Protein AF-0000000084639669 (afdb_homodimer)

Solvent-accessible surface area (backbone atoms only — not comparable to full-atom values): 26252 Å² total; per-residue (Å²): 84,80,32,80,81,40,73,44,70,41,57,64,49,77,46,75,19,49,81,63,12,26,34,38,35,46,46,36,33,43,73,24,36,80,85,51,31,48,58,66,76,69,36,64,53,69,67,75,39,58,81,51,17,39,17,41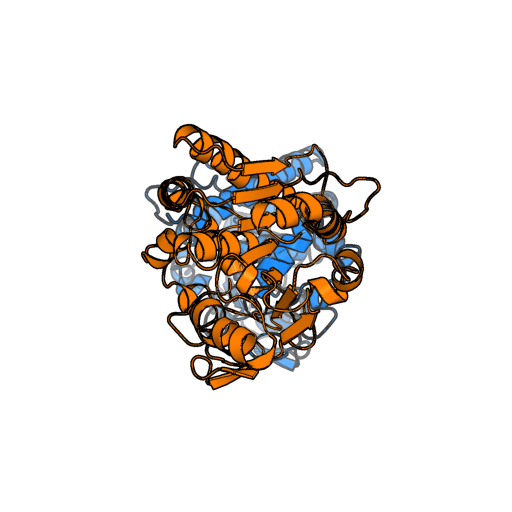,36,26,56,33,31,56,48,51,39,50,57,34,60,36,76,37,62,49,43,32,73,90,44,71,44,54,43,30,37,38,53,38,67,72,50,54,46,35,52,49,35,35,75,71,60,35,29,40,62,40,43,16,31,27,34,12,28,34,49,14,8,26,30,15,42,39,48,26,50,79,34,46,63,34,20,37,26,22,27,25,34,53,19,56,30,42,40,51,42,87,63,27,47,57,53,50,28,35,49,20,9,46,38,52,39,30,54,46,52,34,41,40,40,58,76,84,32,66,52,32,51,70,59,8,41,53,75,40,35,67,49,35,43,74,65,59,36,36,35,42,38,33,33,30,53,19,35,56,52,95,76,41,52,74,43,70,66,24,20,48,52,20,39,64,29,29,61,39,46,54,50,37,52,54,51,35,47,72,71,67,42,81,48,64,46,80,48,71,47,91,30,28,26,58,34,59,56,50,50,44,51,48,58,61,66,42,45,66,58,48,27,65,76,48,64,31,116,84,81,32,81,80,41,72,44,71,42,56,63,50,75,44,76,18,48,82,63,12,26,35,38,35,47,45,36,34,44,74,24,36,80,84,51,30,48,57,63,75,70,37,65,53,69,67,75,41,56,82,50,18,39,19,41,37,26,58,33,32,56,48,52,40,52,57,34,59,36,78,38,62,47,45,33,74,90,44,71,44,54,43,29,37,40,54,40,65,71,51,52,46,34,52,48,36,34,75,74,61,34,29,41,61,41,44,16,31,26,35,12,29,35,49,14,8,26,32,16,43,38,46,26,51,78,35,46,62,33,20,38,27,22,26,25,34,54,20,55,29,44,39,51,42,88,62,26,49,56,54,50,30,36,49,21,9,46,40,50,41,30,53,47,51,34,40,38,40,58,77,84,32,66,53,31,52,70,59,9,40,53,74,41,36,67,49,36,43,74,64,60,35,37,36,42,38,34,33,30,52,18,36,57,50,96,77,40,54,76,45,72,66,24,19,49,51,21,38,62,28,29,60,39,46,53,51,37,52,54,52,34,49,74,71,68,43,80,47,63,46,80,48,72,46,94,30,27,26,59,33,60,55,51,52,45,52,49,57,63,67,42,46,65,58,48,26,65,76,48,65,30,115

Secondary structure (DSSP, 8-state):
-EETTTTEE--EEEE--STTB-EEEEE--TT--SSS-HHHHHS-HHHHTTTSS-EEEEE---TT-TTSB-SS-EEETTEEE--BHHHIIIIIHHHHHHHHH-B-SSSEEEEEETHHHHHHHHHHHH-TTTEEEEEEES--S-TTSTTHHHHHHHHHHHTTS--HHHHH-STTSHHHHHT-TTTTHHHHHHTT-EEEEE---S--BTTB---HHHHHHHHHHHHHHHHHHHHHHHTT--SEEEE--S---SSHHHHHHHHHHTHHHHHHHHT--/-EETTTTEE--EEEE--STTB-EEEEE--TT--SSS-HHHHHS-HHHHTTTSS-EEEEE---TT-TTSB-SS-EEETTEEE--BHHHIIIIIHHHHHHHHH-B-SSSEEEEEETHHHHHHHHHHHH-TTTEEEEEEES--S-TTSTTHHHHHHHHHHHTTS--HHHHH-STTSHHHHHT-TTTTHHHHHHTT-EEEEE---S--BTTB---HHHHHHHHHHHHHHHHHHHHHHHTT--SEEEE--S---SSHHHHHHHHHHTHHHHHHHHT--

Structure (mmCIF, N/CA/C/O backbone):
data_AF-0000000084639669-model_v1
#
loop_
_entity.id
_entity.type
_entity.pdbx_description
1 polymer 'Antigen 85-B'
#
loop_
_atom_site.group_PDB
_atom_site.id
_atom_site.type_symbol
_atom_site.label_atom_id
_atom_site.label_alt_id
_atom_site.label_comp_id
_atom_site.label_asym_id
_atom_site.label_entity_id
_atom_site.label_seq_id
_atom_site.pdbx_PDB_ins_code
_atom_site.Cartn_x
_atom_site.Cartn_y
_atom_site.Cartn_z
_atom_site.occupancy
_atom_site.B_iso_or_equiv
_atom_site.auth_seq_id
_atom_site.auth_comp_id
_atom_site.auth_asym_id
_atom_site.auth_atom_id
_atom_site.pdbx_PDB_model_num
ATOM 1 N N . MET A 1 1 ? -0.309 15.141 28.781 1 93.44 1 MET A N 1
ATOM 2 C CA . MET A 1 1 ? -1.55 15.656 29.344 1 93.44 1 MET A CA 1
ATOM 3 C C . MET A 1 1 ? -2.693 14.672 29.141 1 93.44 1 MET A C 1
ATOM 5 O O . MET A 1 1 ? -2.711 13.922 28.172 1 93.44 1 MET A O 1
ATOM 9 N N . PRO A 1 2 ? -3.596 14.664 30.047 1 94.88 2 PRO A N 1
ATOM 10 C CA . PRO A 1 2 ? -4.738 13.766 29.875 1 94.88 2 PRO A CA 1
ATOM 11 C C . PRO A 1 2 ? -5.676 14.203 28.75 1 94.88 2 PRO A C 1
ATOM 13 O O . PRO A 1 2 ? -5.895 15.398 28.562 1 94.88 2 PRO A O 1
ATOM 16 N N . SER A 1 3 ? -6.105 13.227 28.016 1 98 3 SER A N 1
ATOM 17 C CA . SER A 1 3 ? -7.16 13.438 27.031 1 98 3 SER A CA 1
ATOM 18 C C . SER A 1 3 ? -8.422 12.664 27.406 1 98 3 SER A C 1
ATOM 20 O O . SER A 1 3 ? -8.445 11.438 27.312 1 98 3 SER A O 1
ATOM 22 N N . ALA A 1 4 ? -9.453 13.352 27.766 1 97.81 4 ALA A N 1
ATOM 23 C CA . ALA A 1 4 ? -10.734 12.711 28.062 1 97.81 4 ALA A CA 1
ATOM 24 C C . ALA A 1 4 ? -11.312 12.047 26.812 1 97.81 4 ALA A C 1
ATOM 26 O O . ALA A 1 4 ? -11.867 10.945 26.891 1 97.81 4 ALA A O 1
ATOM 27 N N . ALA A 1 5 ? -11.188 12.672 25.719 1 97.88 5 ALA A N 1
ATOM 28 C CA . ALA A 1 5 ? -11.773 12.188 24.484 1 97.88 5 ALA A CA 1
ATOM 29 C C . ALA A 1 5 ? -11.141 10.867 24.062 1 97.88 5 ALA A C 1
ATOM 31 O O . ALA A 1 5 ? -11.805 10.008 23.469 1 97.88 5 ALA A O 1
ATOM 32 N N . MET A 1 6 ? -9.844 10.734 24.359 1 98.12 6 MET A N 1
ATOM 33 C CA . MET A 1 6 ? -9.148 9.547 23.875 1 98.12 6 MET A CA 1
ATOM 34 C C . MET A 1 6 ? -8.914 8.555 25 1 98.12 6 MET A C 1
ATOM 36 O O . MET A 1 6 ? -8.445 7.438 24.766 1 98.12 6 MET A O 1
ATOM 40 N N . GLY A 1 7 ? -9.188 8.891 26.188 1 97.5 7 GLY A N 1
ATOM 41 C CA . GLY A 1 7 ? -9.164 7.992 27.328 1 97.5 7 GLY A CA 1
ATOM 42 C C . GLY A 1 7 ? -7.758 7.609 27.766 1 97.5 7 GLY A C 1
ATOM 43 O O . GLY A 1 7 ? -7.543 6.512 28.281 1 97.5 7 GLY A O 1
ATOM 44 N N . ARG A 1 8 ? -6.781 8.477 27.469 1 97 8 ARG A N 1
ATOM 45 C CA . ARG A 1 8 ? -5.391 8.242 27.828 1 97 8 ARG A CA 1
ATOM 46 C C . ARG A 1 8 ? -4.605 9.547 27.875 1 97 8 ARG A C 1
ATOM 48 O O . ARG A 1 8 ? -5.117 10.594 27.484 1 97 8 A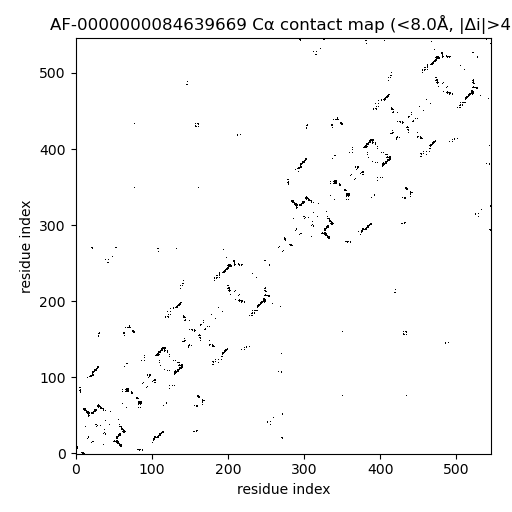RG A O 1
ATOM 55 N N . SER A 1 9 ? -3.426 9.469 28.375 1 97.44 9 SER A N 1
ATOM 56 C CA . SER A 1 9 ? -2.537 10.625 28.359 1 97.44 9 SER A CA 1
ATOM 57 C C . SER A 1 9 ? -1.793 10.719 27.031 1 97.44 9 SER A C 1
ATOM 59 O O . SER A 1 9 ? -1.375 9.703 26.469 1 97.44 9 SER A O 1
ATOM 61 N N . ILE A 1 10 ? -1.68 11.93 26.547 1 98.25 10 ILE A N 1
ATOM 62 C CA . ILE A 1 10 ? -0.942 12.195 25.312 1 98.25 10 ILE A CA 1
ATOM 63 C C . ILE A 1 10 ? 0.32 13 25.625 1 98.25 10 ILE A C 1
ATOM 65 O O . ILE A 1 10 ? 0.252 14.047 26.266 1 98.25 10 ILE A O 1
ATOM 69 N N . LYS A 1 11 ? 1.462 12.469 25.234 1 98.19 11 LYS A N 1
ATOM 70 C CA . LYS A 1 11 ? 2.713 13.211 25.344 1 98.19 11 LYS A CA 1
ATOM 71 C C . LYS A 1 11 ? 2.754 14.359 24.344 1 98.19 11 LYS A C 1
ATOM 73 O O . LYS A 1 11 ? 2.428 14.18 23.156 1 98.19 11 LYS A O 1
ATOM 78 N N . VAL A 1 12 ? 3.08 15.516 24.781 1 98.69 12 VAL A N 1
ATOM 79 C CA . VAL A 1 12 ? 3.248 16.703 23.938 1 98.69 12 VAL A CA 1
ATOM 80 C C . VAL A 1 12 ? 4.629 17.312 24.172 1 98.69 12 VAL A C 1
ATOM 82 O O . VAL A 1 12 ? 4.957 17.703 25.297 1 98.69 12 VAL A O 1
ATOM 85 N N . GLN A 1 13 ? 5.406 17.328 23.141 1 98.88 13 GLN A N 1
ATOM 86 C CA . GLN A 1 13 ? 6.672 18.062 23.203 1 98.88 13 GLN A CA 1
ATOM 87 C C . GLN A 1 13 ? 6.469 19.547 22.906 1 98.88 13 GLN A C 1
ATOM 89 O O . GLN A 1 13 ? 5.66 19.906 22.062 1 98.88 13 GLN A O 1
ATOM 94 N N . PHE A 1 14 ? 7.164 20.391 23.734 1 98.69 14 PHE A N 1
ATOM 95 C CA . PHE A 1 14 ? 6.777 21.797 23.766 1 98.69 14 PHE A CA 1
ATOM 96 C C . PHE A 1 14 ? 8 22.688 23.922 1 98.69 14 PHE A C 1
ATOM 98 O O . PHE A 1 14 ? 8.93 22.344 24.656 1 98.69 14 PHE A O 1
ATOM 105 N N . GLN A 1 15 ? 8.031 23.75 23.125 1 98.75 15 GLN A N 1
ATOM 106 C CA . GLN A 1 15 ? 8.953 24.875 23.312 1 98.75 15 GLN A CA 1
ATOM 107 C C . GLN A 1 15 ? 8.211 26.203 23.312 1 98.75 15 GLN A C 1
ATOM 109 O O . GLN A 1 15 ? 7.535 26.547 22.328 1 98.75 15 GLN A O 1
ATOM 114 N N . SER A 1 16 ? 8.414 26.969 24.359 1 98.44 16 SER A N 1
ATOM 115 C CA . SER A 1 16 ? 7.672 28.219 24.531 1 98.44 16 SER A CA 1
ATOM 116 C C . SER A 1 16 ? 8.219 29.312 23.609 1 98.44 16 SER A C 1
ATOM 118 O O . SER A 1 16 ? 9.43 29.438 23.438 1 98.44 16 SER A O 1
ATOM 120 N N . GLY A 1 17 ? 7.262 30.094 23.094 1 98.06 17 GLY A N 1
ATOM 121 C CA . GLY A 1 17 ? 7.613 31.297 22.375 1 98.06 17 GLY A CA 1
ATOM 122 C C . GLY A 1 17 ? 7.453 32.562 23.203 1 98.06 17 GLY A C 1
ATOM 123 O O . GLY A 1 17 ? 7.52 33.688 22.656 1 98.06 17 GLY A O 1
ATOM 124 N N . GLY A 1 18 ? 7.223 32.375 24.5 1 97.06 18 GLY A N 1
ATOM 125 C CA . GLY A 1 18 ? 6.953 33.5 25.375 1 97.06 18 GLY A CA 1
ATOM 126 C C . GLY A 1 18 ? 5.5 33.594 25.781 1 97.06 18 GLY A C 1
ATOM 127 O O . GLY A 1 18 ? 4.664 32.812 25.344 1 97.06 18 GLY A O 1
ATOM 128 N N . ASP A 1 19 ? 5.219 34.531 26.625 1 96.12 19 ASP A N 1
ATOM 129 C CA . ASP A 1 19 ? 3.871 34.719 27.156 1 96.12 19 ASP A CA 1
ATOM 130 C C . ASP A 1 19 ? 2.898 35.125 26.062 1 96.12 19 ASP A C 1
ATOM 132 O O . ASP A 1 19 ? 3.176 36.062 25.297 1 96.12 19 ASP A O 1
ATOM 136 N N . ASN A 1 20 ? 1.812 34.469 25.984 1 96 20 ASN A N 1
ATOM 137 C CA . ASN A 1 20 ? 0.736 34.75 25.047 1 96 20 ASN A CA 1
ATOM 138 C C . ASN A 1 20 ? 1.205 34.594 23.594 1 96 20 ASN A C 1
ATOM 140 O O . ASN A 1 20 ? 0.798 35.344 22.719 1 96 20 ASN A O 1
ATOM 144 N N . SER A 1 21 ? 2.111 33.75 23.438 1 98 21 SER A N 1
ATOM 145 C CA . SER A 1 21 ? 2.637 33.5 22.109 1 98 21 SER A CA 1
ATOM 146 C C . SER A 1 21 ? 1.664 32.656 21.281 1 98 21 SER A C 1
ATOM 148 O O . SER A 1 21 ? 0.923 31.828 21.828 1 98 21 SER A O 1
ATOM 150 N N . PRO A 1 22 ? 1.584 32.906 19.969 1 98.31 22 PRO A N 1
ATOM 151 C CA . PRO A 1 22 ? 0.879 31.969 19.094 1 98.31 22 PRO A CA 1
ATOM 152 C C . PRO A 1 22 ? 1.571 30.609 19.016 1 98.31 22 PRO A C 1
ATOM 154 O O . PRO A 1 22 ? 2.752 30.5 19.359 1 98.31 22 PRO A O 1
ATOM 157 N N . ALA A 1 23 ? 0.812 29.641 18.562 1 98.56 23 ALA A N 1
ATOM 158 C CA . ALA A 1 23 ? 1.32 28.266 18.531 1 98.56 23 ALA A CA 1
ATOM 159 C C . ALA A 1 23 ? 1.546 27.797 17.109 1 98.56 23 ALA A C 1
ATOM 161 O O . ALA A 1 23 ? 0.794 28.156 16.203 1 98.56 23 ALA A O 1
ATOM 162 N N . VAL A 1 24 ? 2.588 27.062 16.906 1 98.94 24 VAL A N 1
ATOM 163 C CA . VAL A 1 24 ? 2.826 26.266 15.703 1 98.94 24 VAL A CA 1
ATOM 164 C C . VAL A 1 24 ? 2.76 24.781 16.047 1 98.94 24 VAL A C 1
ATOM 166 O O . VAL A 1 24 ? 3.686 24.234 16.641 1 98.94 24 VAL A O 1
ATOM 169 N N . TYR A 1 25 ? 1.653 24.156 15.625 1 98.94 25 TYR A N 1
ATOM 170 C CA . TYR A 1 25 ? 1.503 22.719 15.797 1 98.94 25 TYR A CA 1
ATOM 171 C C . TYR A 1 25 ? 2.207 21.969 14.68 1 98.94 25 TYR A C 1
ATOM 173 O O . TYR A 1 25 ? 1.896 22.156 13.5 1 98.94 25 TYR A O 1
ATOM 181 N N . LEU A 1 26 ? 3.174 21.141 15.039 1 98.94 26 LEU A N 1
ATOM 182 C CA . LEU A 1 26 ? 3.871 20.297 14.078 1 98.94 26 LEU A CA 1
ATOM 183 C C . LEU A 1 26 ? 3.361 18.859 14.148 1 98.94 26 LEU A C 1
ATOM 185 O O . LEU A 1 26 ? 3.662 18.141 15.094 1 98.94 26 LEU A O 1
ATOM 189 N N . LEU A 1 27 ? 2.6 18.516 13.102 1 98.88 27 LEU A N 1
ATOM 190 C CA . LEU A 1 27 ? 1.952 17.203 13.062 1 98.88 27 LEU A CA 1
ATOM 191 C C . LEU A 1 27 ? 2.803 16.203 12.297 1 98.88 27 LEU A C 1
ATOM 193 O O . LEU A 1 27 ? 3.408 16.547 11.273 1 98.88 27 LEU A O 1
ATOM 197 N N . ASP A 1 28 ? 2.834 14.977 12.805 1 98.56 28 ASP A N 1
ATOM 198 C CA . ASP A 1 28 ? 3.672 13.898 12.289 1 98.56 28 ASP A CA 1
ATOM 199 C C . ASP A 1 28 ? 2.998 13.195 11.109 1 98.56 28 ASP A C 1
ATOM 201 O O . ASP A 1 28 ? 1.858 13.516 10.766 1 98.56 28 ASP A O 1
ATOM 205 N N . GLY A 1 29 ? 3.768 12.406 10.406 1 97.81 29 GLY A N 1
ATOM 206 C CA . GLY A 1 29 ? 3.271 11.68 9.242 1 97.81 29 GLY A CA 1
ATOM 207 C C . GLY A 1 29 ? 2.637 10.344 9.602 1 97.81 29 GLY A C 1
ATOM 208 O O . GLY A 1 29 ? 2.326 10.094 10.766 1 97.81 29 GLY A O 1
ATOM 209 N N . LEU A 1 30 ? 2.441 9.531 8.586 1 96.44 30 LEU A N 1
ATOM 210 C CA . LEU A 1 30 ? 1.721 8.266 8.68 1 96.44 30 LEU A CA 1
ATOM 211 C C . LEU A 1 30 ? 2.389 7.336 9.688 1 96.44 30 LEU A C 1
ATOM 213 O O . LEU A 1 30 ? 1.716 6.539 10.344 1 96.44 30 LEU A O 1
ATOM 217 N N . ARG A 1 31 ? 3.705 7.441 9.852 1 93.25 31 ARG A N 1
ATOM 218 C CA . ARG A 1 31 ? 4.441 6.512 10.703 1 93.25 31 ARG A CA 1
ATOM 219 C C . ARG A 1 31 ? 4.836 7.168 12.023 1 93.25 31 ARG A C 1
ATOM 221 O O . ARG A 1 31 ? 5.895 6.875 12.578 1 93.25 31 ARG A O 1
ATOM 228 N N . ALA A 1 32 ? 4.008 8.086 12.445 1 97.56 32 ALA A N 1
ATOM 229 C CA . ALA A 1 32 ? 4.211 8.703 13.758 1 97.56 32 ALA A CA 1
ATOM 230 C C . ALA A 1 32 ? 4.492 7.645 14.82 1 97.56 32 ALA A C 1
ATOM 232 O O . ALA A 1 32 ? 3.857 6.586 14.836 1 97.56 32 ALA A O 1
ATOM 233 N N . GLN A 1 33 ? 5.469 7.957 15.672 1 96.06 33 GLN A N 1
ATOM 234 C CA . GLN A 1 33 ? 5.863 7.059 16.75 1 96.06 33 GLN A CA 1
ATOM 235 C C . GLN A 1 33 ? 5.23 7.477 18.078 1 96.06 33 GLN A C 1
ATOM 237 O O . GLN A 1 33 ? 4.652 8.562 18.172 1 96.06 33 GLN A O 1
ATOM 242 N N . ASP A 1 34 ? 5.367 6.582 19.047 1 95.12 34 ASP A N 1
ATOM 243 C CA . ASP A 1 34 ? 4.688 6.832 20.312 1 95.12 34 ASP A CA 1
ATOM 244 C C . ASP A 1 34 ? 5.645 7.434 21.344 1 95.12 34 ASP A C 1
ATOM 246 O O . ASP A 1 34 ? 5.211 7.914 22.391 1 95.12 34 ASP A O 1
ATOM 250 N N . ASP A 1 35 ? 6.91 7.457 21.016 1 96.75 35 ASP A N 1
ATOM 251 C CA . ASP A 1 35 ? 7.879 7.938 22 1 96.75 35 ASP A CA 1
ATOM 252 C C . ASP A 1 35 ? 8.258 9.391 21.734 1 96.75 35 ASP A C 1
ATOM 254 O O . ASP A 1 35 ? 8.367 10.188 22.672 1 96.75 35 ASP A O 1
ATOM 258 N N . TYR A 1 36 ? 8.508 9.797 20.453 1 98.25 36 TYR A N 1
ATOM 259 C CA . TYR A 1 36 ? 8.828 11.164 20.094 1 98.25 36 TYR A CA 1
ATOM 260 C C . TYR A 1 36 ? 8.148 11.555 18.781 1 98.25 36 TYR A C 1
ATOM 262 O O . TYR A 1 36 ? 7.832 10.688 17.953 1 98.25 36 TYR A O 1
ATOM 270 N N . ASN A 1 37 ? 7.914 12.852 18.656 1 98.62 37 ASN A N 1
ATOM 271 C CA . ASN A 1 37 ? 7.398 13.391 17.406 1 98.62 37 ASN A CA 1
ATOM 272 C C . ASN A 1 37 ? 8.453 13.375 16.312 1 98.62 37 ASN A C 1
ATOM 274 O O . ASN A 1 37 ? 9.625 13.672 16.562 1 98.62 37 ASN A O 1
ATOM 278 N N . GLY A 1 38 ? 8.055 13.031 15.133 1 98.69 38 GLY A N 1
ATOM 279 C CA . GLY A 1 38 ? 8.977 12.914 14.016 1 98.69 38 GLY A CA 1
ATOM 280 C C . GLY A 1 38 ? 9.734 14.195 13.727 1 98.69 38 GLY A C 1
ATOM 281 O O . GLY A 1 38 ? 10.891 14.156 13.297 1 98.69 38 GLY A O 1
ATOM 282 N N . TRP A 1 39 ? 9.141 15.344 13.953 1 98.81 39 TRP A N 1
ATOM 283 C CA . TRP A 1 39 ? 9.812 16.625 13.742 1 98.81 39 TRP A CA 1
ATOM 284 C C . TRP A 1 39 ? 11 16.766 14.688 1 98.81 39 TRP A C 1
ATOM 286 O O . TRP A 1 39 ? 12.031 17.344 14.328 1 98.81 39 TRP A O 1
ATOM 296 N N . ASP A 1 40 ? 10.805 16.281 15.867 1 98.69 40 ASP A N 1
ATOM 297 C CA . ASP A 1 40 ? 11.883 16.344 16.844 1 98.69 40 ASP A CA 1
ATOM 298 C C . ASP A 1 40 ? 12.984 15.344 16.516 1 98.69 40 ASP A C 1
ATOM 300 O O . ASP A 1 40 ? 14.172 15.625 16.688 1 98.69 40 ASP A O 1
ATOM 304 N N . ILE A 1 41 ? 12.641 14.18 16.062 1 98.31 41 ILE A N 1
ATOM 305 C CA . ILE A 1 41 ? 13.586 13.109 15.75 1 98.31 41 ILE A CA 1
ATOM 306 C C . ILE A 1 41 ? 14.43 13.516 14.539 1 98.31 41 ILE A C 1
ATOM 308 O O . ILE A 1 41 ? 15.641 13.312 14.523 1 98.31 41 ILE A O 1
ATOM 312 N N . ASN A 1 42 ? 13.789 14.133 13.531 1 98.19 42 ASN A N 1
ATOM 313 C CA . ASN A 1 42 ? 14.406 14.18 12.211 1 98.19 42 ASN A CA 1
ATOM 314 C C . ASN A 1 42 ? 14.867 15.586 11.859 1 98.19 42 ASN A C 1
ATOM 316 O O . ASN A 1 42 ? 15.469 15.805 10.805 1 98.19 42 ASN A O 1
ATOM 320 N N . THR A 1 43 ? 14.594 16.609 12.75 1 98.44 43 THR A N 1
ATOM 321 C CA . THR A 1 43 ? 14.984 17.984 12.477 1 98.44 43 THR A CA 1
ATOM 322 C C . THR A 1 43 ? 15.406 18.688 13.758 1 98.44 43 THR A C 1
ATOM 324 O O . THR A 1 43 ? 15.086 18.234 14.859 1 98.44 43 THR A O 1
ATOM 327 N N . PRO A 1 44 ? 16.172 19.781 13.617 1 98.5 44 PRO A N 1
ATOM 328 C CA . PRO A 1 44 ? 16.375 20.656 14.773 1 98.5 44 PRO A CA 1
ATOM 329 C C . PRO A 1 44 ? 15.305 21.734 14.891 1 98.5 44 PRO A C 1
ATOM 331 O O . PRO A 1 44 ? 15.625 22.906 15.117 1 98.5 44 PRO A O 1
ATOM 334 N N . ALA A 1 45 ? 14.078 21.359 14.773 1 98.75 45 ALA A N 1
ATOM 335 C CA . ALA A 1 45 ? 12.961 22.297 14.734 1 98.75 45 ALA A CA 1
ATOM 336 C C . ALA A 1 45 ? 12.953 23.188 15.977 1 98.75 45 ALA A C 1
ATOM 338 O O . ALA A 1 45 ? 12.766 24.406 15.875 1 98.75 45 ALA A O 1
ATOM 339 N N . PHE A 1 46 ? 13.156 22.594 17.156 1 98.5 46 PHE A N 1
ATOM 340 C CA . PHE A 1 46 ? 13.164 23.391 18.375 1 98.5 46 PHE A CA 1
ATOM 341 C C . PHE A 1 46 ? 14.281 24.422 18.344 1 98.5 46 PHE A C 1
ATOM 343 O O . PHE A 1 46 ? 14.094 25.562 18.797 1 98.5 46 PHE A O 1
ATOM 350 N N . GLU A 1 47 ? 15.391 24.031 17.781 1 98.56 47 GLU A N 1
ATOM 351 C CA . GLU A 1 47 ? 16.484 24.984 17.672 1 98.56 47 GLU A CA 1
ATOM 352 C C . GLU A 1 47 ? 16.156 26.094 16.672 1 98.56 47 GLU A C 1
ATOM 354 O O . GLU A 1 47 ? 16.406 27.266 16.938 1 98.56 47 GLU A O 1
ATOM 359 N N . TRP A 1 48 ? 15.594 25.766 15.547 1 98.5 48 TRP A N 1
ATOM 360 C CA . TRP A 1 48 ? 15.25 26.734 14.516 1 98.5 48 TRP A CA 1
ATOM 361 C C . TRP A 1 48 ? 14.266 27.766 15.055 1 98.5 48 TRP A C 1
ATOM 363 O O . TRP A 1 48 ? 14.312 28.938 14.68 1 98.5 48 TRP A O 1
ATOM 373 N N . TYR A 1 49 ? 13.414 27.391 15.961 1 98.56 49 TYR A N 1
ATOM 374 C CA . TYR A 1 49 ? 12.312 28.266 16.375 1 98.56 49 TYR A CA 1
ATOM 375 C C . TYR A 1 49 ? 12.555 28.828 17.766 1 98.56 49 TYR A C 1
ATOM 377 O O . TYR A 1 49 ? 11.688 29.5 18.328 1 98.56 49 TYR A O 1
ATOM 385 N N . TYR A 1 50 ? 13.734 28.5 18.312 1 97.75 50 TYR A N 1
ATOM 386 C CA . TYR A 1 50 ? 14.102 29.016 19.625 1 97.75 50 TYR A CA 1
ATOM 387 C C . TYR A 1 50 ? 14.102 30.531 19.641 1 97.75 50 TYR A C 1
ATOM 389 O O . TYR A 1 50 ? 14.68 31.172 18.75 1 97.75 50 TYR A O 1
ATOM 397 N N . GLN A 1 51 ? 13.312 31.156 20.516 1 97 51 GLN A N 1
ATOM 398 C CA . GLN A 1 51 ? 13.203 32.594 20.719 1 97 51 GLN A CA 1
ATOM 399 C C . GLN A 1 51 ? 12.594 33.281 19.5 1 97 51 GLN A C 1
ATOM 401 O O . GLN A 1 51 ? 12.914 34.438 19.203 1 97 51 GLN A O 1
ATOM 406 N N . SER A 1 52 ? 11.781 32.594 18.797 1 98 52 SER A N 1
ATOM 407 C CA . SER A 1 52 ? 11.164 33.125 17.594 1 98 52 SER A CA 1
ATOM 408 C C . SER A 1 52 ? 9.875 33.875 17.922 1 98 52 SER A C 1
ATOM 410 O O . SER A 1 52 ? 9.289 34.531 17.062 1 98 52 SER A O 1
ATOM 412 N N . GLY A 1 53 ? 9.398 33.75 19.141 1 98.25 53 GLY A N 1
ATOM 413 C CA . GLY A 1 53 ? 8.102 34.281 19.5 1 98.25 53 GLY A CA 1
ATOM 414 C C . GLY A 1 53 ? 6.953 33.344 19.203 1 98.25 53 GLY A C 1
ATOM 415 O O . GLY A 1 53 ? 5.793 33.656 19.484 1 98.25 53 GLY A O 1
ATOM 416 N N . LEU A 1 54 ? 7.293 32.219 18.688 1 98.69 54 LEU A N 1
ATOM 417 C CA . LEU A 1 54 ? 6.324 31.172 18.359 1 98.69 54 LEU A CA 1
ATOM 418 C C . LEU A 1 54 ? 6.473 29.984 19.297 1 98.69 54 LEU A C 1
ATOM 420 O O . LEU A 1 54 ? 7.574 29.453 19.469 1 98.69 54 LEU A O 1
ATOM 424 N N . SER A 1 55 ? 5.402 29.594 20 1 98.81 55 SER A N 1
ATOM 425 C CA . SER A 1 55 ? 5.441 28.328 20.734 1 98.81 55 SER A CA 1
ATOM 426 C C . SER A 1 55 ? 5.332 27.141 19.781 1 98.81 55 SER A C 1
ATOM 428 O O . SER A 1 55 ? 4.457 27.109 18.906 1 98.81 55 SER A O 1
ATOM 430 N N . VAL A 1 56 ? 6.238 26.203 19.906 1 98.88 56 VAL A N 1
ATOM 431 C CA . VAL A 1 56 ? 6.23 25 19.062 1 98.88 56 VAL A CA 1
ATOM 432 C C . VAL A 1 56 ? 5.602 23.844 19.844 1 98.88 56 VAL A C 1
ATOM 434 O O . VAL A 1 56 ? 6.031 23.516 20.953 1 98.88 56 VAL A O 1
ATOM 437 N N . ILE A 1 57 ? 4.562 23.281 19.281 1 98.88 57 ILE A N 1
ATOM 438 C CA . ILE A 1 57 ? 3.807 22.188 19.875 1 98.88 57 ILE A CA 1
ATOM 439 C C . ILE A 1 57 ? 3.932 20.938 19.016 1 98.88 57 ILE A C 1
ATOM 441 O O . ILE A 1 57 ? 3.592 20.953 17.828 1 98.88 57 ILE A O 1
ATOM 445 N N . MET A 1 58 ? 4.402 19.812 19.625 1 98.88 58 MET A N 1
ATOM 446 C CA . MET A 1 58 ? 4.543 18.531 18.922 1 98.88 58 MET A CA 1
ATOM 447 C C . MET A 1 58 ? 3.768 17.438 19.641 1 98.88 58 MET A C 1
ATOM 449 O O . MET A 1 58 ? 4.305 16.766 20.516 1 98.88 58 MET A O 1
ATOM 453 N N . PRO A 1 59 ? 2.508 17.281 19.234 1 98.69 59 PRO A N 1
ATOM 454 C CA . PRO A 1 59 ? 1.829 16.109 19.781 1 98.69 59 PRO A CA 1
ATOM 455 C C . PRO A 1 59 ? 2.494 14.797 19.359 1 98.69 59 PRO A C 1
ATOM 457 O O . PRO A 1 59 ? 2.869 14.641 18.188 1 98.69 59 PRO A O 1
ATOM 460 N N . VAL A 1 60 ? 2.65 13.914 20.344 1 98.62 60 VAL A N 1
ATOM 461 C CA . VAL A 1 60 ? 3.322 12.648 20.078 1 98.62 60 VAL A CA 1
ATOM 462 C C . VAL A 1 60 ? 2.283 11.555 19.844 1 98.62 60 VAL A C 1
ATOM 464 O O . VAL A 1 60 ? 1.259 11.508 20.531 1 98.62 60 VAL A O 1
ATOM 467 N N . GLY A 1 61 ? 2.557 10.68 18.859 1 96.81 61 GLY A N 1
ATOM 468 C CA . GLY A 1 61 ? 1.631 9.625 18.484 1 96.81 61 GLY A CA 1
ATOM 469 C C . GLY A 1 61 ? 0.822 9.953 17.25 1 96.81 61 GLY A C 1
ATOM 470 O O . GLY A 1 61 ? 1.244 10.766 16.422 1 96.81 61 GLY A O 1
ATOM 471 N N . GLY A 1 62 ? -0.269 9.188 17.031 1 96.81 62 GLY A N 1
ATOM 472 C CA . GLY A 1 62 ? -1.184 9.43 15.922 1 96.81 62 GLY A CA 1
ATOM 473 C C . GLY A 1 62 ? -0.82 8.672 14.664 1 96.81 62 GLY A C 1
ATOM 474 O O . GLY A 1 62 ? -1.037 9.156 13.555 1 96.81 62 GLY A O 1
ATOM 475 N N . GLN A 1 63 ? -0.199 7.531 14.852 1 97.25 63 GLN A N 1
ATOM 476 C CA . GLN A 1 63 ? 0.102 6.691 13.695 1 97.25 63 GLN A CA 1
ATOM 477 C C . GLN A 1 63 ? -1.15 6.438 12.859 1 97.25 63 GLN A C 1
ATOM 479 O O . GLN A 1 63 ? -2.182 6.016 13.391 1 97.25 63 GLN A O 1
ATOM 484 N N . SER A 1 64 ? -1.091 6.727 11.586 1 97.31 64 SER A N 1
ATOM 485 C CA . SER A 1 64 ? -2.141 6.449 10.609 1 97.31 64 SER A CA 1
ATOM 486 C C . SER A 1 64 ? -3.439 7.156 10.984 1 97.31 64 SER A C 1
ATOM 488 O O . SER A 1 64 ? -4.52 6.762 10.531 1 97.31 64 SER A O 1
ATOM 490 N N . SER A 1 65 ? -3.367 8.234 11.711 1 98.12 65 SER A N 1
ATOM 491 C CA . SER A 1 65 ? -4.57 8.75 12.359 1 98.12 65 SER A CA 1
ATOM 492 C C . SER A 1 65 ? -5.238 9.828 11.516 1 98.12 65 SER A C 1
ATOM 494 O O . SER A 1 65 ? -6.402 10.172 11.734 1 98.12 65 SER A O 1
ATOM 496 N N . PHE A 1 66 ? -4.445 10.438 10.594 1 98.5 66 PHE A N 1
ATOM 497 C CA . PHE A 1 66 ? -4.859 11.633 9.875 1 98.5 66 PHE A CA 1
ATOM 498 C C . PHE A 1 66 ? -5.309 12.719 10.844 1 98.5 66 PHE A C 1
ATOM 500 O O . PHE A 1 66 ? -6.008 13.656 10.461 1 98.5 66 PHE A O 1
ATOM 507 N N . TYR A 1 67 ? -4.941 12.508 12.141 1 98.69 67 TYR A N 1
ATOM 508 C CA . TYR A 1 67 ? -5.281 13.445 13.203 1 98.69 67 TYR A CA 1
ATOM 509 C C . TYR A 1 67 ? -6.758 13.828 13.141 1 98.69 67 TYR A C 1
ATOM 511 O O . TYR A 1 67 ? -7.102 15.008 13.258 1 98.69 67 TYR A O 1
ATOM 519 N N . ALA A 1 68 ? -7.613 12.812 12.93 1 98.75 68 ALA A N 1
ATOM 520 C CA . ALA A 1 68 ? -9.062 12.969 12.812 1 98.75 68 ALA A CA 1
ATOM 521 C C . ALA A 1 68 ? -9.781 12.234 13.945 1 98.75 68 ALA A C 1
ATOM 523 O O . ALA A 1 68 ? -9.164 11.5 14.711 1 98.75 68 ALA A O 1
ATOM 524 N N . ASN A 1 69 ? -11.039 12.562 14.133 1 98.81 69 ASN A N 1
ATOM 525 C CA . ASN A 1 69 ? -11.914 11.75 14.969 1 98.81 69 ASN A CA 1
ATOM 526 C C . ASN A 1 69 ? -12.445 10.539 14.211 1 98.81 69 ASN A C 1
ATOM 528 O O . ASN A 1 69 ? -13.281 10.68 13.312 1 98.81 69 ASN A O 1
ATOM 532 N N . TRP A 1 70 ? -11.969 9.367 14.625 1 98.75 70 TRP A N 1
ATOM 533 C CA . TRP A 1 70 ? -12.344 8.133 13.938 1 98.75 70 TRP A CA 1
ATOM 534 C C . TRP A 1 70 ? -13.75 7.695 14.344 1 98.75 70 TRP A C 1
ATOM 536 O O . TRP A 1 70 ? -14.203 7.992 15.453 1 98.75 70 TRP A O 1
ATOM 546 N N . TYR A 1 71 ? -14.469 6.953 13.391 1 98.44 71 TYR A N 1
ATOM 547 C CA . TYR A 1 71 ? -15.797 6.414 13.656 1 98.44 71 TYR A CA 1
ATOM 548 C C . TYR A 1 71 ? -15.727 5.25 14.633 1 98.44 71 TYR A C 1
ATOM 550 O O . TYR A 1 71 ? -16.609 5.086 15.477 1 98.44 71 TYR A O 1
ATOM 558 N N . GLN A 1 72 ? -14.695 4.453 14.508 1 98.38 72 GLN A N 1
ATOM 559 C CA . GLN A 1 72 ? -14.484 3.254 15.32 1 98.38 72 GLN A CA 1
ATOM 560 C C . GLN A 1 72 ? -13.117 3.279 15.984 1 98.38 72 GLN A C 1
ATOM 562 O O . GLN A 1 72 ? -12.25 4.082 15.617 1 98.38 72 GLN A O 1
ATOM 567 N N . PRO A 1 73 ? -12.953 2.477 17.016 1 98.12 73 PRO A N 1
ATOM 568 C CA . PRO A 1 73 ? -11.602 2.387 17.578 1 98.12 73 PRO A CA 1
ATOM 569 C C . PRO A 1 73 ? -10.547 2.084 16.516 1 98.12 73 PRO A C 1
ATOM 571 O O . PRO A 1 73 ? -10.797 1.305 15.594 1 98.12 73 PRO A O 1
ATOM 574 N N . ALA A 1 74 ? -9.414 2.721 16.625 1 97.75 74 ALA A N 1
ATOM 575 C CA . ALA A 1 74 ? -8.273 2.418 15.766 1 97.75 74 ALA A CA 1
ATOM 576 C C . ALA A 1 74 ? -7.582 1.13 16.203 1 97.75 74 ALA A C 1
ATOM 578 O O . ALA A 1 74 ? -6.922 1.095 17.234 1 97.75 74 ALA A O 1
ATOM 579 N N . CYS A 1 75 ? -7.754 0.096 15.438 1 94.94 75 CYS A N 1
ATOM 580 C CA . CYS A 1 75 ? -7.156 -1.19 15.773 1 94.94 75 CYS A CA 1
ATOM 581 C C . CYS A 1 75 ? -6.059 -1.56 14.781 1 94.94 75 CYS A C 1
ATOM 583 O O . CYS A 1 75 ? -6.285 -1.573 13.57 1 94.94 75 CYS A O 1
ATOM 585 N N . GLY A 1 76 ? -4.855 -1.763 15.266 1 90.19 76 GLY A N 1
ATOM 586 C CA . GLY A 1 76 ? -3.721 -2.184 14.461 1 90.19 76 GLY A CA 1
ATOM 587 C C . GLY A 1 76 ? -2.93 -3.314 15.094 1 90.19 76 GLY A C 1
ATOM 588 O O . GLY A 1 76 ? -3.465 -4.082 15.898 1 90.19 76 GLY A O 1
ATOM 589 N N . LYS A 1 77 ? -1.72 -3.457 14.75 1 83.94 77 LYS A N 1
ATOM 590 C CA . LYS A 1 77 ? -0.84 -4.531 15.203 1 83.94 77 LYS A CA 1
ATOM 591 C C . LYS A 1 77 ? -0.583 -4.438 16.703 1 83.94 77 LYS A C 1
ATOM 593 O O . LYS A 1 77 ? -0.346 -5.449 17.359 1 83.94 77 LYS A O 1
ATOM 598 N N . SER A 1 78 ? -0.686 -3.217 17.188 1 86.44 78 SER A N 1
ATOM 599 C CA . SER A 1 78 ? -0.34 -2.986 18.578 1 86.44 78 SER A CA 1
ATOM 600 C C . SER A 1 78 ? -1.589 -2.916 19.453 1 86.44 78 SER A C 1
ATOM 602 O O . SER A 1 78 ? -1.521 -2.49 20.609 1 86.44 78 SER A O 1
ATOM 604 N N . GLY A 1 79 ? -2.719 -3.309 18.922 1 91.81 79 GLY A N 1
ATOM 605 C CA . GLY A 1 79 ? -3.967 -3.252 19.672 1 91.81 79 GLY A CA 1
ATOM 606 C C . GLY A 1 79 ? -4.898 -2.154 19.188 1 91.81 79 GLY A C 1
ATOM 607 O O . GLY A 1 79 ? -4.766 -1.668 18.062 1 91.81 79 GLY A O 1
ATOM 608 N N . CYS A 1 80 ? -5.941 -1.95 20.062 1 96.06 80 CYS A N 1
ATOM 609 C CA . CYS A 1 80 ? -6.934 -0.954 19.672 1 96.06 80 CYS A CA 1
ATOM 610 C C . CYS A 1 80 ? -6.879 0.254 20.609 1 96.06 80 CYS A C 1
ATOM 612 O O . CYS A 1 80 ? -6.582 0.117 21.797 1 96.06 80 CYS A O 1
ATOM 614 N N . SER A 1 81 ? -7.094 1.46 20.062 1 96.88 81 SER A N 1
ATOM 615 C CA . SER A 1 81 ? -7.191 2.699 20.828 1 96.88 81 SER A CA 1
ATOM 616 C C . SER A 1 81 ? -8.234 3.637 20.234 1 96.88 81 SER A C 1
ATOM 618 O O . SER A 1 81 ? -8.617 3.488 19.062 1 96.88 81 SER A O 1
ATOM 620 N N . THR A 1 82 ? -8.695 4.547 21.047 1 98.12 82 THR A N 1
ATOM 621 C CA . THR A 1 82 ? -9.633 5.559 20.562 1 98.12 82 THR A CA 1
ATOM 622 C C . THR A 1 82 ? -8.883 6.746 19.969 1 98.12 82 THR A C 1
ATOM 624 O O . THR A 1 82 ? -8.039 7.355 20.625 1 98.12 82 THR A O 1
ATOM 627 N N . TYR A 1 83 ? -9.172 6.996 18.75 1 98.56 83 TYR A N 1
ATOM 628 C CA . TYR A 1 83 ? -8.602 8.164 18.078 1 98.56 83 TYR A CA 1
ATOM 629 C C . TYR A 1 83 ? -9.633 9.289 17.984 1 98.56 83 TYR A C 1
ATOM 631 O O . TYR A 1 83 ? -10.617 9.172 17.25 1 98.56 83 TYR A O 1
ATOM 639 N N . LYS A 1 84 ? -9.438 10.32 18.75 1 98.75 84 LYS A N 1
ATOM 640 C CA . LYS A 1 84 ? -10.156 11.586 18.703 1 98.75 84 LYS A CA 1
ATOM 641 C C . LYS A 1 84 ? -9.195 12.766 18.641 1 98.75 84 LYS A C 1
ATOM 643 O O . LYS A 1 84 ? -9.289 13.688 19.453 1 98.75 84 LYS A O 1
ATOM 648 N N . TRP A 1 85 ? -8.414 12.695 17.594 1 98.88 85 TRP A N 1
ATOM 649 C CA . TRP A 1 85 ? -7.281 13.609 17.516 1 98.88 85 TRP A CA 1
ATOM 650 C C . TRP A 1 85 ? -7.75 15.031 17.203 1 98.88 85 TRP A C 1
ATOM 652 O O . TRP A 1 85 ? -7.168 16 17.688 1 98.88 85 TRP A O 1
ATOM 662 N N . GLU A 1 86 ? -8.758 15.164 16.312 1 98.88 86 GLU A N 1
ATOM 663 C CA . GLU A 1 86 ? -9.258 16.516 16.062 1 98.88 86 GLU A CA 1
ATOM 664 C C . GLU A 1 86 ? -9.758 17.156 17.344 1 98.88 86 GLU A C 1
ATOM 666 O O . GLU A 1 86 ? -9.477 18.328 17.609 1 98.88 86 GLU A O 1
ATOM 671 N N . THR A 1 87 ? -10.5 16.391 18.109 1 98.88 87 THR A N 1
ATOM 672 C CA . THR A 1 87 ? -10.984 16.906 19.391 1 98.88 87 THR A CA 1
ATOM 673 C C . THR A 1 87 ? -9.82 17.281 20.297 1 98.88 87 THR A C 1
ATOM 675 O O . THR A 1 87 ? -9.82 18.344 20.906 1 98.88 87 THR A O 1
ATOM 678 N N . PHE A 1 88 ? -8.844 16.469 20.375 1 98.81 88 PHE A N 1
ATOM 679 C CA . PHE A 1 88 ? -7.676 16.719 21.203 1 98.81 88 PHE A CA 1
ATOM 680 C C . PHE A 1 88 ? -6.965 18 20.766 1 98.81 88 PHE A C 1
ATOM 682 O O . PHE A 1 88 ? -6.664 18.859 21.594 1 98.81 88 PHE A O 1
ATOM 689 N N . LEU A 1 89 ? -6.801 18.125 19.484 1 98.81 89 LEU A N 1
ATOM 690 C CA . LEU A 1 89 ? -5.98 19.203 18.938 1 98.81 89 LEU A CA 1
ATOM 691 C C . LEU A 1 89 ? -6.738 20.531 18.969 1 98.81 89 LEU A C 1
ATOM 693 O O . LEU A 1 89 ? -6.125 21.609 18.922 1 98.81 89 LEU A O 1
ATOM 697 N N . THR A 1 90 ? -8.094 20.484 19.047 1 98.75 90 THR A N 1
ATOM 698 C CA . THR A 1 90 ? -8.828 21.719 18.812 1 98.75 90 THR A CA 1
ATOM 699 C C . THR A 1 90 ? -9.594 22.141 20.078 1 98.75 90 THR A C 1
ATOM 701 O O . THR A 1 90 ? -10.055 23.266 20.172 1 98.75 90 THR A O 1
ATOM 704 N N . SER A 1 91 ? -9.672 21.234 21.016 1 98.38 91 SER A N 1
ATOM 705 C CA . SER A 1 91 ? -10.414 21.562 22.234 1 98.38 91 SER A CA 1
ATOM 706 C C . SER A 1 91 ? -9.578 21.312 23.469 1 98.38 91 SER A C 1
ATOM 708 O O . SER A 1 91 ? -9.289 22.25 24.234 1 98.38 91 SER A O 1
ATOM 710 N N . GLU A 1 92 ? -8.977 20.188 23.609 1 98.62 92 GLU A N 1
ATOM 711 C CA . GLU A 1 92 ? -8.32 19.812 24.859 1 98.62 92 GLU A CA 1
ATOM 712 C C . GLU A 1 92 ? -6.938 20.453 24.969 1 98.62 92 GLU A C 1
ATOM 714 O O . GLU A 1 92 ? -6.625 21.109 25.969 1 98.62 92 GLU A O 1
ATOM 719 N N . LEU A 1 93 ? -6.188 20.328 23.969 1 98.56 93 LEU A N 1
ATOM 720 C CA . LEU A 1 93 ? -4.797 20.766 24.016 1 98.56 93 LEU A CA 1
ATOM 721 C C . LEU A 1 93 ? -4.707 22.281 24.078 1 98.56 93 LEU A C 1
ATOM 723 O O . LEU A 1 93 ? -3.979 22.828 24.906 1 98.56 93 LEU A O 1
ATOM 727 N N . PRO A 1 94 ? -5.438 23.031 23.234 1 98.25 94 PRO A N 1
ATOM 728 C CA . PRO A 1 94 ? -5.312 24.484 23.328 1 98.25 94 PRO A CA 1
ATOM 729 C C . PRO A 1 94 ? -5.75 25.031 24.672 1 98.25 94 PRO A C 1
ATOM 731 O O . PRO A 1 94 ? -5.156 26 25.172 1 98.25 94 PRO A O 1
ATOM 734 N N . GLU A 1 95 ? -6.762 24.422 25.25 1 97.5 95 GLU A N 1
ATOM 735 C CA . GLU A 1 95 ? -7.191 24.859 26.578 1 97.5 95 GLU A CA 1
ATOM 736 C C . GLU A 1 95 ? -6.102 24.609 27.625 1 97.5 95 GLU A C 1
ATOM 738 O O . GLU A 1 95 ? -5.828 25.484 28.453 1 97.5 95 GLU A O 1
ATOM 743 N N . TRP A 1 96 ? -5.543 23.469 27.547 1 97.75 96 TRP A N 1
ATOM 744 C CA . TRP A 1 96 ? -4.484 23.125 28.484 1 97.75 96 TRP A CA 1
ATOM 745 C C . TRP A 1 96 ? -3.277 24.047 28.312 1 97.75 96 TRP A C 1
ATOM 747 O O . TRP A 1 96 ? -2.693 24.5 29.281 1 97.75 96 TRP A O 1
ATOM 757 N N . LEU A 1 97 ? -2.861 24.281 27.078 1 98.25 97 LEU A N 1
ATOM 758 C CA . LEU A 1 97 ? -1.709 25.125 26.781 1 98.25 97 LEU A CA 1
ATOM 759 C C . LEU A 1 97 ? -1.939 26.547 27.266 1 98.25 97 LEU A C 1
ATOM 761 O O . LEU A 1 97 ? -1.023 27.188 27.797 1 98.25 97 LEU A O 1
ATOM 765 N N . SER A 1 98 ? -3.131 27.031 27 1 97.69 98 SER A N 1
ATOM 766 C CA . SER A 1 98 ? -3.465 28.375 27.453 1 97.69 98 SER A CA 1
ATOM 767 C C . SER A 1 98 ? -3.393 28.469 28.969 1 97.69 98 SER A C 1
ATOM 769 O O . SER A 1 98 ? -2.836 29.438 29.516 1 97.69 98 SER A O 1
ATOM 771 N N . ALA A 1 99 ? -3.832 27.5 29.656 1 97.12 99 ALA A N 1
ATOM 772 C CA . ALA A 1 99 ? -3.936 27.516 31.125 1 97.12 99 ALA A CA 1
ATOM 773 C C . ALA A 1 99 ? -2.574 27.281 31.766 1 97.12 99 ALA A C 1
ATOM 775 O O . ALA A 1 99 ? -2.289 27.812 32.844 1 97.12 99 ALA A O 1
ATOM 776 N N . ASN A 1 100 ? -1.76 26.547 31.047 1 97.5 100 ASN A N 1
ATOM 777 C CA . ASN A 1 100 ? -0.592 26.047 31.766 1 97.5 100 ASN A CA 1
ATOM 778 C C . ASN A 1 100 ? 0.707 26.547 31.141 1 97.5 100 ASN A C 1
ATOM 780 O O . ASN A 1 100 ? 1.766 26.484 31.766 1 97.5 100 ASN A O 1
ATOM 784 N N . ARG A 1 101 ? 0.604 27.078 29.922 1 97.81 101 ARG A N 1
ATOM 785 C CA . ARG A 1 101 ? 1.854 27.406 29.234 1 97.81 101 ARG A CA 1
ATOM 786 C C . ARG A 1 101 ? 1.79 28.781 28.594 1 97.81 101 ARG A C 1
ATOM 788 O O . ARG A 1 101 ? 2.688 29.156 27.828 1 97.81 101 ARG A O 1
ATOM 795 N N . SER A 1 102 ? 0.726 29.5 28.797 1 97.19 102 SER A N 1
ATOM 796 C CA . SER A 1 102 ? 0.547 30.875 28.328 1 97.19 102 SER A CA 1
ATOM 797 C C . SER A 1 102 ? 0.599 30.938 26.797 1 97.19 102 SER A C 1
ATOM 799 O O . SER A 1 102 ? 1.245 31.812 26.234 1 97.19 102 SER A O 1
ATOM 801 N N . VAL A 1 103 ? 0.028 29.984 26.156 1 98.12 103 VAL A N 1
ATOM 802 C CA . VAL A 1 103 ? -0.091 29.953 24.703 1 98.12 103 VAL A CA 1
ATOM 803 C C . VAL A 1 103 ? -1.486 30.406 24.281 1 98.12 103 VAL A C 1
ATOM 805 O O . VAL A 1 103 ? -2.486 29.984 24.859 1 98.12 103 VAL A O 1
ATOM 808 N N . LYS A 1 104 ? -1.541 31.328 23.328 1 96.06 104 LYS A N 1
ATOM 809 C CA . LYS A 1 104 ? -2.836 31.75 22.797 1 96.06 104 LYS A CA 1
ATOM 810 C C . LYS A 1 104 ? -3.621 30.562 22.25 1 96.06 104 LYS A C 1
ATOM 812 O O . LYS A 1 104 ? -3.07 29.734 21.531 1 96.06 104 LYS A O 1
ATOM 817 N N . PRO A 1 105 ? -4.852 30.547 22.594 1 96.62 105 PRO A N 1
ATOM 818 C CA . PRO A 1 105 ? -5.641 29.438 22.078 1 96.62 105 PRO A CA 1
ATOM 819 C C . PRO A 1 105 ? -6.082 29.641 20.625 1 96.62 105 PRO A C 1
ATOM 821 O O . PRO A 1 105 ? -6.574 28.719 19.984 1 96.62 105 PRO A O 1
ATOM 824 N N . THR A 1 106 ? -5.941 30.875 20.062 1 97.69 106 THR A N 1
ATOM 825 C CA . THR A 1 106 ? -6.312 31.203 18.703 1 97.69 106 THR A CA 1
ATOM 826 C C . THR A 1 106 ? -5.125 31.797 17.938 1 97.69 106 THR A C 1
ATOM 828 O O . THR A 1 106 ? -4.07 32.031 18.531 1 97.69 106 THR A O 1
ATOM 831 N N . GLY A 1 107 ? -5.344 31.875 16.641 1 98.06 107 GLY A N 1
ATOM 832 C CA . GLY A 1 107 ? -4.297 32.5 15.859 1 98.06 107 GLY A CA 1
ATOM 833 C C . GLY A 1 107 ? -3.053 31.656 15.719 1 98.06 107 GLY A C 1
ATOM 834 O O . GLY A 1 107 ? -1.936 32.156 15.703 1 98.06 107 GLY A O 1
ATOM 835 N N . SER A 1 108 ? -3.246 30.312 15.664 1 98.25 108 SER A N 1
ATOM 836 C CA . SER A 1 108 ? -2.152 29.344 15.594 1 98.25 108 SER A CA 1
ATOM 837 C C . SER A 1 108 ? -1.985 28.812 14.172 1 98.25 108 SER A C 1
ATOM 839 O O . SER A 1 108 ? -2.797 29.094 13.297 1 98.25 108 SER A O 1
ATOM 841 N N . ALA A 1 109 ? -0.918 28.078 13.977 1 98.94 109 ALA A N 1
ATOM 842 C CA . ALA A 1 109 ? -0.641 27.391 12.719 1 98.94 109 ALA A CA 1
ATOM 843 C C . ALA A 1 109 ? -0.625 25.875 12.93 1 98.94 109 ALA A C 1
ATOM 845 O O . ALA A 1 109 ? -0.189 25.391 13.984 1 98.94 109 ALA A O 1
ATOM 846 N N . ALA A 1 110 ? -1.1 25.172 11.945 1 98.94 110 ALA A N 1
ATOM 847 C CA . ALA A 1 110 ? -0.892 23.719 11.852 1 98.94 110 ALA A CA 1
ATOM 848 C C . ALA A 1 110 ? -0.027 23.375 10.648 1 98.94 110 ALA A C 1
ATOM 850 O O . ALA A 1 110 ? -0.346 23.75 9.516 1 98.94 110 ALA A O 1
ATOM 851 N N . ILE A 1 111 ? 1.093 22.75 10.883 1 98.94 111 ILE A N 1
ATOM 852 C CA . ILE A 1 111 ? 1.988 22.281 9.828 1 98.94 111 ILE A CA 1
ATOM 853 C C . ILE A 1 111 ? 2.039 20.766 9.812 1 98.94 111 ILE A C 1
ATOM 855 O O . ILE A 1 111 ? 2.277 20.141 10.852 1 98.94 111 ILE A O 1
ATOM 859 N N . GLY A 1 112 ? 1.75 20.172 8.688 1 98.88 112 GLY A N 1
ATOM 860 C CA . GLY A 1 112 ? 1.76 18.719 8.57 1 98.88 112 GLY A CA 1
ATOM 861 C C . GLY A 1 112 ? 2.529 18.219 7.363 1 98.88 112 GLY A C 1
ATOM 862 O O . GLY A 1 112 ? 2.727 18.969 6.398 1 98.88 112 GLY A O 1
ATOM 863 N N . ILE A 1 113 ? 2.967 16.953 7.445 1 98.88 113 ILE A N 1
ATOM 864 C CA . ILE A 1 113 ? 3.684 16.297 6.352 1 98.88 113 ILE A CA 1
ATOM 865 C C . ILE A 1 113 ? 2.904 15.078 5.879 1 98.88 113 ILE A C 1
ATOM 867 O O . ILE A 1 113 ? 2.254 14.406 6.676 1 98.88 113 ILE A O 1
ATOM 871 N N . SER A 1 114 ? 3.02 14.836 4.555 1 98.12 114 SER A N 1
ATOM 872 C CA . SER A 1 114 ? 2.441 13.609 4.016 1 98.12 114 SER A CA 1
ATOM 873 C C . SER A 1 114 ? 0.993 13.438 4.465 1 98.12 114 SER A C 1
ATOM 875 O O . SER A 1 114 ? 0.138 14.266 4.152 1 98.12 114 SER A O 1
ATOM 877 N N . MET A 1 115 ? 0.707 12.594 5.324 1 96.81 115 MET A N 1
ATOM 878 C CA . MET A 1 115 ? -0.613 12.344 5.895 1 96.81 115 MET A CA 1
ATOM 879 C C . MET A 1 115 ? -1.168 13.609 6.551 1 96.81 115 MET A C 1
ATOM 881 O O . MET A 1 115 ? -2.314 13.984 6.309 1 96.81 115 MET A O 1
ATOM 885 N N . SER A 1 116 ? -0.383 14.25 7.312 1 98.62 116 SER A N 1
ATOM 886 C CA . SER A 1 116 ? -0.877 15.328 8.164 1 98.62 116 SER A CA 1
ATOM 887 C C . SER A 1 116 ? -0.899 16.656 7.414 1 98.62 116 SER A C 1
ATOM 889 O O . SER A 1 116 ? -1.463 17.641 7.898 1 98.62 116 SER A O 1
ATOM 891 N N . GLY A 1 117 ? -0.316 16.672 6.184 1 98.81 117 GLY A N 1
ATOM 892 C CA . GLY A 1 117 ? -0.523 17.844 5.359 1 98.81 117 GLY A CA 1
ATOM 893 C C . GLY A 1 117 ? -1.984 18.109 5.051 1 98.81 117 GLY A C 1
ATOM 894 O O . GLY A 1 117 ? -2.434 19.266 5.074 1 98.81 117 GLY A O 1
ATOM 895 N N . SER A 1 118 ? -2.68 17.047 4.75 1 98.5 118 SER A N 1
ATOM 896 C CA . SER A 1 118 ? -4.121 17.172 4.551 1 98.5 118 SER A CA 1
ATOM 897 C C . SER A 1 118 ? -4.828 17.531 5.848 1 98.5 118 SER A C 1
ATOM 899 O O . SER A 1 118 ? -5.766 18.344 5.844 1 98.5 118 SER A O 1
ATOM 901 N N . SER A 1 119 ? -4.367 17 6.941 1 98.69 119 SER A N 1
ATOM 902 C CA . SER A 1 119 ? -4.961 17.266 8.25 1 98.69 119 SER A CA 1
ATOM 903 C C . SER A 1 119 ? -4.824 18.734 8.633 1 98.69 119 SER A C 1
ATOM 905 O O . SER A 1 119 ? -5.746 19.328 9.203 1 98.69 119 SER A O 1
ATOM 907 N N . ALA A 1 120 ? -3.688 19.297 8.352 1 98.94 120 ALA A N 1
ATOM 908 C CA . ALA A 1 120 ? -3.451 20.703 8.664 1 98.94 120 ALA A CA 1
ATOM 909 C C . ALA A 1 120 ? -4.461 21.594 7.953 1 98.94 120 ALA A C 1
ATOM 911 O O . ALA A 1 120 ? -5.012 22.516 8.555 1 98.94 120 ALA A O 1
ATOM 912 N N . MET A 1 121 ? -4.73 21.25 6.727 1 98.88 121 MET A N 1
ATOM 913 C CA . MET A 1 121 ? -5.715 22 5.953 1 98.88 121 MET A CA 1
ATOM 914 C C . MET A 1 121 ? -7.113 21.844 6.547 1 98.88 121 MET A C 1
ATOM 916 O O . MET A 1 121 ? -7.852 22.812 6.676 1 98.88 121 MET A O 1
ATOM 920 N N . ILE A 1 122 ? -7.43 20.688 6.934 1 98.94 122 ILE A N 1
ATOM 921 C CA . ILE A 1 122 ? -8.766 20.391 7.434 1 98.94 122 ILE A CA 1
ATOM 922 C C . ILE A 1 122 ? -8.977 21.062 8.789 1 98.94 122 ILE A C 1
ATOM 924 O O . ILE A 1 122 ? -10.055 21.594 9.078 1 98.94 122 ILE A O 1
ATOM 928 N N . LEU A 1 123 ? -7.953 21.031 9.609 1 98.94 123 LEU A N 1
ATOM 929 C CA . LEU A 1 123 ? -8.031 21.75 10.875 1 98.94 123 LEU A CA 1
ATOM 930 C C . LEU A 1 123 ? -8.297 23.234 10.641 1 98.94 123 LEU A C 1
ATOM 932 O O . LEU A 1 123 ? -9.125 23.844 11.328 1 98.94 123 LEU A O 1
ATOM 936 N N . ALA A 1 124 ? -7.664 23.844 9.672 1 98.94 124 ALA A N 1
ATOM 937 C CA . ALA A 1 124 ? -7.859 25.25 9.367 1 98.94 124 ALA A CA 1
ATOM 938 C C . ALA A 1 124 ? -9.266 25.516 8.828 1 98.94 124 ALA A C 1
ATOM 940 O O . ALA A 1 124 ? -9.836 26.578 9.062 1 98.94 124 ALA A O 1
ATOM 941 N N . VAL A 1 125 ? -9.828 24.516 8.125 1 98.94 125 VAL A N 1
ATOM 942 C CA . VAL A 1 125 ? -11.164 24.641 7.543 1 98.94 125 VAL A CA 1
ATOM 943 C C . VAL A 1 125 ? -12.203 24.719 8.656 1 98.94 125 VAL A C 1
ATOM 945 O O . VAL A 1 125 ? -13.031 25.625 8.68 1 98.94 125 VAL A O 1
ATOM 948 N N . TYR A 1 126 ? -12.109 23.906 9.602 1 98.88 126 TYR A N 1
ATOM 949 C CA . TYR A 1 126 ? -13.219 23.734 10.531 1 98.88 126 TYR A CA 1
ATOM 950 C C . TYR A 1 126 ? -12.945 24.438 11.852 1 98.88 126 TYR A C 1
ATOM 952 O O . TYR A 1 126 ? -13.844 24.594 12.68 1 98.88 126 TYR A O 1
ATOM 960 N N . HIS A 1 127 ? -11.742 24.875 12.039 1 98.81 127 HIS A N 1
ATOM 961 C CA . HIS A 1 127 ? -11.352 25.672 13.211 1 98.81 127 HIS A CA 1
ATOM 962 C C . HIS A 1 127 ? -10.555 26.906 12.805 1 98.81 127 HIS A C 1
ATOM 964 O O . HIS A 1 127 ? -9.43 27.094 13.266 1 98.81 127 HIS A O 1
ATOM 970 N N . PRO A 1 128 ? -11.211 27.797 12.062 1 98.75 128 PRO A N 1
ATOM 971 C CA . PRO A 1 128 ? -10.492 28.875 11.391 1 98.75 128 PRO A CA 1
ATOM 972 C C . PRO A 1 128 ? -9.992 29.938 12.359 1 98.75 128 PRO A C 1
ATOM 974 O O . PRO A 1 128 ? -9.062 30.688 12.039 1 98.75 128 PRO A O 1
ATOM 977 N N . GLN A 1 129 ? -10.578 30.031 13.562 1 98.31 129 GLN A N 1
ATOM 978 C CA . GLN A 1 129 ? -10.078 30.984 14.539 1 98.31 129 GLN A CA 1
ATOM 979 C C . GLN A 1 129 ? -8.828 30.453 15.242 1 98.31 129 GLN A C 1
ATOM 981 O O . GLN A 1 129 ? -7.938 31.219 15.609 1 98.31 129 GLN A O 1
ATOM 986 N N . GLN A 1 130 ? -8.789 29.188 15.367 1 98.62 130 GLN A N 1
ATOM 987 C CA . GLN A 1 130 ? -7.621 28.578 16 1 98.62 130 GLN A CA 1
ATOM 988 C C . GLN A 1 130 ? -6.453 28.484 15.023 1 98.62 130 GLN A C 1
ATOM 990 O O . GLN A 1 130 ? -5.324 28.844 15.359 1 98.62 130 GLN A O 1
ATOM 995 N N . PHE A 1 131 ? -6.773 27.984 13.875 1 98.94 131 PHE A N 1
ATOM 996 C CA . PHE A 1 131 ? -5.73 27.797 12.875 1 98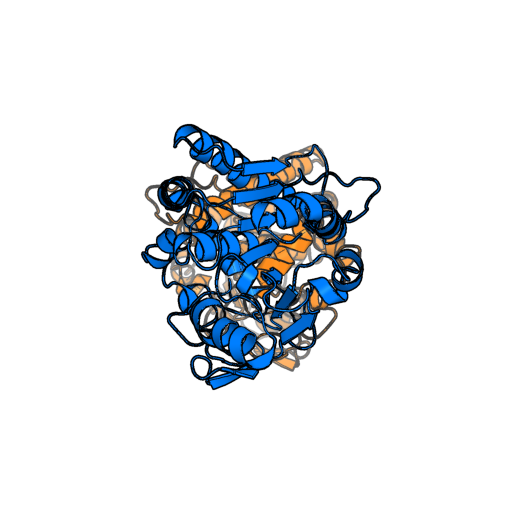.94 131 PHE A CA 1
ATOM 997 C C . PHE A 1 131 ? -5.918 28.766 11.711 1 98.94 131 PHE A C 1
ATOM 999 O O . PHE A 1 131 ? -6.613 28.453 10.742 1 98.94 131 PHE A O 1
ATOM 1006 N N . VAL A 1 132 ? -5.227 29.875 11.75 1 98.88 132 VAL A N 1
ATOM 1007 C CA . VAL A 1 132 ? -5.309 30.891 10.711 1 98.88 132 VAL A CA 1
ATOM 1008 C C . VAL A 1 132 ? -4.238 30.641 9.648 1 98.88 132 VAL A C 1
ATOM 1010 O O . VAL A 1 132 ? -4.219 31.297 8.609 1 98.88 132 VAL A O 1
ATOM 1013 N N . TYR A 1 133 ? -3.377 29.641 9.883 1 98.94 133 TYR A N 1
ATOM 1014 C CA . TYR A 1 133 ? -2.256 29.234 9.039 1 98.94 133 TYR A CA 1
ATOM 1015 C C . TYR A 1 133 ? -2.189 27.719 8.906 1 98.94 133 TYR A C 1
ATOM 1017 O O . TYR A 1 133 ? -2.271 27 9.906 1 98.94 133 TYR A O 1
ATOM 1025 N N . ALA A 1 134 ? -2.098 27.219 7.645 1 98.94 134 ALA A N 1
ATOM 1026 C CA . ALA A 1 134 ? -1.939 25.781 7.406 1 98.94 134 ALA A CA 1
ATOM 1027 C C . ALA A 1 134 ? -0.767 25.516 6.469 1 98.94 134 ALA A C 1
ATOM 1029 O O . ALA A 1 134 ? -0.678 26.094 5.387 1 98.94 134 ALA A O 1
ATOM 1030 N N . GLY A 1 135 ? 0.185 24.734 6.902 1 98.94 135 GLY A N 1
ATOM 1031 C CA . GLY A 1 135 ? 1.271 24.219 6.078 1 98.94 135 GLY A CA 1
ATOM 1032 C C . GLY A 1 135 ? 1.082 22.781 5.676 1 98.94 135 GLY A C 1
ATOM 1033 O O . GLY A 1 135 ? 0.901 21.906 6.527 1 98.94 135 GLY A O 1
ATOM 1034 N N . SER A 1 136 ? 1.06 22.516 4.41 1 98.94 136 SER A N 1
ATOM 1035 C CA . SER A 1 136 ? 0.913 21.172 3.854 1 98.94 136 SER A CA 1
ATOM 1036 C C . SER A 1 136 ? 2.135 20.781 3.027 1 98.94 136 SER A C 1
ATOM 1038 O O . SER A 1 136 ? 2.375 21.344 1.959 1 98.94 136 SER A O 1
ATOM 1040 N N . LEU A 1 137 ? 2.881 19.797 3.553 1 98.88 137 LEU A N 1
ATOM 1041 C CA . LEU A 1 137 ? 4.121 19.406 2.9 1 98.88 137 LEU A CA 1
ATOM 1042 C C . LEU A 1 137 ? 4.012 17.969 2.365 1 98.88 137 LEU A C 1
ATOM 1044 O O . LEU A 1 137 ? 3.967 17.016 3.141 1 98.88 137 LEU A O 1
ATOM 1048 N N . SER A 1 138 ? 3.947 17.844 1.042 1 98.75 138 SER A N 1
ATOM 1049 C CA . SER A 1 138 ? 3.98 16.562 0.324 1 98.75 138 SER A CA 1
ATOM 1050 C C . SER A 1 138 ? 2.75 15.727 0.635 1 98.75 138 SER A C 1
ATOM 1052 O O . SER A 1 138 ? 2.855 14.516 0.834 1 98.75 138 SER A O 1
ATOM 1054 N N . ALA A 1 139 ? 1.532 16.344 0.738 1 98.69 139 ALA A N 1
ATOM 1055 C CA . ALA A 1 139 ? 0.305 15.633 1.08 1 98.69 139 ALA A CA 1
ATOM 1056 C C . ALA A 1 139 ? -0.454 15.219 -0.176 1 98.69 139 ALA A C 1
ATOM 1058 O O . ALA A 1 139 ? -0.278 15.812 -1.242 1 98.69 139 ALA A O 1
ATOM 1059 N N . LEU A 1 140 ? -1.193 14.133 -0.099 1 98.19 140 LEU A N 1
ATOM 1060 C CA . LEU A 1 140 ? -2.303 13.93 -1.022 1 98.19 140 LEU A CA 1
ATOM 1061 C C . LEU A 1 140 ? -3.453 14.875 -0.713 1 98.19 140 LEU A C 1
ATOM 1063 O O . LEU A 1 140 ? -4.148 14.711 0.293 1 98.19 140 LEU A O 1
ATOM 1067 N N . LEU A 1 141 ? -3.699 15.82 -1.604 1 98.81 141 LEU A N 1
ATOM 1068 C CA . LEU A 1 141 ? -4.613 16.906 -1.266 1 98.81 141 LEU A CA 1
ATOM 1069 C C . LEU A 1 141 ? -6.016 16.625 -1.785 1 98.81 141 LEU A C 1
ATOM 1071 O O . LEU A 1 141 ? -6.93 17.422 -1.597 1 98.81 141 LEU A O 1
ATOM 1075 N N . ASP A 1 142 ? -6.23 15.469 -2.443 1 98.5 142 ASP A N 1
ATOM 1076 C CA . ASP A 1 142 ? -7.551 15.016 -2.863 1 98.5 142 ASP A CA 1
ATOM 1077 C C . ASP A 1 142 ? -7.805 13.578 -2.414 1 98.5 142 ASP A C 1
ATOM 1079 O O . ASP A 1 142 ? -8.18 12.727 -3.221 1 98.5 142 ASP A O 1
ATOM 1083 N N . PRO A 1 143 ? -7.77 13.375 -1.082 1 98.06 143 PRO A N 1
ATOM 1084 C CA . PRO A 1 143 ? -7.805 12.008 -0.543 1 98.06 143 PRO A CA 1
ATOM 1085 C C . PRO A 1 143 ? -9.133 11.305 -0.807 1 98.06 143 PRO A C 1
ATOM 1087 O O . PRO A 1 143 ? -9.219 10.078 -0.682 1 98.06 143 PRO A O 1
ATOM 1090 N N . SER A 1 144 ? -10.25 12.008 -1.098 1 97.94 144 SER A N 1
ATOM 1091 C CA . SER A 1 144 ? -11.555 11.383 -1.287 1 97.94 144 SER A CA 1
ATOM 1092 C C . SER A 1 144 ? -11.789 11.016 -2.75 1 97.94 144 SER A C 1
ATOM 1094 O O . SER A 1 144 ? -12.789 10.383 -3.086 1 97.94 144 SER A O 1
ATOM 1096 N N . GLN A 1 145 ? -10.836 11.406 -3.59 1 94.75 145 GLN A N 1
ATOM 1097 C CA . GLN A 1 145 ? -11.055 11.289 -5.027 1 94.75 145 GLN A CA 1
ATOM 1098 C C . GLN A 1 145 ? -10.242 10.133 -5.617 1 94.75 145 GLN A C 1
ATOM 1100 O O . GLN A 1 145 ? -9.18 9.789 -5.098 1 94.75 145 GLN A O 1
ATOM 1105 N N . GLY A 1 146 ? -10.828 9.578 -6.652 1 91.88 146 GLY A N 1
ATOM 1106 C CA . GLY A 1 146 ? -10.094 8.555 -7.383 1 91.88 146 GLY A CA 1
ATOM 1107 C C . GLY A 1 146 ? -9.609 7.426 -6.496 1 91.88 146 GLY A C 1
ATOM 1108 O O . GLY A 1 146 ? -10.383 6.848 -5.73 1 91.88 146 GLY A O 1
ATOM 1109 N N . MET A 1 147 ? -8.25 7.148 -6.582 1 90.94 147 MET A N 1
ATOM 1110 C CA . MET A 1 147 ? -7.648 6.031 -5.859 1 90.94 147 MET A CA 1
ATOM 1111 C C . MET A 1 147 ? -7.262 6.445 -4.445 1 90.94 147 MET A C 1
ATOM 1113 O O . MET A 1 147 ? -6.691 5.652 -3.695 1 90.94 147 MET A O 1
ATOM 1117 N N . GLY A 1 148 ? -7.625 7.582 -4.102 1 94.38 148 GLY A N 1
ATOM 1118 C CA . GLY A 1 148 ? -7.23 8.109 -2.807 1 94.38 148 GLY A CA 1
ATOM 1119 C C . GLY A 1 148 ? -7.59 7.195 -1.652 1 94.38 148 GLY A C 1
ATOM 1120 O O . GLY A 1 148 ? -6.715 6.75 -0.909 1 94.38 148 GLY A O 1
ATOM 1121 N N . PRO A 1 149 ? -8.891 6.902 -1.56 1 95.38 149 PRO A N 1
ATOM 1122 C CA . PRO A 1 149 ? -9.312 6.051 -0.443 1 95.38 149 PRO A CA 1
ATOM 1123 C C . PRO A 1 149 ? -8.602 4.703 -0.428 1 95.38 149 PRO A C 1
ATOM 1125 O O . PRO A 1 149 ? -8.203 4.219 0.637 1 95.38 149 PRO A O 1
ATOM 1128 N N . PHE A 1 150 ? -8.344 4.141 -1.596 1 92.06 150 PHE A N 1
ATOM 1129 C CA . PHE A 1 150 ? -7.688 2.844 -1.684 1 92.06 150 PHE A CA 1
ATOM 1130 C C . PHE A 1 150 ? -6.227 2.949 -1.261 1 92.06 150 PHE A C 1
ATOM 1132 O O . PHE A 1 150 ? -5.754 2.156 -0.445 1 92.06 150 PHE A O 1
ATOM 1139 N N . LEU A 1 151 ? -5.543 3.9 -1.784 1 91.56 151 LEU A N 1
ATOM 1140 C CA . LEU A 1 151 ? -4.117 4.059 -1.504 1 91.56 151 LEU A CA 1
ATOM 1141 C C . LEU A 1 151 ? -3.891 4.426 -0.041 1 91.56 151 LEU A C 1
ATOM 1143 O O . LEU A 1 151 ? -2.916 3.979 0.57 1 91.56 151 LEU A O 1
ATOM 1147 N N . ILE A 1 152 ? -4.777 5.203 0.511 1 95.5 152 ILE A N 1
ATOM 1148 C CA . ILE A 1 152 ? -4.711 5.535 1.931 1 95.5 152 ILE A CA 1
ATOM 1149 C C . ILE A 1 152 ? -4.918 4.273 2.764 1 95.5 152 ILE A C 1
ATOM 1151 O O . ILE A 1 152 ? -4.18 4.023 3.721 1 95.5 152 ILE A O 1
ATOM 1155 N N . GLY A 1 153 ? -5.898 3.514 2.396 1 94 153 GLY A N 1
ATOM 1156 C CA . GLY A 1 153 ? -6.109 2.254 3.092 1 94 153 GLY A CA 1
ATOM 1157 C C . GLY A 1 153 ? -4.895 1.348 3.064 1 94 153 GLY A C 1
ATOM 1158 O O . GLY A 1 153 ? -4.523 0.769 4.086 1 94 153 GLY A O 1
ATOM 1159 N N . LEU A 1 154 ? -4.266 1.266 1.861 1 90.12 154 LEU A N 1
ATOM 1160 C CA . LEU A 1 154 ? -3.066 0.449 1.716 1 90.12 154 LEU A CA 1
ATOM 1161 C C . LEU A 1 154 ? -1.947 0.962 2.615 1 90.12 154 LEU A C 1
ATOM 1163 O O . LEU A 1 154 ? -1.278 0.177 3.291 1 90.12 154 LEU A O 1
ATOM 1167 N N . ALA A 1 155 ? -1.757 2.217 2.629 1 92.88 155 ALA A N 1
ATOM 1168 C CA . ALA A 1 155 ? -0.695 2.838 3.416 1 92.88 155 ALA A CA 1
ATOM 1169 C C . ALA A 1 155 ? -0.934 2.643 4.91 1 92.88 155 ALA A C 1
ATOM 1171 O O . ALA A 1 155 ? 0.003 2.371 5.664 1 92.88 155 ALA A O 1
ATOM 1172 N N . MET A 1 156 ? -2.172 2.76 5.348 1 95.31 156 MET A N 1
ATOM 1173 C CA . MET A 1 156 ? -2.527 2.57 6.75 1 95.31 156 MET A CA 1
ATOM 1174 C C . MET A 1 156 ? -2.293 1.128 7.184 1 95.31 156 MET A C 1
ATOM 1176 O O . MET A 1 156 ? -1.815 0.877 8.289 1 95.31 156 MET A O 1
ATOM 1180 N N . GLY A 1 157 ? -2.676 0.276 6.344 1 92.38 157 GLY A N 1
ATOM 1181 C CA . GLY A 1 157 ? -2.406 -1.126 6.621 1 92.38 157 GLY A CA 1
ATOM 1182 C C . GLY A 1 157 ? -0.931 -1.42 6.824 1 92.38 157 GLY A C 1
ATOM 1183 O O . GLY A 1 157 ? -0.562 -2.158 7.738 1 92.38 157 GLY A O 1
ATOM 1184 N N . ASP A 1 158 ? -0.126 -0.82 5.934 1 89.5 158 ASP A N 1
ATOM 1185 C CA . ASP A 1 158 ? 1.318 -1.003 6.039 1 89.5 158 ASP A CA 1
ATOM 1186 C C . ASP A 1 158 ? 1.866 -0.329 7.293 1 89.5 158 ASP A C 1
ATOM 1188 O O . ASP A 1 158 ? 2.791 -0.843 7.93 1 89.5 158 ASP A O 1
ATOM 1192 N N . ALA A 1 159 ? 1.257 0.838 7.523 1 91.69 159 ALA A N 1
ATOM 1193 C CA . ALA A 1 159 ? 1.71 1.626 8.672 1 91.69 159 ALA A CA 1
ATOM 1194 C C . ALA A 1 159 ? 0.934 1.258 9.93 1 91.69 159 ALA A C 1
ATOM 1196 O O . ALA A 1 159 ? 0.146 2.059 10.438 1 91.69 159 ALA A O 1
ATOM 1197 N N . GLY A 1 160 ? 1.086 0.099 10.461 1 91.62 160 GLY A N 1
ATOM 1198 C CA . GLY A 1 160 ? 0.566 -0.27 11.766 1 91.62 160 GLY A CA 1
ATOM 1199 C C . GLY A 1 160 ? -0.634 -1.195 11.695 1 91.62 160 GLY A C 1
ATOM 1200 O O . GLY A 1 160 ? -1.151 -1.633 12.727 1 91.62 160 GLY A O 1
ATOM 1201 N N . GLY A 1 161 ? -1.155 -1.523 10.5 1 91.94 161 GLY A N 1
ATOM 1202 C CA . GLY A 1 161 ? -2.244 -2.479 10.367 1 91.94 161 GLY A CA 1
ATOM 1203 C C . GLY A 1 161 ? -3.615 -1.846 10.523 1 91.94 161 GLY A C 1
ATOM 1204 O O . GLY A 1 161 ? -4.602 -2.543 10.773 1 91.94 161 GLY A O 1
ATOM 1205 N N . TYR A 1 162 ? -3.729 -0.583 10.281 1 95.25 162 TYR A N 1
ATOM 1206 C CA . TYR A 1 162 ? -4.977 0.146 10.484 1 95.25 162 TYR A CA 1
ATOM 1207 C C . TYR A 1 162 ? -5.875 0.041 9.258 1 95.25 162 TYR A C 1
ATOM 1209 O O . TYR A 1 162 ? -5.414 -0.307 8.172 1 95.25 162 TYR A O 1
ATOM 1217 N N . LYS A 1 163 ? -7.207 0.331 9.516 1 94.25 163 LYS A N 1
ATOM 1218 C CA . LYS A 1 163 ? -8.203 0.267 8.445 1 94.25 163 LYS A CA 1
ATOM 1219 C C . LYS A 1 163 ? -8.867 1.621 8.234 1 94.25 163 LYS A C 1
ATOM 1221 O O . LYS A 1 163 ? -9.43 2.193 9.172 1 94.25 163 LYS A O 1
ATOM 1226 N N . ALA A 1 164 ? -8.867 2.057 6.996 1 97.19 164 ALA A N 1
ATOM 1227 C CA . ALA A 1 164 ? -9.484 3.346 6.676 1 97.19 164 ALA A CA 1
ATOM 1228 C C . ALA A 1 164 ? -10.977 3.334 6.977 1 97.19 164 ALA A C 1
ATOM 1230 O O . ALA A 1 164 ? -11.555 4.363 7.336 1 97.19 164 ALA A O 1
ATOM 1231 N N . GLY A 1 165 ? -11.586 2.156 6.867 1 97.31 165 GLY A N 1
ATOM 1232 C CA . GLY A 1 165 ? -13 2.027 7.172 1 97.31 165 GLY A CA 1
ATOM 1233 C C . GLY A 1 165 ? -13.336 2.369 8.609 1 97.31 165 GLY A C 1
ATOM 1234 O O . GLY A 1 165 ? -14.422 2.871 8.898 1 97.31 165 GLY A O 1
ATOM 1235 N N . ASP A 1 166 ? -12.438 2.072 9.531 1 98.25 166 ASP A N 1
ATOM 1236 C CA . ASP A 1 166 ? -12.633 2.428 10.93 1 98.25 166 ASP A CA 1
ATOM 1237 C C . ASP A 1 166 ? -12.539 3.939 11.133 1 98.25 166 ASP A C 1
ATOM 1239 O O . ASP A 1 166 ? -13.172 4.492 12.039 1 98.25 166 ASP A O 1
ATOM 1243 N N . MET A 1 167 ? -11.797 4.633 10.266 1 98.62 167 MET A N 1
ATOM 1244 C CA . MET A 1 167 ? -11.57 6.074 10.367 1 98.62 167 MET A CA 1
ATOM 1245 C C . MET A 1 167 ? -12.75 6.848 9.781 1 98.62 167 MET A C 1
ATOM 1247 O O . MET A 1 167 ? -13.469 7.535 10.508 1 98.62 167 MET A O 1
ATOM 1251 N N . TRP A 1 168 ? -13.023 6.582 8.539 1 98.56 168 TRP A N 1
ATOM 1252 C CA . TRP A 1 168 ? -13.969 7.426 7.812 1 98.56 168 TRP A CA 1
ATOM 1253 C C . TRP A 1 168 ? -15.023 6.578 7.113 1 98.56 168 TRP A C 1
ATOM 1255 O O . TRP A 1 168 ? -15.75 7.074 6.246 1 98.56 168 TRP A O 1
ATOM 1265 N N . GLY A 1 169 ? -15.156 5.297 7.383 1 97.88 169 GLY A N 1
ATOM 1266 C CA . GLY A 1 169 ? -16.141 4.453 6.719 1 97.88 169 GLY A CA 1
ATOM 1267 C C . GLY A 1 169 ? -15.758 4.105 5.293 1 97.88 169 GLY A C 1
ATOM 1268 O O . GLY A 1 169 ? -14.594 4.23 4.906 1 97.88 169 GLY A O 1
ATOM 1269 N N . PRO A 1 170 ? -16.781 3.584 4.527 1 95.25 170 PRO A N 1
ATOM 1270 C CA . PRO A 1 170 ? -16.5 3.293 3.117 1 95.25 170 PRO A CA 1
ATOM 1271 C C . PRO A 1 170 ? -16.188 4.547 2.309 1 95.25 170 PRO A C 1
ATOM 1273 O O . PRO A 1 170 ? -16.438 5.664 2.768 1 95.25 170 PRO A O 1
ATOM 1276 N N . SER A 1 171 ? -15.617 4.336 1.149 1 94.06 171 SER A N 1
ATOM 1277 C CA . SER A 1 171 ? -15.125 5.449 0.341 1 94.06 171 SER A CA 1
ATOM 1278 C C . SER A 1 171 ? -16.266 6.406 -0.019 1 94.06 171 SER A C 1
ATOM 1280 O O . SER A 1 171 ? -16.016 7.566 -0.355 1 94.06 171 SER A O 1
ATOM 1282 N N . SER A 1 172 ? -17.469 5.898 0.05 1 94.75 172 SER A N 1
ATOM 1283 C CA . SER A 1 172 ? -18.625 6.723 -0.302 1 94.75 172 SER A CA 1
ATOM 1284 C C . SER A 1 172 ? -19.078 7.562 0.884 1 94.75 172 SER A C 1
ATOM 1286 O O . SER A 1 172 ? -19.953 8.43 0.739 1 94.75 172 SER A O 1
ATOM 1288 N N . ASP A 1 173 ? -18.531 7.254 2.102 1 97.81 173 ASP A N 1
ATOM 1289 C CA . ASP A 1 173 ? -18.938 7.988 3.293 1 97.81 173 ASP A CA 1
ATOM 1290 C C . ASP A 1 173 ? -18.594 9.469 3.174 1 97.81 173 ASP A C 1
ATOM 1292 O O . ASP A 1 173 ? -17.516 9.828 2.691 1 97.81 173 ASP A O 1
ATOM 1296 N N . PRO A 1 174 ? -19.438 10.383 3.68 1 98.06 174 PRO A N 1
ATOM 1297 C CA . PRO A 1 174 ? -19.203 11.828 3.586 1 98.06 174 PRO A CA 1
ATOM 1298 C C . PRO A 1 174 ? -17.953 12.273 4.359 1 98.06 174 PRO A C 1
ATOM 1300 O O . PRO A 1 174 ? -17.438 13.359 4.113 1 98.06 174 PRO A O 1
ATOM 1303 N N . ALA A 1 175 ? -17.5 11.477 5.27 1 98.62 175 ALA A N 1
ATOM 1304 C CA . ALA A 1 175 ? -16.312 11.836 6.039 1 98.62 175 ALA A CA 1
ATOM 1305 C C . ALA A 1 175 ? -15.109 12.016 5.125 1 98.62 175 ALA A C 1
ATOM 1307 O O . ALA A 1 175 ? -14.234 12.844 5.395 1 98.62 175 ALA A O 1
ATOM 1308 N N . TRP A 1 176 ? -15.07 11.242 4.043 1 98.62 176 TRP A N 1
ATOM 1309 C CA . TRP A 1 176 ? -13.969 11.375 3.105 1 98.62 176 TRP A CA 1
ATOM 1310 C C . TRP A 1 176 ? -13.969 12.758 2.459 1 98.62 176 TRP A C 1
ATOM 1312 O O . TRP A 1 176 ? -12.922 13.414 2.375 1 98.62 176 TRP A O 1
ATOM 1322 N N . GLN A 1 177 ? -15.125 13.234 2.064 1 98.44 177 GLN A N 1
ATOM 1323 C CA . GLN A 1 177 ? -15.227 14.555 1.446 1 98.44 177 GLN A CA 1
ATOM 1324 C C . GLN A 1 177 ? -14.992 15.656 2.471 1 98.44 177 GLN A C 1
ATOM 1326 O O . GLN A 1 177 ? -14.367 16.672 2.162 1 98.44 177 GLN A O 1
ATOM 1331 N N . ARG A 1 178 ? -15.469 15.422 3.66 1 98.75 178 ARG A N 1
ATOM 1332 C CA . ARG A 1 178 ? -15.25 16.406 4.723 1 98.75 178 ARG A CA 1
ATOM 1333 C C . ARG A 1 178 ? -13.766 16.641 4.957 1 98.75 178 ARG A C 1
ATOM 1335 O O . ARG A 1 178 ? -13.344 17.75 5.262 1 98.75 178 ARG A O 1
ATOM 1342 N N . ASN A 1 179 ? -13.023 15.57 4.77 1 98.81 179 ASN A N 1
ATOM 1343 C CA . ASN A 1 179 ? -11.602 15.633 5.102 1 98.81 179 ASN A CA 1
ATOM 1344 C C . ASN A 1 179 ? -10.742 15.742 3.852 1 98.81 179 ASN A C 1
ATOM 1346 O O . ASN A 1 179 ? -9.562 15.375 3.869 1 98.81 179 ASN A O 1
ATOM 1350 N N . ASP A 1 180 ? -11.273 16.266 2.75 1 98.88 180 ASP A N 1
ATOM 1351 C CA . ASP A 1 180 ? -10.586 16.484 1.479 1 98.88 180 ASP A CA 1
ATOM 1352 C C . ASP A 1 180 ? -10.297 17.969 1.247 1 98.88 180 ASP A C 1
ATOM 1354 O O . ASP A 1 180 ? -11.203 18.734 0.933 1 98.88 180 ASP A O 1
ATOM 1358 N N . PRO A 1 181 ? -9.008 18.312 1.329 1 98.94 181 PRO A N 1
ATOM 1359 C CA . PRO A 1 181 ? -8.68 19.734 1.182 1 98.94 181 PRO A CA 1
ATOM 1360 C C . PRO A 1 181 ? -9.164 20.312 -0.143 1 98.94 181 PRO A C 1
ATOM 1362 O O . PRO A 1 181 ? -9.586 21.469 -0.192 1 98.94 181 PRO A O 1
ATOM 1365 N N . THR A 1 182 ? -9.117 19.562 -1.188 1 98.88 182 THR A N 1
ATOM 1366 C CA . THR A 1 182 ? -9.523 20.078 -2.488 1 98.88 182 THR A CA 1
ATOM 1367 C C . THR A 1 182 ? -11.016 20.406 -2.492 1 98.88 182 THR A C 1
ATOM 1369 O O . THR A 1 182 ? -11.438 21.422 -3.049 1 98.88 182 THR A O 1
ATOM 1372 N N . ILE A 1 183 ? -11.75 19.547 -1.864 1 98.81 183 ILE A N 1
ATOM 1373 C CA . ILE A 1 183 ? -13.188 19.797 -1.753 1 98.81 183 ILE A CA 1
ATOM 1374 C C . ILE A 1 183 ? -13.43 21.016 -0.87 1 98.81 183 ILE A C 1
ATOM 1376 O O . ILE A 1 183 ? -14.383 21.781 -1.092 1 98.81 183 ILE A O 1
ATOM 1380 N N . GLN A 1 184 ? -12.586 21.312 0.081 1 98.88 184 GLN A N 1
ATOM 1381 C CA . GLN A 1 184 ? -12.797 22.359 1.078 1 98.88 184 GLN A CA 1
ATOM 1382 C C . GLN A 1 184 ? -12.141 23.672 0.648 1 98.88 184 GLN A C 1
ATOM 1384 O O . GLN A 1 184 ? -12.031 24.609 1.442 1 98.88 184 GLN A O 1
ATOM 1389 N N . ILE A 1 185 ? -11.75 23.797 -0.556 1 98.94 185 ILE A N 1
ATOM 1390 C CA . ILE A 1 185 ? -11.078 25 -1.051 1 98.94 185 ILE A CA 1
ATOM 1391 C C . ILE A 1 185 ? -11.969 26.219 -0.822 1 98.94 185 ILE A C 1
ATOM 1393 O O . ILE A 1 185 ? -11.5 27.25 -0.346 1 98.94 185 ILE A O 1
ATOM 1397 N N . PRO A 1 186 ? -13.312 26.141 -1.052 1 98.88 186 PRO A N 1
ATOM 1398 C CA . PRO A 1 186 ? -14.141 27.312 -0.799 1 98.88 186 PRO A CA 1
ATOM 1399 C C . PRO A 1 186 ? -14.047 27.797 0.647 1 98.88 186 PRO A C 1
ATOM 1401 O O . PRO A 1 186 ? -13.992 29 0.896 1 98.88 186 PRO A O 1
ATOM 1404 N N . ALA A 1 187 ? -13.961 26.906 1.568 1 98.88 187 ALA A N 1
ATOM 1405 C CA . ALA A 1 187 ? -13.859 27.266 2.979 1 98.88 187 ALA A CA 1
ATOM 1406 C C . ALA A 1 187 ? -12.492 27.875 3.289 1 98.88 187 ALA A C 1
ATOM 1408 O O . ALA A 1 187 ? -12.398 28.844 4.055 1 98.88 187 ALA A O 1
ATOM 1409 N N . LEU A 1 188 ? -11.438 27.281 2.734 1 98.94 188 LEU A N 1
ATOM 1410 C CA . LEU A 1 188 ? -10.102 27.828 2.932 1 98.94 188 LEU A CA 1
ATOM 1411 C C . LEU A 1 188 ? -10.023 29.266 2.424 1 98.94 188 LEU A C 1
ATOM 1413 O O . LEU A 1 188 ? -9.422 30.125 3.072 1 98.94 188 LEU A O 1
ATOM 1417 N N . VAL A 1 189 ? -10.656 29.5 1.28 1 98.88 189 VAL A N 1
ATOM 1418 C CA . VAL A 1 189 ? -10.648 30.828 0.666 1 98.88 189 VAL A CA 1
ATOM 1419 C C . VAL A 1 189 ? -11.5 31.781 1.493 1 98.88 189 VAL A C 1
ATOM 1421 O O . VAL A 1 189 ? -11.062 32.906 1.799 1 98.88 189 VAL A O 1
ATOM 1424 N N . SER A 1 190 ? -12.672 31.328 1.9 1 98.75 190 SER A N 1
ATOM 1425 C CA . SER A 1 190 ? -13.578 32.156 2.676 1 98.75 190 SER A CA 1
ATOM 1426 C C . SER A 1 190 ? -12.977 32.531 4.027 1 98.75 190 SER A C 1
ATOM 1428 O O . SER A 1 190 ? -13.133 33.656 4.496 1 98.75 190 SER A O 1
ATOM 1430 N N . ASN A 1 191 ? -12.273 31.609 4.594 1 98.69 191 ASN A N 1
ATOM 1431 C CA . ASN A 1 191 ? -11.625 31.828 5.883 1 98.69 191 ASN A CA 1
ATOM 1432 C C . ASN A 1 191 ? -10.375 32.688 5.742 1 98.69 191 ASN A C 1
ATOM 1434 O O . ASN A 1 191 ? -9.836 33.188 6.738 1 98.69 191 ASN A O 1
ATOM 1438 N N . ASN A 1 192 ? -9.945 32.875 4.555 1 98.56 192 ASN A N 1
ATOM 1439 C CA . ASN A 1 192 ? -8.703 33.562 4.242 1 98.56 192 ASN A CA 1
ATOM 1440 C C . ASN A 1 192 ? -7.52 32.969 4.992 1 98.56 192 ASN A C 1
ATOM 1442 O O . ASN A 1 192 ? -6.664 33.688 5.5 1 98.56 192 ASN A O 1
ATOM 1446 N N . THR A 1 193 ? -7.559 31.641 5.113 1 98.88 193 THR A N 1
ATOM 1447 C CA . THR A 1 193 ? -6.449 30.922 5.738 1 98.88 193 THR A CA 1
ATOM 1448 C C . THR A 1 193 ? -5.148 31.188 4.988 1 98.88 193 THR A C 1
ATOM 1450 O O . THR A 1 193 ? -5.117 31.156 3.754 1 98.88 193 THR A O 1
ATOM 1453 N N . ARG A 1 194 ? -4.062 31.547 5.719 1 98.94 194 ARG A N 1
ATOM 1454 C CA . ARG A 1 194 ? -2.738 31.578 5.109 1 98.94 194 ARG A CA 1
ATOM 1455 C C . ARG A 1 194 ? -2.209 30.172 4.855 1 98.94 194 ARG A C 1
ATOM 1457 O O . ARG A 1 194 ? -2.15 29.359 5.773 1 98.94 194 ARG A O 1
ATOM 1464 N N . LEU A 1 195 ? -1.847 29.906 3.564 1 98.94 195 LEU A N 1
ATOM 1465 C CA . LEU A 1 195 ? -1.412 28.562 3.211 1 98.94 195 LEU A CA 1
ATOM 1466 C C . LEU A 1 195 ? 0.057 28.547 2.799 1 98.94 195 LEU A C 1
ATOM 1468 O O . LEU A 1 195 ? 0.52 29.469 2.123 1 98.94 195 LEU A O 1
ATOM 1472 N N . TRP A 1 196 ? 0.825 27.594 3.248 1 98.94 196 TRP A N 1
ATOM 1473 C CA . TRP A 1 196 ? 2.137 27.188 2.75 1 98.94 196 TRP A CA 1
ATOM 1474 C C . TRP A 1 196 ? 2.105 25.766 2.223 1 98.94 196 TRP A C 1
ATOM 1476 O O . TRP A 1 196 ? 2.031 24.797 3 1 98.94 196 TRP A O 1
ATOM 1486 N N . VAL A 1 197 ? 2.139 25.609 0.881 1 98.94 197 VAL A N 1
ATOM 1487 C CA . VAL A 1 197 ? 1.988 24.297 0.266 1 98.94 197 VAL A CA 1
ATOM 1488 C C . VAL A 1 197 ? 3.271 23.922 -0.471 1 98.94 197 VAL A C 1
ATOM 1490 O O . VAL A 1 197 ? 3.762 24.672 -1.306 1 98.94 197 VAL A O 1
ATOM 1493 N N . TYR A 1 198 ? 3.773 22.734 -0.103 1 98.88 198 TYR A N 1
ATOM 1494 C CA . TYR A 1 198 ? 5 22.266 -0.736 1 98.88 198 TYR A CA 1
ATOM 1495 C C . TYR A 1 198 ? 4.816 20.859 -1.305 1 98.88 198 TYR A C 1
ATOM 1497 O O . TYR A 1 198 ? 4.191 20 -0.675 1 98.88 198 TYR A O 1
ATOM 1505 N N . CYS A 1 199 ? 5.352 20.641 -2.496 1 98.75 199 CYS A N 1
ATOM 1506 C CA . CYS A 1 199 ? 5.543 19.312 -3.072 1 98.75 199 CYS A CA 1
ATOM 1507 C C . CYS A 1 199 ? 6.68 19.328 -4.09 1 98.75 199 CYS A C 1
ATOM 1509 O O . CYS A 1 199 ? 6.699 20.156 -5 1 98.75 199 CYS A O 1
ATOM 1511 N N . GLY A 1 200 ? 7.66 18.453 -3.865 1 98.12 200 GLY A N 1
ATOM 1512 C CA . GLY A 1 200 ? 8.688 18.266 -4.879 1 98.12 200 GLY A CA 1
ATOM 1513 C C . GLY A 1 200 ? 8.219 17.453 -6.066 1 98.12 200 GLY A C 1
ATOM 1514 O O . GLY A 1 200 ? 7.016 17.281 -6.277 1 98.12 200 GLY A O 1
ATOM 1515 N N . ASN A 1 201 ? 9.211 17.047 -6.922 1 97.25 201 ASN A N 1
ATOM 1516 C CA . ASN A 1 201 ? 8.844 16.266 -8.102 1 97.25 201 ASN A CA 1
ATOM 1517 C C . ASN A 1 201 ? 9.461 14.867 -8.062 1 97.25 201 ASN A C 1
ATOM 1519 O O . ASN A 1 201 ? 9.492 14.172 -9.086 1 97.25 201 ASN A O 1
ATOM 1523 N N . GLY A 1 202 ? 10.031 14.57 -6.973 1 97.25 202 GLY A N 1
ATOM 1524 C CA . GLY A 1 202 ? 10.586 13.234 -6.812 1 97.25 202 GLY A CA 1
ATOM 1525 C C . GLY A 1 202 ? 12.062 13.156 -7.168 1 97.25 202 GLY A C 1
ATOM 1526 O O . GLY A 1 202 ? 12.711 12.141 -6.93 1 97.25 202 GLY A O 1
ATOM 1527 N N . THR A 1 203 ? 12.664 14.219 -7.715 1 97.38 203 THR A N 1
ATOM 1528 C CA . THR A 1 203 ? 14.086 14.242 -8.047 1 97.38 203 THR A CA 1
ATOM 1529 C C . THR A 1 203 ? 14.914 14.68 -6.848 1 97.38 203 THR A C 1
ATOM 1531 O O . THR A 1 203 ? 14.719 15.773 -6.316 1 97.38 203 THR A O 1
ATOM 1534 N N . PRO A 1 204 ? 15.836 13.828 -6.492 1 96.88 204 PRO A N 1
ATOM 1535 C CA . PRO A 1 204 ? 16.672 14.219 -5.352 1 96.88 204 PRO A CA 1
ATOM 1536 C C . PRO A 1 204 ? 17.562 15.414 -5.66 1 96.88 204 PRO A C 1
ATOM 1538 O O . PRO A 1 204 ? 17.906 15.656 -6.824 1 96.88 204 PRO A O 1
ATOM 1541 N N . SER A 1 205 ? 17.922 16.156 -4.668 1 96.75 205 SER A N 1
ATOM 1542 C CA . SER A 1 205 ? 18.875 17.25 -4.746 1 96.75 205 SER A CA 1
ATOM 1543 C C . SER A 1 205 ? 20.031 17.047 -3.779 1 96.75 205 SER A C 1
ATOM 1545 O O . SER A 1 205 ? 20.203 15.953 -3.23 1 96.75 205 SER A O 1
ATOM 1547 N N . GLU A 1 206 ? 20.828 18.141 -3.584 1 95.94 206 GLU A N 1
ATOM 1548 C CA . GLU A 1 206 ? 21.984 18.062 -2.693 1 95.94 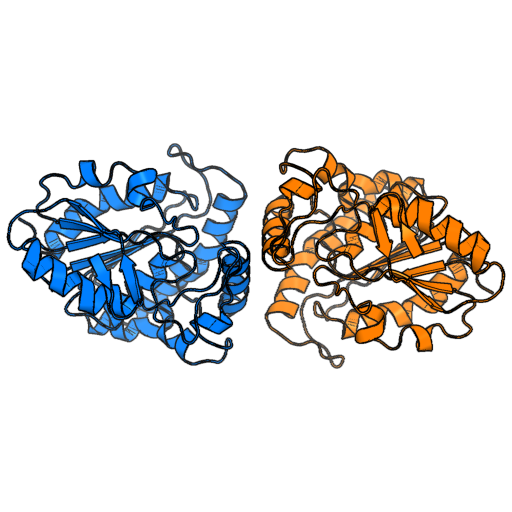206 GLU A CA 1
ATOM 1549 C C . GLU A 1 206 ? 21.547 17.891 -1.241 1 95.94 206 GLU A C 1
ATOM 1551 O O . GLU A 1 206 ? 22.359 17.516 -0.387 1 95.94 206 GLU A O 1
ATOM 1556 N N . LEU A 1 207 ? 20.25 18.047 -0.98 1 95.06 207 LEU A N 1
ATOM 1557 C CA . LEU A 1 207 ? 19.734 17.906 0.38 1 95.06 207 LEU A CA 1
ATOM 1558 C C . LEU A 1 207 ? 19.656 16.422 0.771 1 95.06 207 LEU A C 1
ATOM 1560 O O . LEU A 1 207 ? 19.562 16.109 1.956 1 95.06 207 LEU A O 1
ATOM 1564 N N . GLY A 1 208 ? 19.656 15.539 -0.259 1 95.75 208 GLY A N 1
ATOM 1565 C CA . GLY A 1 208 ? 19.578 14.109 0.009 1 95.75 208 GLY A CA 1
ATOM 1566 C C . GLY A 1 208 ? 18.188 13.547 -0.135 1 95.75 208 GLY A C 1
ATOM 1567 O O . GLY A 1 208 ? 17.438 13.914 -1.052 1 95.75 208 GLY A O 1
ATOM 1568 N N . GLY A 1 209 ? 17.891 12.508 0.629 1 93.25 209 GLY A N 1
ATOM 1569 C CA . GLY A 1 209 ? 16.562 11.914 0.64 1 93.25 209 GLY A CA 1
ATOM 1570 C C . GLY A 1 209 ? 16.297 11.039 -0.569 1 93.25 209 GLY A C 1
ATOM 1571 O O . GLY A 1 209 ? 15.141 10.781 -0.91 1 93.25 209 GLY A O 1
ATOM 1572 N N . ALA A 1 210 ? 17.391 10.609 -1.26 1 91.88 210 ALA A N 1
ATOM 1573 C CA . ALA A 1 210 ? 17.234 9.766 -2.443 1 91.88 210 ALA A CA 1
ATOM 1574 C C . ALA A 1 210 ? 16.875 8.336 -2.055 1 91.88 210 ALA A C 1
ATOM 1576 O O . ALA A 1 210 ? 17.562 7.707 -1.249 1 91.88 210 ALA A O 1
ATOM 1577 N N . SER A 1 211 ? 15.844 7.855 -2.443 1 92 211 SER A N 1
ATOM 1578 C CA . SER A 1 211 ? 15.375 6.477 -2.42 1 92 211 SER A CA 1
ATOM 1579 C C . SER A 1 211 ? 14.203 6.273 -3.381 1 92 211 SER A C 1
ATOM 1581 O O . SER A 1 211 ? 13.383 7.168 -3.562 1 92 211 SER A O 1
ATOM 1583 N N . LEU A 1 212 ? 14.102 5.145 -3.953 1 87.69 212 LEU A N 1
ATOM 1584 C CA . LEU A 1 212 ? 13.078 4.887 -4.965 1 87.69 212 LEU A CA 1
ATOM 1585 C C . LEU A 1 212 ? 11.68 5.117 -4.398 1 87.69 212 LEU A C 1
ATOM 1587 O O . LEU A 1 212 ? 10.875 5.82 -5 1 87.69 212 LEU A O 1
ATOM 1591 N N . PRO A 1 213 ? 11.414 4.613 -3.162 1 89.94 213 PRO A N 1
ATOM 1592 C CA . PRO A 1 213 ? 10.078 4.867 -2.617 1 89.94 213 PRO A CA 1
ATOM 1593 C C . PRO A 1 213 ? 9.789 6.352 -2.408 1 89.94 213 PRO A C 1
ATOM 1595 O O . PRO A 1 213 ? 8.703 6.828 -2.732 1 89.94 213 PRO A O 1
ATOM 1598 N N . ALA A 1 214 ? 10.75 7.098 -1.889 1 95.31 214 ALA A N 1
ATOM 1599 C CA . ALA A 1 214 ? 10.57 8.523 -1.627 1 95.31 214 ALA A CA 1
ATOM 1600 C C . ALA A 1 214 ? 10.375 9.297 -2.928 1 95.31 214 ALA A C 1
ATOM 1602 O O . ALA A 1 214 ? 9.562 10.227 -2.99 1 95.31 214 ALA A O 1
ATOM 1603 N N . GLU A 1 215 ? 11.156 8.914 -3.908 1 95.25 215 GLU A N 1
ATOM 1604 C CA . GLU A 1 215 ? 11.047 9.547 -5.219 1 95.25 215 GLU A CA 1
ATOM 1605 C C . GLU A 1 215 ? 9.68 9.273 -5.852 1 95.25 215 GLU A C 1
ATOM 1607 O O . GLU A 1 215 ? 9.031 10.195 -6.355 1 95.25 215 GLU A O 1
ATOM 1612 N N . PHE A 1 216 ? 9.25 8.133 -5.785 1 90.12 216 PHE A N 1
ATOM 1613 C CA . PHE A 1 216 ? 7.988 7.719 -6.383 1 90.12 216 PHE A CA 1
ATOM 1614 C C . PHE A 1 216 ? 6.812 8.383 -5.672 1 90.12 216 PHE A C 1
ATOM 1616 O O . PHE A 1 216 ? 5.926 8.938 -6.32 1 90.12 216 PHE A O 1
ATOM 1623 N N . LEU A 1 217 ? 6.809 8.266 -4.367 1 93.75 217 LEU A N 1
ATOM 1624 C CA . LEU A 1 217 ? 5.688 8.781 -3.59 1 93.75 217 LEU A CA 1
ATOM 1625 C C . LEU A 1 217 ? 5.531 10.289 -3.797 1 93.75 217 LEU A C 1
ATOM 1627 O O . LEU A 1 217 ? 4.41 10.789 -3.891 1 93.75 217 LEU A O 1
ATOM 1631 N N . GLU A 1 218 ? 6.66 11.008 -3.809 1 97.31 218 GLU A N 1
ATOM 1632 C CA . GLU A 1 218 ? 6.602 12.453 -4.027 1 97.31 218 GLU A CA 1
ATOM 1633 C C . GLU A 1 218 ? 5.992 12.781 -5.391 1 97.31 218 GLU A C 1
ATOM 1635 O O . GLU A 1 218 ? 5.145 13.664 -5.5 1 97.31 218 GLU A O 1
ATOM 1640 N N . ASN A 1 219 ? 6.465 12.062 -6.375 1 93.44 219 ASN A N 1
ATOM 1641 C CA . ASN A 1 219 ? 5.91 12.25 -7.711 1 93.44 219 ASN A CA 1
ATOM 1642 C C . ASN A 1 219 ? 4.426 11.898 -7.758 1 93.44 219 ASN A C 1
ATOM 1644 O O . ASN A 1 219 ? 3.646 12.562 -8.445 1 93.44 219 ASN A O 1
ATOM 1648 N N . PHE A 1 220 ? 4.121 10.953 -7.051 1 89.44 220 PHE A N 1
ATOM 1649 C CA . PHE A 1 220 ? 2.76 10.438 -7.035 1 89.44 220 PHE A CA 1
ATOM 1650 C C . PHE A 1 220 ? 1.792 11.469 -6.469 1 89.44 220 PHE A C 1
ATOM 1652 O O . PHE A 1 220 ? 0.684 11.633 -6.984 1 89.44 220 PHE A O 1
ATOM 1659 N N . VAL A 1 221 ? 2.17 12.148 -5.449 1 96.5 221 VAL A N 1
ATOM 1660 C CA . VAL A 1 221 ? 1.229 13.062 -4.816 1 96.5 221 VAL A CA 1
ATOM 1661 C C . VAL A 1 221 ? 1.266 14.414 -5.527 1 96.5 221 VAL A C 1
ATOM 1663 O O . VAL A 1 221 ? 0.417 15.273 -5.281 1 96.5 221 VAL A O 1
ATOM 1666 N N . ARG A 1 222 ? 2.17 14.625 -6.434 1 97.38 222 ARG A N 1
ATOM 1667 C CA . ARG A 1 222 ? 2.418 15.938 -7.004 1 97.38 222 ARG A CA 1
ATOM 1668 C C . ARG A 1 222 ? 1.209 16.438 -7.797 1 97.38 222 ARG A C 1
ATOM 1670 O O . ARG A 1 222 ? 0.843 17.609 -7.715 1 97.38 222 ARG A O 1
ATOM 1677 N N . SER A 1 223 ? 0.57 15.531 -8.539 1 96.75 223 SER A N 1
ATOM 1678 C CA . SER A 1 223 ? -0.551 15.945 -9.375 1 96.75 223 SER A CA 1
ATOM 1679 C C . SER A 1 223 ? -1.676 16.547 -8.539 1 96.75 223 SER A C 1
ATOM 1681 O O . SER A 1 223 ? -2.303 17.531 -8.945 1 96.75 223 SER A O 1
ATOM 1683 N N . SER A 1 224 ? -1.94 15.961 -7.406 1 98.06 224 SER A N 1
ATOM 1684 C CA . SER A 1 224 ? -3.006 16.484 -6.559 1 98.06 224 SER A CA 1
ATOM 1685 C C . SER A 1 224 ? -2.662 17.875 -6.031 1 98.06 224 SER A C 1
ATOM 1687 O O . SER A 1 224 ? -3.553 18.703 -5.809 1 98.06 224 SER A O 1
ATOM 1689 N N . ASN A 1 225 ? -1.383 18.172 -5.801 1 98.75 225 ASN A N 1
ATOM 1690 C CA . ASN A 1 225 ? -0.947 19.484 -5.332 1 98.75 225 ASN A CA 1
ATOM 1691 C C . ASN A 1 225 ? -1.084 20.531 -6.422 1 98.75 225 ASN A C 1
ATOM 1693 O O . ASN A 1 225 ? -1.551 21.641 -6.16 1 98.75 225 ASN A O 1
ATOM 1697 N N . LEU A 1 226 ? -0.718 20.156 -7.621 1 98.56 226 LEU A N 1
ATOM 1698 C CA . LEU A 1 226 ? -0.876 21.078 -8.75 1 98.56 226 LEU A CA 1
ATOM 1699 C C . LEU A 1 226 ? -2.35 21.375 -9 1 98.56 226 LEU A C 1
ATOM 1701 O O . LEU A 1 226 ? -2.725 22.531 -9.219 1 98.56 226 LEU A O 1
ATOM 1705 N N . LYS A 1 227 ? -3.139 20.359 -8.953 1 98.5 227 LYS A N 1
ATOM 1706 C CA . LYS A 1 227 ? -4.574 20.531 -9.141 1 98.5 227 LYS A CA 1
ATOM 1707 C C . LYS A 1 227 ? -5.164 21.406 -8.031 1 98.5 227 LYS A C 1
ATOM 1709 O O . LYS A 1 227 ? -6.07 22.203 -8.281 1 98.5 227 LYS A O 1
ATOM 1714 N N . PHE A 1 228 ? -4.672 21.203 -6.859 1 98.88 228 PHE A N 1
ATOM 1715 C CA . PHE A 1 228 ? -5.113 22.031 -5.738 1 98.88 228 PHE A CA 1
ATOM 1716 C C . PHE A 1 228 ? -4.812 23.5 -5.992 1 98.88 228 PHE A C 1
ATOM 1718 O O . PHE A 1 228 ? -5.672 24.359 -5.797 1 98.88 228 PHE A O 1
ATOM 1725 N N . GLN A 1 229 ? -3.588 23.766 -6.383 1 98.88 229 GLN A N 1
ATOM 1726 C CA . GLN A 1 229 ? -3.211 25.141 -6.676 1 98.88 229 GLN A CA 1
ATOM 1727 C C . GLN A 1 229 ? -4.145 25.766 -7.711 1 98.88 229 GLN A C 1
ATOM 1729 O O . GLN A 1 229 ? -4.629 26.891 -7.531 1 98.88 229 GLN A O 1
ATOM 1734 N N . ASP A 1 230 ? -4.375 25.031 -8.781 1 98.81 230 ASP A N 1
ATOM 1735 C CA . ASP A 1 230 ? -5.23 25.516 -9.859 1 98.81 230 ASP A CA 1
ATOM 1736 C C . ASP A 1 230 ? -6.641 25.812 -9.352 1 98.81 230 ASP A C 1
ATOM 1738 O O . ASP A 1 230 ? -7.203 26.875 -9.633 1 98.81 230 ASP A O 1
ATOM 1742 N N . ALA A 1 231 ? -7.168 24.906 -8.594 1 98.81 231 ALA A N 1
ATOM 1743 C CA . ALA A 1 231 ? -8.531 25.047 -8.078 1 98.81 231 ALA A CA 1
ATOM 1744 C C . ALA A 1 231 ? -8.609 26.172 -7.055 1 98.81 231 ALA A C 1
ATOM 1746 O O . ALA A 1 231 ? -9.602 26.906 -7.016 1 98.81 231 ALA A O 1
ATOM 1747 N N . TYR A 1 232 ? -7.598 26.25 -6.211 1 98.88 232 TYR A N 1
ATOM 1748 C CA . TYR A 1 232 ? -7.539 27.312 -5.211 1 98.88 232 TYR A CA 1
ATOM 1749 C C . TYR A 1 232 ? -7.551 28.688 -5.875 1 98.88 232 TYR A C 1
ATOM 1751 O O . TYR A 1 232 ? -8.312 29.578 -5.473 1 98.88 232 TYR A O 1
ATOM 1759 N N . ASN A 1 233 ? -6.719 28.859 -6.875 1 98.69 233 ASN A N 1
ATOM 1760 C CA . ASN A 1 233 ? -6.66 30.109 -7.617 1 98.69 233 ASN A CA 1
ATOM 1761 C C . ASN A 1 233 ? -7.98 30.406 -8.32 1 98.69 233 ASN A C 1
ATOM 1763 O O . ASN A 1 233 ? -8.453 31.547 -8.305 1 98.69 233 ASN A O 1
ATOM 1767 N N . ALA A 1 234 ? -8.531 29.422 -8.867 1 98.75 234 ALA A N 1
ATOM 1768 C CA . ALA A 1 234 ? -9.789 29.578 -9.586 1 98.75 234 ALA A CA 1
ATOM 1769 C C . ALA A 1 234 ? -10.914 30 -8.641 1 98.75 234 ALA A C 1
ATOM 1771 O O . ALA A 1 234 ? -11.836 30.719 -9.047 1 98.75 234 ALA A O 1
ATOM 1772 N N . ALA A 1 235 ? -10.797 29.641 -7.418 1 98.69 235 ALA A N 1
ATOM 1773 C CA . ALA A 1 235 ? -11.82 29.953 -6.422 1 98.69 235 ALA A CA 1
ATOM 1774 C C . ALA A 1 235 ? -11.594 31.344 -5.816 1 98.69 235 ALA A C 1
ATOM 1776 O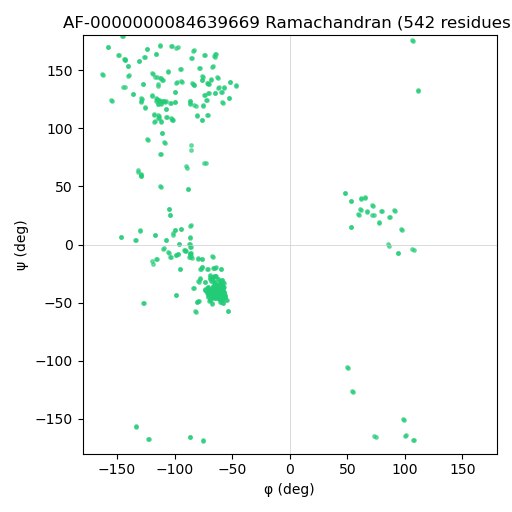 O . ALA A 1 235 ? -12.344 31.766 -4.938 1 98.69 235 ALA A O 1
ATOM 1777 N N . GLY A 1 236 ? -10.547 32.031 -6.203 1 98.5 236 GLY A N 1
ATOM 1778 C CA . GLY A 1 236 ? -10.273 33.375 -5.746 1 98.5 236 GLY A CA 1
ATOM 1779 C C . GLY A 1 236 ? -9.297 33.438 -4.594 1 98.5 236 GLY A C 1
ATOM 1780 O O . GLY A 1 236 ? -9.117 34.5 -3.969 1 98.5 236 GLY A O 1
ATOM 1781 N N . GLY A 1 237 ? -8.633 32.312 -4.363 1 98.44 237 GLY A N 1
ATOM 1782 C CA . GLY A 1 237 ? -7.625 32.312 -3.316 1 98.44 237 GLY A CA 1
ATOM 1783 C C . GLY A 1 237 ? -6.41 33.156 -3.65 1 98.44 237 GLY A C 1
ATOM 1784 O O . GLY A 1 237 ? -5.969 33.188 -4.801 1 98.44 237 GLY A O 1
ATOM 1785 N N . HIS A 1 238 ? -5.855 33.875 -2.547 1 98.06 238 HIS A N 1
ATOM 1786 C CA . HIS A 1 238 ? -4.707 34.75 -2.785 1 98.06 238 HIS A CA 1
ATOM 1787 C C . HIS A 1 238 ? -3.779 34.781 -1.575 1 98.06 238 HIS A C 1
ATOM 1789 O O . HIS A 1 238 ? -2.854 35.594 -1.519 1 98.06 238 HIS A O 1
ATOM 1795 N N . ASN A 1 239 ? -4.07 33.969 -0.632 1 98.69 239 ASN A N 1
ATOM 1796 C CA . ASN A 1 239 ? -3.297 33.969 0.605 1 98.69 239 ASN A CA 1
ATOM 1797 C C . ASN A 1 239 ? -2.5 32.688 0.765 1 98.69 239 ASN A C 1
ATOM 1799 O O . ASN A 1 239 ? -2.578 32.031 1.804 1 98.69 239 ASN A O 1
ATOM 1803 N N . ALA A 1 240 ? -1.74 32.312 -0.311 1 98.81 240 ALA A N 1
ATOM 1804 C CA . ALA A 1 240 ? -1.003 31.062 -0.295 1 98.81 240 ALA A CA 1
ATOM 1805 C C . ALA A 1 240 ? 0.371 31.219 -0.94 1 98.81 240 ALA A C 1
ATOM 1807 O O . ALA A 1 240 ? 0.547 32.031 -1.846 1 98.81 240 ALA A O 1
ATOM 1808 N N . VAL A 1 241 ? 1.28 30.516 -0.387 1 98.25 241 VAL A N 1
ATOM 1809 C CA . VAL A 1 241 ? 2.559 30.281 -1.046 1 98.25 241 VAL A CA 1
ATOM 1810 C C . VAL A 1 241 ? 2.625 28.828 -1.526 1 98.25 241 VAL A C 1
ATOM 1812 O O . VAL A 1 241 ? 2.381 27.891 -0.753 1 98.25 241 VAL A O 1
ATOM 1815 N N . PHE A 1 242 ? 2.855 28.688 -2.844 1 98.62 242 PHE A N 1
ATOM 1816 C CA . PHE A 1 242 ? 3.029 27.359 -3.43 1 98.62 242 PHE A CA 1
ATOM 1817 C C . PHE A 1 242 ? 4.488 27.125 -3.812 1 98.62 242 PHE A C 1
ATOM 1819 O O . PHE A 1 242 ? 5.043 27.859 -4.633 1 98.62 242 PHE A O 1
ATOM 1826 N N . ASN A 1 243 ? 5.066 26.156 -3.162 1 98.06 243 ASN A N 1
ATOM 1827 C CA . ASN A 1 243 ? 6.457 25.781 -3.41 1 98.06 243 ASN A CA 1
ATOM 1828 C C . ASN A 1 243 ? 6.562 24.438 -4.125 1 98.06 243 ASN A C 1
ATOM 1830 O O . ASN A 1 243 ? 6.789 23.422 -3.49 1 98.06 243 ASN A O 1
ATOM 1834 N N . PHE A 1 244 ? 6.531 24.484 -5.504 1 97.12 244 PHE A N 1
ATOM 1835 C CA . PHE A 1 244 ? 6.613 23.266 -6.312 1 97.12 244 PHE A CA 1
ATOM 1836 C C . PHE A 1 244 ? 7.918 23.234 -7.098 1 97.12 244 PHE A C 1
ATOM 1838 O O . PHE A 1 244 ? 7.922 23.391 -8.32 1 97.12 244 PHE A O 1
ATOM 1845 N N . ASN A 1 245 ? 8.961 22.891 -6.414 1 89.19 245 ASN A N 1
ATOM 1846 C CA . ASN A 1 245 ? 10.305 22.891 -6.977 1 89.19 245 ASN A CA 1
ATOM 1847 C C . ASN A 1 245 ? 10.516 21.703 -7.93 1 89.19 245 ASN A C 1
ATOM 1849 O O . ASN A 1 245 ? 9.773 20.719 -7.867 1 89.19 245 ASN A O 1
ATOM 1853 N N . ASP A 1 246 ? 11.586 21.844 -8.742 1 93.62 246 ASP A N 1
ATOM 1854 C CA . ASP A 1 246 ? 11.914 20.781 -9.688 1 93.62 246 ASP A CA 1
ATOM 1855 C C . ASP A 1 246 ? 12.789 19.703 -9.039 1 93.62 246 ASP A C 1
ATOM 1857 O O . ASP A 1 246 ? 13.562 19.031 -9.719 1 93.62 246 ASP A O 1
ATOM 1861 N N . ASN A 1 247 ? 12.797 19.719 -7.812 1 96.94 247 ASN A N 1
ATOM 1862 C CA . ASN A 1 247 ? 13.414 18.656 -7.027 1 96.94 247 ASN A CA 1
ATOM 1863 C C . ASN A 1 247 ? 12.664 18.406 -5.719 1 96.94 247 ASN A C 1
ATOM 1865 O O . ASN A 1 247 ? 11.656 19.062 -5.449 1 96.94 247 ASN A O 1
ATOM 1869 N N . GLY A 1 248 ? 13.203 17.438 -4.984 1 97.75 248 GLY A N 1
ATOM 1870 C CA . GLY A 1 248 ? 12.625 17.094 -3.695 1 97.75 248 GLY A CA 1
ATOM 1871 C C . GLY A 1 248 ? 11.961 15.727 -3.684 1 97.75 248 GLY A C 1
ATOM 1872 O O . GLY A 1 248 ? 11.258 15.359 -4.629 1 97.75 248 GLY A O 1
ATOM 1873 N N . THR A 1 249 ? 12.266 14.977 -2.695 1 97.94 249 THR A N 1
ATOM 1874 C CA . THR A 1 249 ? 11.664 13.664 -2.486 1 97.94 249 THR A CA 1
ATOM 1875 C C . THR A 1 249 ? 10.781 13.664 -1.241 1 97.94 249 THR A C 1
ATOM 1877 O O . THR A 1 249 ? 10.68 14.68 -0.544 1 97.94 249 THR A O 1
ATOM 1880 N N . HIS A 1 250 ? 10.055 12.617 -1.062 1 97.81 250 HIS A N 1
ATOM 1881 C CA . HIS A 1 250 ? 9.164 12.461 0.081 1 97.81 250 HIS A CA 1
ATOM 1882 C C . HIS A 1 250 ? 9.953 12.195 1.36 1 97.81 250 HIS A C 1
ATOM 1884 O O . HIS A 1 250 ? 9.898 11.094 1.909 1 97.81 250 HIS A O 1
ATOM 1890 N N . SER A 1 251 ? 10.695 13.266 1.849 1 97.88 251 SER A N 1
ATOM 1891 C CA . SER A 1 251 ? 11.648 12.984 2.914 1 97.88 251 SER A CA 1
ATOM 1892 C C . SER A 1 251 ? 11.812 14.188 3.842 1 97.88 251 SER A C 1
ATOM 1894 O O . SER A 1 251 ? 11.453 15.305 3.48 1 97.88 251 SER A O 1
ATOM 1896 N N . TRP A 1 252 ? 12.375 13.859 4.996 1 98.31 252 TRP A N 1
ATOM 1897 C CA . TRP A 1 252 ? 12.469 14.82 6.09 1 98.31 252 TRP A CA 1
ATOM 1898 C C . TRP A 1 252 ? 13.414 15.961 5.727 1 98.31 252 TRP A C 1
ATOM 1900 O O . TRP A 1 252 ? 13.25 17.094 6.207 1 98.31 252 TRP A O 1
ATOM 1910 N N . GLU A 1 253 ? 14.398 15.695 4.852 1 98 253 GLU A N 1
ATOM 1911 C CA . GLU A 1 253 ? 15.328 16.734 4.438 1 98 253 GLU A CA 1
ATOM 1912 C C . GLU A 1 253 ? 14.594 17.922 3.805 1 98 253 GLU A C 1
ATOM 1914 O O . GLU A 1 253 ? 14.875 19.078 4.121 1 98 253 GLU A O 1
ATOM 1919 N N . TYR A 1 254 ? 13.656 17.625 3.066 1 98.5 254 TYR A N 1
ATOM 1920 C CA . TYR A 1 254 ? 12.93 18.656 2.352 1 98.5 254 TYR A CA 1
ATOM 1921 C C . TYR A 1 254 ? 11.859 19.281 3.238 1 98.5 254 TYR A C 1
ATOM 1923 O O . TYR A 1 254 ? 11.609 20.484 3.172 1 98.5 254 TYR A O 1
ATOM 1931 N N . TRP A 1 255 ? 11.219 18.469 4.051 1 98.69 255 TRP A N 1
ATOM 1932 C CA . TRP A 1 255 ? 10.227 19 4.984 1 98.69 255 TRP A CA 1
ATOM 1933 C C . TRP A 1 255 ? 10.875 19.938 5.996 1 98.69 255 TRP A C 1
ATOM 1935 O O . TRP A 1 255 ? 10.312 20.984 6.328 1 98.69 255 TRP A O 1
ATOM 1945 N N . GLY A 1 256 ? 12.016 19.5 6.488 1 98.56 256 GLY A N 1
ATOM 1946 C CA . GLY A 1 256 ? 12.758 20.391 7.379 1 98.56 256 GLY A CA 1
ATOM 1947 C C . GLY A 1 256 ? 13.133 21.703 6.73 1 98.56 256 GLY A C 1
ATOM 1948 O O . GLY A 1 256 ? 13 22.766 7.348 1 98.56 256 GLY A O 1
ATOM 1949 N N . ALA A 1 257 ? 13.625 21.641 5.508 1 98.31 257 ALA A N 1
ATOM 1950 C CA . ALA A 1 257 ? 13.977 22.859 4.781 1 98.31 257 ALA A CA 1
ATOM 1951 C C . ALA A 1 257 ? 12.781 23.797 4.652 1 98.31 257 ALA A C 1
ATOM 1953 O O . ALA A 1 257 ? 12.914 25.016 4.773 1 98.31 257 ALA A O 1
ATOM 1954 N N . GLN A 1 258 ? 11.656 23.234 4.387 1 98.69 258 GLN A N 1
ATOM 1955 C CA . GLN A 1 258 ? 10.438 24.031 4.273 1 98.69 258 GLN A CA 1
ATOM 1956 C C . GLN A 1 258 ? 10.062 24.656 5.613 1 98.69 258 GLN A C 1
ATOM 1958 O O . GLN A 1 258 ? 9.664 25.812 5.68 1 98.69 258 GLN A O 1
ATOM 1963 N N . LEU A 1 259 ? 10.141 23.828 6.691 1 98.88 259 LEU A N 1
ATOM 1964 C CA . LEU A 1 259 ? 9.82 24.359 8.016 1 98.88 259 LEU A CA 1
ATOM 1965 C C . LEU A 1 259 ? 10.727 25.531 8.367 1 98.88 259 LEU A C 1
ATOM 1967 O O . LEU A 1 259 ? 10.273 26.516 8.953 1 98.88 259 LEU A O 1
ATOM 1971 N N . ASN A 1 260 ? 11.977 25.406 8.078 1 98.5 260 ASN A N 1
ATOM 1972 C CA . ASN A 1 260 ? 12.906 26.5 8.328 1 98.5 260 ASN A CA 1
ATOM 1973 C C . ASN A 1 260 ? 12.578 27.719 7.473 1 98.5 260 ASN A C 1
ATOM 1975 O O . ASN A 1 260 ? 12.609 28.844 7.965 1 98.5 260 ASN A O 1
ATOM 1979 N N . ALA A 1 261 ? 12.25 27.547 6.25 1 98.25 261 ALA A N 1
ATOM 1980 C CA . ALA A 1 261 ? 12 28.625 5.297 1 98.25 261 ALA A CA 1
ATOM 1981 C C . ALA A 1 261 ? 10.719 29.375 5.656 1 98.25 261 ALA A C 1
ATOM 1983 O O . ALA A 1 261 ? 10.609 30.578 5.391 1 98.25 261 ALA A O 1
ATOM 1984 N N . MET A 1 262 ? 9.773 28.719 6.262 1 98.38 262 MET A N 1
ATOM 1985 C CA . MET A 1 262 ? 8.477 29.359 6.465 1 98.38 262 MET A CA 1
ATOM 1986 C C . MET A 1 262 ? 8.469 30.172 7.758 1 98.38 262 MET A C 1
ATOM 1988 O O . MET A 1 262 ? 7.484 30.844 8.062 1 98.38 262 MET A O 1
ATOM 1992 N N . LYS A 1 263 ? 9.555 30.219 8.5 1 98.38 263 LYS A N 1
ATOM 1993 C CA . LYS A 1 263 ? 9.602 30.844 9.82 1 98.38 263 LYS A CA 1
ATOM 1994 C C . LYS A 1 263 ? 9.18 32.312 9.742 1 98.38 263 LYS A C 1
ATOM 1996 O O . LYS A 1 263 ? 8.336 32.75 10.516 1 98.38 263 LYS A O 1
ATOM 2001 N N . GLY A 1 264 ? 9.789 33.031 8.82 1 98.19 264 GLY A N 1
ATOM 2002 C CA . GLY A 1 264 ? 9.453 34.438 8.688 1 98.19 264 GLY A CA 1
ATOM 2003 C C . GLY A 1 264 ? 7.992 34.656 8.328 1 98.19 264 GLY A C 1
ATOM 2004 O O . GLY A 1 264 ? 7.355 35.562 8.852 1 98.19 264 GLY A O 1
ATOM 2005 N N . ASP A 1 265 ? 7.48 33.875 7.461 1 98.62 265 ASP A N 1
ATOM 2006 C CA . ASP A 1 265 ? 6.082 33.938 7.059 1 98.62 265 ASP A CA 1
ATOM 2007 C C . ASP A 1 265 ? 5.152 33.656 8.234 1 98.62 265 ASP A C 1
ATOM 2009 O O . ASP A 1 265 ? 4.125 34.312 8.406 1 98.62 265 ASP A O 1
ATOM 2013 N N . LEU A 1 266 ? 5.504 32.656 9.039 1 98.75 266 LEU A N 1
ATOM 2014 C CA . LEU A 1 266 ? 4.75 32.344 10.242 1 98.75 266 LEU A CA 1
ATOM 2015 C C . LEU A 1 266 ? 4.758 33.5 11.227 1 98.75 266 LEU A C 1
ATOM 2017 O O . LEU A 1 266 ? 3.707 33.875 11.75 1 98.75 266 LEU A O 1
ATOM 2021 N N . GLN A 1 267 ? 5.91 34.062 11.469 1 98.25 267 GLN A N 1
ATOM 2022 C CA . GLN A 1 267 ? 6.023 35.156 12.406 1 98.25 267 GLN A CA 1
ATOM 2023 C C . GLN A 1 267 ? 5.156 36.344 11.977 1 98.25 267 GLN A C 1
ATOM 2025 O O . GLN A 1 267 ? 4.445 36.938 12.797 1 98.25 267 GLN A O 1
ATOM 2030 N N . THR A 1 268 ? 5.23 36.625 10.711 1 97.62 268 THR A N 1
ATOM 2031 C CA . THR A 1 268 ? 4.473 37.75 10.18 1 97.62 268 THR A CA 1
ATOM 2032 C C . THR A 1 268 ? 2.973 37.469 10.25 1 97.62 268 THR A C 1
ATOM 2034 O O . THR A 1 268 ? 2.195 38.312 10.688 1 97.62 268 THR A O 1
ATOM 2037 N N . SER A 1 269 ? 2.535 36.312 9.867 1 97.94 269 SER A N 1
ATOM 2038 C CA . SER A 1 269 ? 1.122 35.969 9.75 1 97.94 269 SER A CA 1
ATOM 2039 C C . SER A 1 269 ? 0.475 35.781 11.117 1 97.94 269 SER A C 1
ATOM 2041 O O . SER A 1 269 ? -0.711 36.062 11.289 1 97.94 269 SER A O 1
ATOM 2043 N N . LEU A 1 270 ? 1.279 35.281 12.094 1 98.06 270 LEU A N 1
ATOM 2044 C CA . LEU A 1 270 ? 0.705 34.969 13.398 1 98.06 270 LEU A CA 1
ATOM 2045 C C . LEU A 1 270 ? 0.926 36.125 14.383 1 98.06 270 LEU A C 1
ATOM 2047 O O . LEU A 1 270 ? 0.357 36.125 15.477 1 98.06 270 LEU A O 1
ATOM 2051 N N . GLY A 1 271 ? 1.685 37.094 14.031 1 92.94 271 GLY A N 1
ATOM 2052 C CA . GLY A 1 271 ? 1.91 38.25 14.859 1 92.94 271 GLY A CA 1
ATOM 2053 C C . GLY A 1 271 ? 2.92 38 15.969 1 92.94 271 GLY A C 1
ATOM 2054 O O . GLY A 1 271 ? 2.744 38.5 17.094 1 92.94 271 GLY A O 1
ATOM 2055 N N . ALA A 1 272 ? 3.756 37.125 15.625 1 81.38 272 ALA A N 1
ATOM 2056 C CA . ALA A 1 272 ? 4.797 36.875 16.609 1 81.38 272 ALA A CA 1
ATOM 2057 C C . ALA A 1 272 ? 5.961 37.844 16.453 1 81.38 272 ALA A C 1
ATOM 2059 O O . ALA A 1 272 ? 6.309 38.219 15.344 1 81.38 272 ALA A O 1
ATOM 2060 N N . ALA A 1 273 ? 5.969 39.062 17.031 1 63.06 273 ALA A N 1
ATOM 2061 C CA . ALA A 1 273 ? 7.055 40.031 17.031 1 63.06 273 ALA A CA 1
ATOM 2062 C C . ALA A 1 273 ? 8.102 39.688 18.094 1 63.06 273 ALA A C 1
ATOM 2064 O O . ALA A 1 273 ? 7.785 39.094 19.125 1 63.06 273 ALA A O 1
ATOM 2065 N N . MET B 1 1 ? -2.477 -32.469 4.496 1 93.44 1 MET B N 1
ATOM 2066 C CA . MET B 1 1 ? -1.291 -33.312 4.582 1 93.44 1 MET B CA 1
ATOM 2067 C C . MET B 1 1 ? -0.204 -32.625 5.418 1 93.44 1 MET B C 1
ATOM 2069 O O . MET B 1 1 ? -0.105 -31.406 5.441 1 93.44 1 MET B O 1
ATOM 2073 N N . PRO B 1 2 ? 0.558 -33.406 6.07 1 94.88 2 PRO B N 1
ATOM 2074 C CA . PRO B 1 2 ? 1.646 -32.812 6.852 1 94.88 2 PRO B CA 1
ATOM 2075 C C . PRO B 1 2 ? 2.756 -32.25 5.977 1 94.88 2 PRO B C 1
ATOM 2077 O O . PRO B 1 2 ? 3.084 -32.812 4.934 1 94.88 2 PRO B O 1
ATOM 2080 N N . SER B 1 3 ? 3.199 -31.109 6.379 1 98.06 3 SER B N 1
ATOM 2081 C CA . SER B 1 3 ? 4.391 -30.516 5.781 1 98.06 3 SER B CA 1
ATOM 2082 C C . SER B 1 3 ? 5.535 -30.438 6.789 1 98.06 3 SER B C 1
ATOM 2084 O O . SER B 1 3 ? 5.492 -29.641 7.723 1 98.06 3 SER B O 1
ATOM 2086 N N . ALA B 1 4 ? 6.551 -31.219 6.598 1 97.88 4 ALA B N 1
ATOM 2087 C CA . ALA B 1 4 ? 7.727 -31.172 7.461 1 97.88 4 ALA B CA 1
ATOM 2088 C C . ALA B 1 4 ? 8.43 -29.812 7.348 1 97.88 4 ALA B C 1
ATOM 2090 O O . ALA B 1 4 ? 8.891 -29.266 8.352 1 97.88 4 ALA B O 1
ATOM 2091 N N . ALA B 1 5 ? 8.5 -29.297 6.203 1 97.88 5 ALA B N 1
ATOM 2092 C CA . ALA B 1 5 ? 9.219 -28.062 5.953 1 97.88 5 ALA B CA 1
ATOM 2093 C C . ALA B 1 5 ? 8.555 -26.891 6.676 1 97.88 5 ALA B C 1
ATOM 2095 O O . ALA B 1 5 ? 9.234 -25.953 7.125 1 97.88 5 ALA B O 1
ATOM 2096 N N . MET B 1 6 ? 7.227 -26.969 6.777 1 98.12 6 MET B N 1
ATOM 2097 C CA . MET B 1 6 ? 6.523 -25.812 7.348 1 98.12 6 MET B CA 1
ATOM 2098 C C . MET B 1 6 ? 6.062 -26.125 8.766 1 98.12 6 MET B C 1
ATOM 2100 O O . MET B 1 6 ? 5.547 -25.234 9.461 1 98.12 6 MET B O 1
ATOM 2104 N N . GLY B 1 7 ? 6.207 -27.297 9.234 1 97.56 7 GLY B N 1
ATOM 2105 C CA . GLY B 1 7 ? 5.961 -27.672 10.617 1 97.56 7 GLY B CA 1
ATOM 2106 C C . GLY B 1 7 ? 4.488 -27.688 10.977 1 97.56 7 GLY B C 1
ATOM 2107 O O . GLY B 1 7 ? 4.121 -27.438 12.125 1 97.56 7 GLY B O 1
ATOM 2108 N N . ARG B 1 8 ? 3.623 -27.891 9.977 1 97 8 ARG B N 1
ATOM 2109 C CA . ARG B 1 8 ? 2.18 -27.938 10.188 1 97 8 ARG B CA 1
ATOM 2110 C C . ARG B 1 8 ? 1.489 -28.688 9.055 1 97 8 ARG B C 1
ATOM 2112 O O . ARG B 1 8 ? 2.123 -29.031 8.055 1 97 8 ARG B O 1
ATOM 2119 N N . SER B 1 9 ? 0.246 -28.969 9.242 1 97.44 9 SER B N 1
ATOM 2120 C CA . SER B 1 9 ? -0.547 -29.578 8.18 1 97.44 9 SER B CA 1
ATOM 2121 C C . SER B 1 9 ? -1.088 -28.516 7.227 1 97.44 9 SER B C 1
ATOM 2123 O O . SER B 1 9 ? -1.494 -27.438 7.656 1 97.44 9 SER B O 1
ATOM 2125 N N . ILE B 1 10 ? -1.035 -28.828 5.953 1 98.25 10 ILE B N 1
ATOM 2126 C CA . ILE B 1 10 ? -1.571 -27.953 4.922 1 98.25 10 ILE B CA 1
ATOM 2127 C C . ILE B 1 10 ? -2.807 -28.594 4.289 1 98.25 10 ILE B C 1
ATOM 2129 O O . ILE B 1 10 ? -2.756 -29.734 3.836 1 98.25 10 ILE B O 1
ATOM 2133 N N . LYS B 1 11 ? -3.92 -27.875 4.324 1 98.12 11 LYS B N 1
ATOM 2134 C CA . LYS B 1 11 ? -5.121 -28.312 3.617 1 98.12 11 LYS B CA 1
ATOM 2135 C C . LYS B 1 11 ? -4.945 -28.188 2.107 1 98.12 11 LYS B C 1
ATOM 2137 O O . LYS B 1 11 ? -4.473 -27.156 1.613 1 98.12 11 LYS B O 1
ATOM 2142 N N . VAL B 1 12 ? -5.254 -29.219 1.395 1 98.69 12 VAL B N 1
ATOM 2143 C CA . VAL B 1 12 ? -5.219 -29.219 -0.064 1 98.69 12 VAL B CA 1
ATOM 2144 C C . VAL B 1 12 ? -6.57 -29.672 -0.609 1 98.69 12 VAL B C 1
ATOM 2146 O O . VAL B 1 12 ? -7.031 -30.781 -0.309 1 98.69 12 VAL B O 1
ATOM 2149 N N . GLN B 1 13 ? -7.188 -28.797 -1.337 1 98.88 13 GLN B N 1
ATOM 2150 C CA . GLN B 1 13 ? -8.391 -29.188 -2.062 1 98.88 13 GLN B CA 1
ATOM 2151 C C . GLN B 1 13 ? -8.047 -29.859 -3.387 1 98.88 13 GLN B C 1
ATOM 2153 O O . GLN B 1 13 ? -7.102 -29.453 -4.066 1 98.88 13 GLN B O 1
ATOM 2158 N N . PHE B 1 14 ? -8.797 -30.969 -3.689 1 98.69 14 PHE B N 1
ATOM 2159 C CA . PHE B 1 14 ? -8.32 -31.859 -4.742 1 98.69 14 PHE B CA 1
ATOM 2160 C C . PHE B 1 14 ? -9.484 -32.438 -5.531 1 98.69 14 PHE B C 1
ATOM 2162 O O . PHE B 1 14 ? -10.531 -32.75 -4.965 1 98.69 14 PHE B O 1
ATOM 2169 N N . GLN B 1 15 ? -9.328 -32.438 -6.852 1 98.75 15 GLN B N 1
ATOM 2170 C CA . GLN B 1 15 ? -10.188 -33.188 -7.766 1 98.75 15 GLN B CA 1
ATOM 2171 C C . GLN B 1 15 ? -9.359 -34.031 -8.727 1 98.75 15 GLN B C 1
ATOM 2173 O O . GLN B 1 15 ? -8.539 -33.5 -9.477 1 98.75 15 GLN B O 1
ATOM 2178 N N . SER B 1 16 ? -9.664 -35.312 -8.766 1 98.38 16 SER B N 1
ATOM 2179 C CA . SER B 1 16 ? -8.875 -36.25 -9.555 1 98.38 16 SER B CA 1
ATOM 2180 C C . SER B 1 16 ? -9.203 -36.125 -11.039 1 98.38 16 SER B C 1
ATOM 2182 O O . SER B 1 16 ? -10.367 -35.969 -11.414 1 98.38 16 SER B O 1
ATOM 2184 N N . GLY B 1 17 ? -8.133 -36.25 -11.828 1 98 17 GLY B N 1
ATOM 2185 C CA . GLY B 1 17 ? -8.289 -36.344 -13.273 1 98 17 GLY B CA 1
ATOM 2186 C C . GLY B 1 17 ? -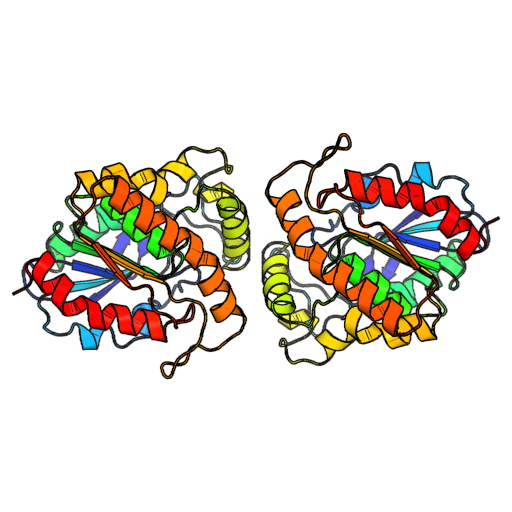8.164 -37.781 -13.773 1 98 17 GLY B C 1
ATOM 2187 O O . GLY B 1 17 ? -8.086 -38 -14.984 1 98 17 GLY B O 1
ATOM 2188 N N . GLY B 1 18 ? -8.117 -38.719 -12.836 1 97 18 GLY B N 1
ATOM 2189 C CA . GLY B 1 18 ? -7.902 -40.094 -13.195 1 97 18 GLY B CA 1
ATOM 2190 C C . GLY B 1 18 ? -6.516 -40.594 -12.836 1 97 18 GLY B C 1
ATOM 2191 O O . GLY B 1 18 ? -5.684 -39.844 -12.336 1 97 18 GLY B O 1
ATOM 2192 N N . ASP B 1 19 ? -6.289 -41.875 -13.047 1 96.06 19 ASP B N 1
ATOM 2193 C CA . ASP B 1 19 ? -5.02 -42.5 -12.695 1 96.06 19 ASP B CA 1
ATOM 2194 C C . ASP B 1 19 ? -3.875 -41.938 -13.539 1 96.06 19 ASP B C 1
ATOM 2196 O O . ASP B 1 19 ? -3.977 -41.875 -14.766 1 96.06 19 ASP B O 1
ATOM 2200 N N . ASN B 1 20 ? -2.834 -41.562 -12.906 1 96 20 ASN B N 1
ATOM 2201 C CA . ASN B 1 20 ? -1.62 -41.031 -13.523 1 96 20 ASN B CA 1
ATOM 2202 C C . ASN B 1 20 ? -1.893 -39.75 -14.297 1 96 20 ASN B C 1
ATOM 2204 O O . ASN B 1 20 ? -1.312 -39.531 -15.359 1 96 20 ASN B O 1
ATOM 2208 N N . SER B 1 21 ? -2.828 -39.062 -13.828 1 97.94 21 SER B N 1
ATOM 2209 C CA . SER B 1 21 ? -3.18 -37.781 -14.477 1 97.94 21 SER B CA 1
ATOM 2210 C C . SER B 1 21 ? -2.164 -36.688 -14.164 1 97.94 21 SER B C 1
ATOM 2212 O O . SER B 1 21 ? -1.567 -36.688 -13.086 1 97.94 21 SER B O 1
ATOM 2214 N N . PRO B 1 22 ? -1.891 -35.812 -15.133 1 98.25 22 PRO B N 1
ATOM 2215 C CA . PRO B 1 22 ? -1.14 -34.594 -14.789 1 98.25 22 PRO B CA 1
ATOM 2216 C C . PRO B 1 22 ? -1.907 -33.688 -13.844 1 98.25 22 PRO B C 1
ATOM 2218 O O . PRO B 1 22 ? -3.129 -33.812 -13.719 1 98.25 22 PRO B O 1
ATOM 2221 N N . ALA B 1 23 ? -1.156 -32.812 -13.219 1 98.56 23 ALA B N 1
ATOM 2222 C CA . ALA B 1 23 ? -1.75 -31.922 -12.203 1 98.56 23 ALA B CA 1
ATOM 2223 C C . ALA B 1 23 ? -1.803 -30.484 -12.695 1 98.56 23 ALA B C 1
ATOM 2225 O O . ALA B 1 23 ? -0.907 -30.031 -13.406 1 98.56 23 ALA B O 1
ATOM 2226 N N . VAL B 1 24 ? -2.855 -29.797 -12.375 1 98.94 24 VAL B N 1
ATOM 2227 C CA . VAL B 1 24 ? -2.975 -28.344 -12.477 1 98.94 24 VAL B CA 1
ATOM 2228 C C . VAL B 1 24 ? -3.061 -27.734 -11.078 1 98.94 24 VAL B C 1
ATOM 2230 O O . VAL B 1 24 ? -4.098 -27.828 -10.414 1 98.94 24 VAL B O 1
ATOM 2233 N N . TYR B 1 25 ? -1.951 -27.125 -10.664 1 98.94 25 TYR B N 1
ATOM 2234 C CA . TYR B 1 25 ? -1.929 -26.406 -9.391 1 98.94 25 TYR B CA 1
ATOM 2235 C C . TYR B 1 25 ? -2.52 -25.016 -9.531 1 98.94 25 TYR B C 1
ATOM 2237 O O . TYR B 1 25 ? -2.031 -24.203 -10.328 1 98.94 25 TYR B O 1
ATOM 2245 N N . LEU B 1 26 ? -3.59 -24.75 -8.805 1 98.94 26 LEU B N 1
ATOM 2246 C CA . LEU B 1 26 ? -4.203 -23.422 -8.789 1 98.94 26 LEU B CA 1
ATOM 2247 C C . LEU B 1 26 ? -3.811 -22.656 -7.523 1 98.94 26 LEU B C 1
ATOM 2249 O O . LEU B 1 26 ? -4.293 -22.969 -6.434 1 98.94 26 LEU B O 1
ATOM 2253 N N . LEU B 1 27 ? -2.932 -21.672 -7.738 1 98.88 27 LEU B N 1
ATOM 2254 C CA . LEU B 1 27 ? -2.377 -20.906 -6.625 1 98.88 27 LEU B CA 1
ATOM 2255 C C . LEU B 1 27 ? -3.182 -19.641 -6.383 1 98.88 27 LEU B C 1
ATOM 2257 O O . LEU B 1 27 ? -3.611 -18.984 -7.332 1 98.88 27 LEU B O 1
ATOM 2261 N N . ASP B 1 28 ? -3.377 -19.328 -5.105 1 98.56 28 ASP B N 1
ATOM 2262 C CA . ASP B 1 28 ? -4.203 -18.203 -4.664 1 98.56 28 ASP B CA 1
ATOM 2263 C C . ASP B 1 28 ? -3.418 -16.891 -4.691 1 98.56 28 ASP B C 1
ATOM 2265 O O . ASP B 1 28 ? -2.221 -16.891 -4.988 1 98.56 28 ASP B O 1
ATOM 2269 N N . GLY B 1 29 ? -4.125 -15.805 -4.57 1 97.75 29 GLY B N 1
ATOM 2270 C CA . GLY B 1 29 ? -3.518 -14.484 -4.598 1 97.75 29 GLY B CA 1
ATOM 2271 C C . GLY B 1 29 ? -3.035 -14.023 -3.234 1 97.75 29 GLY B C 1
ATOM 2272 O O . GLY B 1 29 ? -2.912 -14.828 -2.309 1 97.75 29 GLY B O 1
ATOM 2273 N N . LEU B 1 30 ? -2.748 -12.734 -3.148 1 96.44 30 LEU B N 1
ATOM 2274 C CA . LEU B 1 30 ? -2.139 -12.109 -1.979 1 96.44 30 LEU B CA 1
ATOM 2275 C C . LEU B 1 30 ? -3.008 -12.312 -0.741 1 96.44 30 LEU B C 1
ATOM 2277 O O . LEU B 1 30 ? -2.494 -12.406 0.375 1 96.44 30 LEU B O 1
ATOM 2281 N N . ARG B 1 31 ? -4.32 -12.406 -0.912 1 93.19 31 ARG B N 1
ATOM 2282 C CA . ARG B 1 31 ? -5.238 -12.484 0.221 1 93.19 31 ARG B CA 1
ATOM 2283 C C . ARG B 1 31 ? -5.766 -13.906 0.404 1 93.19 31 ARG B C 1
ATOM 2285 O O . ARG B 1 31 ? -6.914 -14.102 0.802 1 93.19 31 ARG B O 1
ATOM 2292 N N . ALA B 1 32 ? -4.945 -14.852 0.036 1 97.56 32 ALA B N 1
ATOM 2293 C CA . ALA B 1 32 ? -5.289 -16.25 0.276 1 97.56 32 ALA B CA 1
A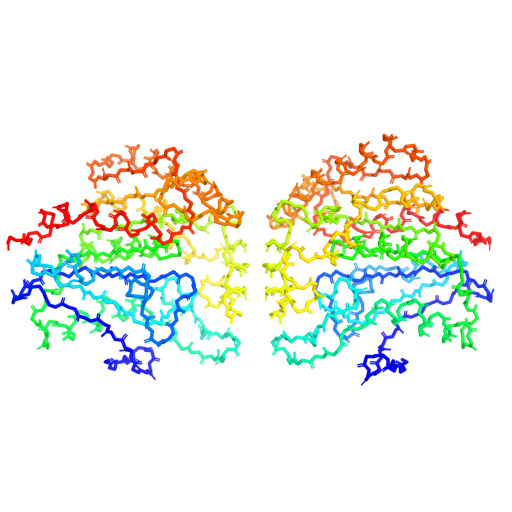TOM 2294 C C . ALA B 1 32 ? -5.793 -16.453 1.701 1 97.56 32 ALA B C 1
ATOM 2296 O O . ALA B 1 32 ? -5.238 -15.891 2.65 1 97.56 32 ALA B O 1
ATOM 2297 N N . GLN B 1 33 ? -6.859 -17.234 1.808 1 96.06 33 GLN B N 1
ATOM 2298 C CA . GLN B 1 33 ? -7.465 -17.547 3.102 1 96.06 33 GLN B CA 1
ATOM 2299 C C . GLN B 1 33 ? -6.988 -18.891 3.627 1 96.06 33 GLN B C 1
ATOM 2301 O O . GLN B 1 33 ? -6.34 -19.656 2.906 1 96.06 33 GLN B O 1
ATOM 2306 N N . ASP B 1 34 ? -7.332 -19.125 4.891 1 95.06 34 ASP B N 1
ATOM 2307 C CA . ASP B 1 34 ? -6.82 -20.344 5.523 1 95.06 34 ASP B CA 1
ATOM 2308 C C . ASP B 1 34 ? -7.863 -21.453 5.508 1 95.06 34 ASP B C 1
ATOM 2310 O O . ASP B 1 34 ? -7.551 -22.609 5.785 1 95.06 34 ASP B O 1
ATOM 2314 N N . ASP B 1 35 ? -9.07 -21.125 5.125 1 96.75 35 ASP B N 1
ATOM 2315 C CA . ASP B 1 35 ? -10.125 -22.125 5.176 1 96.75 35 ASP B CA 1
ATOM 2316 C C . ASP B 1 35 ? -10.359 -22.75 3.801 1 96.75 35 ASP B C 1
ATOM 2318 O O . ASP B 1 35 ? -10.555 -23.953 3.688 1 96.75 35 ASP B O 1
ATOM 2322 N N . TYR B 1 36 ? -10.391 -21.953 2.695 1 98.25 36 TYR B N 1
ATOM 2323 C CA . TYR B 1 36 ? -10.555 -22.453 1.334 1 98.25 36 TYR B CA 1
ATOM 2324 C C . TYR B 1 36 ? -9.672 -21.688 0.361 1 98.25 36 TYR B C 1
ATOM 2326 O O . TYR B 1 36 ? -9.305 -20.531 0.618 1 98.25 36 TYR B O 1
ATOM 2334 N N . ASN B 1 37 ? -9.336 -22.375 -0.717 1 98.62 37 ASN B N 1
ATOM 2335 C CA . ASN B 1 37 ? -8.617 -21.734 -1.811 1 98.62 37 ASN B CA 1
ATOM 2336 C C . ASN B 1 37 ? -9.508 -20.766 -2.582 1 98.62 37 ASN B C 1
ATOM 2338 O O . ASN B 1 37 ? -10.68 -21.078 -2.828 1 98.62 37 ASN B O 1
ATOM 2342 N N . GLY B 1 38 ? -8.977 -19.656 -2.928 1 98.62 38 GLY B N 1
ATOM 2343 C CA . GLY B 1 38 ? -9.742 -18.625 -3.609 1 98.62 38 GLY B CA 1
ATOM 2344 C C . GLY B 1 38 ? -10.367 -19.109 -4.906 1 98.62 38 GLY B C 1
ATOM 2345 O O . GLY B 1 38 ? -11.453 -18.656 -5.289 1 98.62 38 GLY B O 1
ATOM 2346 N N . TRP B 1 39 ? -9.727 -20.016 -5.633 1 98.81 39 TRP B N 1
ATOM 2347 C CA . TRP B 1 39 ? -10.281 -20.547 -6.867 1 98.81 39 TRP B CA 1
ATOM 2348 C C . TRP B 1 39 ? -11.578 -21.312 -6.598 1 98.81 39 TRP B C 1
ATOM 2350 O O . TRP B 1 39 ? -12.5 -21.281 -7.414 1 98.81 39 TRP B O 1
ATOM 2360 N N . ASP B 1 40 ? -11.57 -21.969 -5.488 1 98.69 40 ASP B N 1
ATOM 2361 C CA . ASP B 1 40 ? -12.773 -22.719 -5.117 1 98.69 40 ASP B CA 1
ATOM 2362 C C . ASP B 1 40 ? -13.883 -21.766 -4.656 1 98.69 40 ASP B C 1
ATOM 2364 O O . ASP B 1 40 ? -15.062 -22 -4.938 1 98.69 40 ASP B O 1
ATOM 2368 N N . ILE B 1 41 ? -13.562 -20.75 -3.939 1 98.25 41 ILE B N 1
ATOM 2369 C CA . ILE B 1 41 ? -14.523 -19.797 -3.402 1 98.25 41 ILE B CA 1
ATOM 2370 C C . ILE B 1 41 ? -15.156 -19 -4.547 1 98.25 41 ILE B C 1
ATOM 2372 O O . ILE B 1 41 ? -16.375 -18.781 -4.555 1 98.25 41 ILE B O 1
ATOM 2376 N N . ASN B 1 42 ? -14.344 -18.625 -5.539 1 98.12 42 ASN B N 1
ATOM 2377 C CA . ASN B 1 42 ? -14.766 -17.547 -6.43 1 98.12 42 ASN B CA 1
ATOM 2378 C C . ASN B 1 42 ? -15.078 -18.062 -7.828 1 98.12 42 ASN B C 1
ATOM 2380 O O . ASN B 1 42 ? -15.508 -17.312 -8.695 1 98.12 42 ASN B O 1
ATOM 2384 N N . THR B 1 43 ? -14.844 -19.406 -8.094 1 98.44 43 THR B N 1
ATOM 2385 C CA . THR B 1 43 ? -15.102 -19.984 -9.414 1 98.44 43 THR B CA 1
ATOM 2386 C C . THR B 1 43 ? -15.648 -21.406 -9.297 1 98.44 43 THR B C 1
ATOM 2388 O O . THR B 1 43 ? -15.508 -22.031 -8.25 1 98.44 43 THR B O 1
ATOM 2391 N N . PRO B 1 44 ? -16.312 -21.859 -10.352 1 98.5 44 PRO B N 1
ATOM 2392 C CA . PRO B 1 44 ? -16.609 -23.297 -10.406 1 98.5 44 PRO B CA 1
ATOM 2393 C C . PRO B 1 44 ? -15.5 -24.109 -11.055 1 98.5 44 PRO B C 1
ATOM 2395 O O . PRO B 1 44 ? -15.766 -24.953 -11.906 1 98.5 44 PRO B O 1
ATOM 2398 N N . ALA B 1 45 ? -14.297 -23.891 -10.656 1 98.75 45 ALA B N 1
ATOM 2399 C CA . ALA B 1 45 ? -13.117 -24.5 -11.273 1 98.75 45 ALA B CA 1
ATOM 2400 C C . ALA B 1 45 ? -13.227 -26.016 -11.266 1 98.75 45 ALA B C 1
ATOM 2402 O O . ALA B 1 45 ? -12.945 -26.672 -12.273 1 98.75 45 ALA B O 1
ATOM 2403 N N . PHE B 1 46 ? -13.641 -26.594 -10.125 1 98.5 46 PHE B N 1
ATOM 2404 C CA . PHE B 1 46 ? -13.766 -28.047 -10.047 1 98.5 46 PHE B CA 1
ATOM 2405 C C . PHE B 1 46 ? -14.789 -28.562 -11.055 1 98.5 46 PHE B C 1
ATOM 2407 O O . PHE B 1 46 ? -14.586 -29.609 -11.68 1 98.5 46 PHE B O 1
ATOM 2414 N N . GLU B 1 47 ? -15.828 -27.781 -11.211 1 98.5 47 GLU B N 1
ATOM 2415 C CA . GLU B 1 47 ? -16.828 -28.188 -12.188 1 98.5 47 GLU B CA 1
ATOM 2416 C C . GLU B 1 47 ? -16.297 -28.062 -13.609 1 98.5 47 GLU B C 1
ATOM 2418 O O . GLU B 1 47 ? -16.5 -28.969 -14.438 1 98.5 47 GLU B O 1
ATOM 2423 N N . TRP B 1 48 ? -15.602 -27.016 -13.938 1 98.5 48 TRP B N 1
ATOM 2424 C CA . TRP B 1 48 ? -15.047 -26.797 -15.273 1 98.5 48 TRP B CA 1
ATOM 2425 C C . TRP B 1 48 ? -14.078 -27.906 -15.648 1 98.5 48 TRP B C 1
ATOM 2427 O O . TRP B 1 48 ? -13.992 -28.297 -16.812 1 98.5 48 TRP B O 1
ATOM 2437 N N . TYR B 1 49 ? -13.391 -28.469 -14.695 1 98.56 49 TYR B N 1
ATOM 2438 C CA . TYR B 1 49 ? -12.305 -29.391 -15 1 98.56 49 TYR B CA 1
ATOM 2439 C C . TYR B 1 49 ? -12.695 -30.828 -14.672 1 98.56 49 TYR B C 1
ATOM 2441 O O . TYR B 1 49 ? -11.875 -31.75 -14.773 1 98.56 49 TYR B O 1
ATOM 2449 N N . TYR B 1 50 ? -13.969 -30.984 -14.25 1 97.69 50 TYR B N 1
ATOM 2450 C CA . TYR B 1 50 ? -14.469 -32.312 -13.953 1 97.69 50 TYR B CA 1
ATOM 2451 C C . TYR B 1 50 ? -14.367 -33.219 -15.172 1 97.69 50 TYR B C 1
ATOM 2453 O O . TYR B 1 50 ? -14.766 -32.844 -16.266 1 97.69 50 TYR B O 1
ATOM 2461 N N . GLN B 1 51 ? -13.672 -34.344 -15.047 1 96.94 51 GLN B N 1
ATOM 2462 C CA . GLN B 1 51 ? -13.5 -35.375 -16.062 1 96.94 51 GLN B CA 1
ATOM 2463 C C . GLN B 1 51 ? -12.672 -34.875 -17.234 1 96.94 51 GLN B C 1
ATOM 2465 O O . GLN B 1 51 ? -12.859 -35.312 -18.375 1 96.94 51 GLN B O 1
ATOM 2470 N N . SER B 1 52 ? -11.82 -33.938 -16.969 1 97.94 52 SER B N 1
ATOM 2471 C CA . SER B 1 52 ? -10.992 -33.344 -18.016 1 97.94 52 SER B CA 1
ATOM 2472 C C . SER B 1 52 ? -9.719 -34.156 -18.234 1 97.94 52 SER B C 1
ATOM 2474 O O . SER B 1 52 ? -8.969 -33.906 -19.188 1 97.94 52 SER B O 1
ATOM 2476 N N . GLY B 1 53 ? -9.438 -35.094 -17.359 1 98.19 53 GLY B N 1
ATOM 2477 C CA . GLY B 1 53 ? -8.164 -35.781 -17.406 1 98.19 53 GLY B CA 1
ATOM 2478 C C . GLY B 1 53 ? -7.059 -35.062 -16.656 1 98.19 53 GLY B C 1
ATOM 2479 O O . GLY B 1 53 ? -5.934 -35.562 -16.578 1 98.19 53 GLY B O 1
ATOM 2480 N N . LEU B 1 54 ? -7.395 -33.969 -16.125 1 98.69 54 LEU B N 1
ATOM 2481 C CA . LEU B 1 54 ? -6.461 -33.156 -15.344 1 98.69 54 LEU B CA 1
ATOM 2482 C C . LEU B 1 54 ? -6.824 -33.188 -13.859 1 98.69 54 LEU B C 1
ATOM 2484 O O . LEU B 1 54 ? -7.969 -32.906 -13.492 1 98.69 54 LEU B O 1
ATOM 2488 N N . SER B 1 55 ? -5.895 -33.594 -12.984 1 98.81 55 SER B N 1
ATOM 2489 C CA . SER B 1 55 ? -6.121 -33.406 -11.555 1 98.81 55 SER B CA 1
ATOM 2490 C C . SER B 1 55 ? -5.965 -31.953 -11.141 1 98.81 55 SER B C 1
ATOM 2492 O O . SER B 1 55 ? -4.984 -31.297 -11.508 1 98.81 55 SER B O 1
ATOM 2494 N N . VAL B 1 56 ? -6.941 -31.422 -10.438 1 98.88 56 VAL B N 1
ATOM 2495 C CA . VAL B 1 56 ? -6.898 -30.047 -9.969 1 98.88 56 VAL B CA 1
ATOM 2496 C C . VAL B 1 56 ? -6.469 -30.016 -8.508 1 98.88 56 VAL B C 1
ATOM 2498 O O . VAL B 1 56 ? -7.07 -30.688 -7.66 1 98.88 56 VAL B O 1
ATOM 2501 N N . ILE B 1 57 ? -5.402 -29.297 -8.234 1 98.88 57 ILE B N 1
ATOM 2502 C CA . ILE B 1 57 ? -4.812 -29.188 -6.906 1 98.88 57 ILE B CA 1
ATOM 2503 C C . ILE B 1 57 ? -4.902 -27.75 -6.418 1 98.88 57 ILE B C 1
ATOM 2505 O O . ILE B 1 57 ? -4.402 -26.828 -7.074 1 98.88 57 ILE B O 1
ATOM 2509 N N . MET B 1 58 ? -5.543 -27.531 -5.227 1 98.88 58 MET B N 1
ATOM 2510 C CA . MET B 1 58 ? -5.672 -26.203 -4.637 1 98.88 58 MET B CA 1
ATOM 2511 C C . MET B 1 58 ? -5.082 -26.172 -3.229 1 98.88 58 MET B C 1
ATOM 2513 O O . MET B 1 58 ? -5.785 -26.453 -2.254 1 98.88 58 MET B O 1
ATOM 2517 N N . PRO B 1 59 ? -3.789 -25.859 -3.17 1 98.69 59 PRO B N 1
ATOM 2518 C CA . PRO B 1 59 ? -3.277 -25.641 -1.814 1 98.69 59 PRO B CA 1
ATOM 2519 C C . PRO B 1 59 ? -3.967 -24.484 -1.104 1 98.69 59 PRO B C 1
ATOM 2521 O O . PRO B 1 59 ? -4.188 -23.422 -1.709 1 98.69 59 PRO B O 1
ATOM 2524 N N . VAL B 1 60 ? -4.32 -24.734 0.164 1 98.62 60 VAL B N 1
ATOM 2525 C CA . VAL B 1 60 ? -5.031 -23.719 0.931 1 98.62 60 VAL B CA 1
ATOM 2526 C C . VAL B 1 60 ? -4.047 -22.969 1.819 1 98.62 60 VAL B C 1
ATOM 2528 O O . VAL B 1 60 ? -3.145 -23.562 2.406 1 98.62 60 VAL B O 1
ATOM 2531 N N . GLY B 1 61 ? -4.227 -21.641 1.901 1 96.88 61 GLY B N 1
ATOM 2532 C CA . GLY B 1 61 ? -3.33 -20.766 2.654 1 96.88 61 GLY B CA 1
ATOM 2533 C C . GLY B 1 61 ? -2.334 -20.031 1.776 1 96.88 61 GLY B C 1
ATOM 2534 O O . GLY B 1 61 ? -2.572 -19.844 0.582 1 96.88 61 GLY B O 1
ATOM 2535 N N . GLY B 1 62 ? -1.294 -19.484 2.406 1 96.88 62 GLY B N 1
ATOM 2536 C CA . GLY B 1 62 ? -0.221 -18.812 1.689 1 96.88 62 GLY B CA 1
ATOM 2537 C C . GLY B 1 62 ? -0.456 -17.312 1.52 1 96.88 62 GLY B C 1
ATOM 2538 O O . GLY B 1 62 ? -0.049 -16.734 0.516 1 96.88 62 GLY B O 1
ATOM 2539 N N . GLN B 1 63 ? -1.175 -16.75 2.461 1 97.25 63 GLN B N 1
ATOM 2540 C CA . GLN B 1 63 ? -1.369 -15.297 2.424 1 97.25 63 GLN B CA 1
ATOM 2541 C C . GLN B 1 63 ? -0.034 -14.57 2.324 1 97.25 63 GLN B C 1
ATOM 2543 O O . GLN B 1 63 ? 0.878 -14.82 3.115 1 97.25 63 GLN B O 1
ATOM 2548 N N . SER B 1 64 ? 0.109 -13.711 1.344 1 97.25 64 SER B N 1
ATOM 2549 C CA . SER B 1 64 ? 1.264 -12.836 1.149 1 97.25 64 SER B CA 1
ATOM 2550 C C . SER B 1 64 ? 2.545 -13.648 0.985 1 97.25 64 SER B C 1
ATOM 2552 O O . SER B 1 64 ? 3.643 -13.133 1.211 1 97.25 64 SER B O 1
ATOM 2554 N N . SER B 1 65 ? 2.441 -14.875 0.524 1 98.12 65 SER B N 1
ATOM 2555 C CA . SER B 1 65 ? 3.576 -15.781 0.657 1 98.12 65 SER B CA 1
ATOM 2556 C C . SER B 1 65 ? 4.43 -15.789 -0.608 1 98.12 65 SER B C 1
ATOM 2558 O O . SER B 1 65 ? 5.57 -16.25 -0.59 1 98.12 65 SER B O 1
ATOM 2560 N N . PHE B 1 66 ? 3.809 -15.359 -1.745 1 98.5 66 PHE B N 1
ATOM 2561 C CA . PHE B 1 66 ? 4.402 -15.523 -3.066 1 98.5 66 PHE B CA 1
ATOM 2562 C C . PHE B 1 66 ? 4.789 -16.984 -3.303 1 98.5 66 PHE B C 1
ATOM 2564 O O . PHE B 1 66 ? 5.605 -17.281 -4.18 1 98.5 66 PHE B O 1
ATOM 2571 N N . TYR B 1 67 ? 4.234 -17.859 -2.441 1 98.69 67 TYR B N 1
ATOM 2572 C CA . TYR B 1 67 ? 4.484 -19.297 -2.521 1 98.69 67 TYR B CA 1
ATOM 2573 C C . TYR B 1 67 ? 5.977 -19.578 -2.658 1 98.69 67 TYR B C 1
ATOM 2575 O O . TYR B 1 67 ? 6.383 -20.406 -3.482 1 98.69 67 TYR B O 1
ATOM 2583 N N . ALA B 1 68 ? 6.777 -18.875 -1.853 1 98.75 68 ALA B N 1
ATOM 2584 C CA . ALA B 1 68 ? 8.234 -18.969 -1.841 1 98.75 68 ALA B CA 1
ATOM 2585 C C . ALA B 1 68 ? 8.734 -19.5 -0.499 1 98.75 68 ALA B C 1
ATOM 2587 O O . ALA B 1 68 ? 7.961 -19.625 0.451 1 98.75 68 ALA B O 1
ATOM 2588 N N . ASN B 1 69 ? 9.977 -19.938 -0.466 1 98.81 69 ASN B N 1
ATOM 2589 C CA . ASN B 1 69 ? 10.664 -20.188 0.795 1 98.81 69 ASN B CA 1
ATOM 2590 C C . ASN B 1 69 ? 11.211 -18.891 1.401 1 98.81 69 ASN B C 1
ATOM 2592 O O . ASN B 1 69 ? 12.164 -18.312 0.879 1 98.81 69 ASN B O 1
ATOM 2596 N N . TRP B 1 70 ? 10.602 -18.516 2.521 1 98.75 70 TRP B N 1
ATOM 2597 C CA . TRP B 1 70 ? 10.984 -17.25 3.16 1 98.75 70 TRP B CA 1
ATOM 2598 C C . TRP B 1 70 ? 12.281 -17.406 3.943 1 98.75 70 TRP B C 1
ATOM 2600 O O . TRP B 1 70 ? 12.602 -18.516 4.406 1 98.75 70 TRP B O 1
ATOM 2610 N N . TYR B 1 71 ? 13.07 -16.25 4.086 1 98.44 71 TYR B N 1
ATOM 2611 C CA . TYR B 1 71 ? 14.305 -16.234 4.863 1 98.44 71 TYR B CA 1
ATOM 2612 C C . TYR B 1 71 ? 14.016 -16.328 6.355 1 98.44 71 TYR B C 1
ATOM 2614 O O . TYR B 1 71 ? 14.758 -16.984 7.098 1 98.44 71 TYR B O 1
ATOM 2622 N N . GLN B 1 72 ? 12.961 -15.695 6.777 1 98.38 72 GLN B N 1
ATOM 2623 C CA . GLN B 1 72 ? 12.555 -15.617 8.18 1 98.38 72 GLN B CA 1
ATOM 2624 C C . GLN B 1 72 ? 11.109 -16.062 8.352 1 98.38 72 GLN B C 1
ATOM 2626 O O . GLN B 1 72 ? 10.367 -16.188 7.375 1 98.38 72 GLN B O 1
ATOM 2631 N N . PRO B 1 73 ? 10.742 -16.391 9.57 1 98.12 73 PRO B N 1
ATOM 2632 C CA . PRO B 1 73 ? 9.32 -16.688 9.773 1 98.12 73 PRO B CA 1
ATOM 2633 C C . PRO B 1 73 ? 8.406 -15.594 9.25 1 98.12 73 PRO B C 1
ATOM 2635 O O . PRO B 1 73 ? 8.727 -14.406 9.375 1 98.12 73 PRO B O 1
ATOM 2638 N N . ALA B 1 74 ? 7.328 -15.977 8.641 1 97.75 74 ALA B N 1
ATOM 2639 C CA . ALA B 1 74 ? 6.301 -15.031 8.219 1 97.75 74 ALA B CA 1
ATOM 2640 C C . ALA B 1 74 ? 5.465 -14.562 9.406 1 97.75 74 ALA B C 1
ATOM 2642 O O . ALA B 1 74 ? 4.664 -15.328 9.953 1 97.75 74 ALA B O 1
ATOM 2643 N N . CYS B 1 75 ? 5.664 -13.336 9.812 1 95 75 CYS B N 1
ATOM 2644 C CA . CYS B 1 75 ? 4.934 -12.797 10.961 1 95 75 CYS B CA 1
ATOM 2645 C C . CYS B 1 75 ? 3.963 -11.711 10.523 1 95 75 CYS B C 1
ATOM 2647 O O . CYS B 1 75 ? 4.359 -10.75 9.859 1 95 75 CYS B O 1
ATOM 2649 N N . GLY B 1 76 ? 2.693 -11.883 10.789 1 90.25 76 GLY B N 1
ATOM 2650 C CA . GLY B 1 76 ? 1.655 -10.906 10.5 1 90.25 76 GLY B CA 1
ATOM 2651 C C . GLY B 1 76 ? 0.708 -10.68 11.664 1 90.25 76 GLY B C 1
ATOM 2652 O O . GLY B 1 76 ? 1.071 -10.906 12.82 1 90.25 76 GLY B O 1
ATOM 2653 N N . LYS B 1 77 ? -0.437 -10.234 11.414 1 83.88 77 LYS B N 1
ATOM 2654 C CA . LYS B 1 77 ? -1.443 -9.891 12.414 1 83.88 77 LYS B CA 1
ATOM 2655 C C . LYS B 1 77 ? -1.905 -11.133 13.172 1 83.88 77 LYS B C 1
ATOM 2657 O O . LYS B 1 77 ? -2.307 -11.047 14.336 1 83.88 77 LYS B O 1
ATOM 2662 N N . SER B 1 78 ? -1.789 -12.25 12.484 1 86.31 78 SER B N 1
ATOM 2663 C CA . SER B 1 78 ? -2.311 -13.484 13.062 1 86.31 78 SER B CA 1
ATOM 2664 C C . SER B 1 78 ? -1.194 -14.32 13.688 1 86.31 78 SER B C 1
ATOM 2666 O O . SER B 1 78 ? -1.391 -15.5 13.992 1 86.31 78 SER B O 1
ATOM 2668 N N . GLY B 1 79 ? -0.036 -13.75 13.859 1 91.81 79 GLY B N 1
ATOM 2669 C CA . GLY B 1 79 ? 1.096 -14.477 14.422 1 91.81 79 GLY B CA 1
ATOM 2670 C C . GLY B 1 79 ? 2.158 -14.812 13.391 1 91.81 79 GLY B C 1
ATOM 2671 O O . GLY B 1 79 ? 2.215 -14.195 12.328 1 91.81 79 GLY B O 1
ATOM 2672 N N . CYS B 1 80 ? 3.072 -15.703 13.891 1 96.12 80 CYS B N 1
ATOM 2673 C CA . CYS B 1 80 ? 4.18 -16.062 13.008 1 96.12 80 CYS B CA 1
ATOM 2674 C C . CYS B 1 80 ? 4.078 -17.516 12.57 1 96.12 80 CYS B C 1
ATOM 2676 O O . CYS B 1 80 ? 3.605 -18.359 13.328 1 96.12 80 CYS B O 1
ATOM 2678 N N . SER B 1 81 ? 4.449 -17.812 11.328 1 96.94 81 SER B N 1
ATOM 2679 C CA . SER B 1 81 ? 4.527 -19.172 10.789 1 96.94 81 SER B CA 1
ATOM 2680 C C . SER B 1 81 ? 5.715 -19.328 9.844 1 96.94 81 SER B C 1
ATOM 2682 O O . SER B 1 81 ? 6.246 -18.328 9.344 1 96.94 81 SER B O 1
ATOM 2684 N N . THR B 1 82 ? 6.113 -20.547 9.648 1 98.19 82 THR B N 1
ATOM 2685 C CA . THR B 1 82 ? 7.176 -20.844 8.695 1 98.19 82 THR B CA 1
ATOM 2686 C C . THR B 1 82 ? 6.613 -21.016 7.289 1 98.19 82 THR B C 1
ATOM 2688 O O . THR B 1 82 ? 5.738 -21.844 7.062 1 98.19 82 THR B O 1
ATOM 2691 N N . TYR B 1 83 ? 7.09 -20.203 6.418 1 98.56 83 TYR B N 1
ATOM 2692 C CA . TYR B 1 83 ? 6.707 -20.328 5.016 1 98.56 83 TYR B CA 1
ATOM 2693 C C . TYR B 1 83 ? 7.812 -20.984 4.203 1 98.56 83 TYR B C 1
ATOM 2695 O O . TYR B 1 83 ? 8.883 -20.406 4.016 1 98.56 83 TYR B O 1
ATOM 2703 N N . LYS B 1 84 ? 7.586 -22.188 3.795 1 98.81 84 LYS B N 1
ATOM 2704 C CA . LYS B 1 84 ? 8.398 -22.953 2.852 1 98.81 84 LYS B CA 1
ATOM 2705 C C . LYS B 1 84 ? 7.539 -23.547 1.735 1 98.81 84 LYS B C 1
ATOM 2707 O O . LYS B 1 84 ? 7.582 -24.75 1.482 1 98.81 84 LYS B O 1
ATOM 2712 N N . TRP B 1 85 ? 6.906 -22.609 1.079 1 98.88 85 TRP B N 1
ATOM 2713 C CA . TRP B 1 85 ? 5.863 -23 0.137 1 98.88 85 TRP B CA 1
ATOM 2714 C C . TRP B 1 85 ? 6.473 -23.625 -1.112 1 98.88 85 TRP B C 1
ATOM 2716 O O . TRP B 1 85 ? 5.902 -24.562 -1.691 1 98.88 85 TRP B O 1
ATOM 2726 N N . GLU B 1 86 ? 7.598 -23.062 -1.605 1 98.88 86 GLU B N 1
ATOM 2727 C CA . GLU B 1 86 ? 8.219 -23.703 -2.766 1 98.88 86 GLU B CA 1
ATOM 2728 C C . GLU B 1 86 ? 8.586 -25.156 -2.471 1 98.88 86 GLU B C 1
ATOM 2730 O O . GLU B 1 86 ? 8.352 -26.031 -3.295 1 98.88 86 GLU B O 1
ATOM 2735 N N . THR B 1 87 ? 9.164 -25.359 -1.296 1 98.88 87 THR B N 1
ATOM 2736 C CA . THR B 1 87 ? 9.5 -26.719 -0.894 1 98.88 87 THR B CA 1
ATOM 2737 C C . THR B 1 87 ? 8.25 -27.578 -0.829 1 98.88 87 THR B C 1
ATOM 2739 O O . THR B 1 87 ? 8.242 -28.703 -1.329 1 98.88 87 THR B O 1
ATOM 2742 N N . PHE B 1 88 ? 7.207 -27.094 -0.272 1 98.81 88 PHE B N 1
ATOM 2743 C CA . PHE B 1 88 ? 5.961 -27.844 -0.151 1 98.81 88 PHE B CA 1
ATOM 2744 C C . PHE B 1 88 ? 5.406 -28.188 -1.525 1 98.81 88 PHE B C 1
ATOM 2746 O O . PHE B 1 88 ? 5.051 -29.344 -1.78 1 98.81 88 PHE B O 1
ATOM 2753 N N . LEU B 1 89 ? 5.43 -27.234 -2.404 1 98.81 89 LEU B N 1
ATOM 2754 C CA . LEU B 1 89 ? 4.77 -27.391 -3.699 1 98.81 89 LEU B CA 1
ATOM 2755 C C . LEU B 1 89 ? 5.605 -28.25 -4.641 1 98.81 89 LEU B C 1
ATOM 2757 O O . LEU B 1 89 ? 5.082 -28.797 -5.609 1 98.81 89 LEU B O 1
ATOM 2761 N N . THR B 1 90 ? 6.934 -28.359 -4.375 1 98.75 90 THR B N 1
ATOM 2762 C CA . THR B 1 90 ? 7.773 -28.969 -5.398 1 98.75 90 THR B CA 1
ATOM 2763 C C . THR B 1 90 ? 8.383 -30.281 -4.891 1 98.75 90 THR B C 1
ATOM 2765 O O . THR B 1 90 ? 8.906 -31.062 -5.672 1 98.75 90 THR B O 1
ATOM 2768 N N . SER B 1 91 ? 8.266 -30.5 -3.6 1 98.38 91 SER B N 1
ATOM 2769 C CA . SER B 1 91 ? 8.859 -31.719 -3.051 1 98.38 91 SER B CA 1
ATOM 2770 C C . SER B 1 91 ? 7.836 -32.531 -2.242 1 98.38 91 SER B C 1
ATOM 2772 O O . SER B 1 91 ? 7.512 -33.656 -2.586 1 98.38 91 SER B O 1
ATOM 2774 N N . GLU B 1 92 ? 7.148 -31.906 -1.343 1 98.62 92 GLU B N 1
ATOM 2775 C CA . GLU B 1 92 ? 6.297 -32.656 -0.415 1 98.62 92 GLU B CA 1
ATOM 2776 C C . GLU B 1 92 ? 4.965 -33.031 -1.062 1 98.62 92 GLU B C 1
ATOM 2778 O O . GLU B 1 92 ? 4.562 -34.188 -1.053 1 98.62 92 GLU B O 1
ATOM 2783 N N . LEU B 1 93 ? 4.355 -32.094 -1.643 1 98.56 93 LEU B N 1
ATOM 2784 C CA . LEU B 1 93 ? 3.006 -32.281 -2.158 1 98.56 93 LEU B CA 1
ATOM 2785 C C . LEU B 1 93 ? 3.016 -33.219 -3.355 1 98.56 93 LEU B C 1
ATOM 2787 O O . LEU B 1 93 ? 2.221 -34.156 -3.414 1 98.56 93 LEU B O 1
ATOM 2791 N N . PRO B 1 94 ? 3.908 -33.062 -4.34 1 98.25 94 PRO B N 1
ATOM 2792 C CA . PRO B 1 94 ? 3.877 -33.969 -5.477 1 98.25 94 PRO B CA 1
ATOM 2793 C C . PRO B 1 94 ? 4.156 -35.406 -5.066 1 98.25 94 PRO B C 1
ATOM 2795 O O . PRO B 1 94 ? 3.562 -36.344 -5.629 1 98.25 94 PRO B O 1
ATOM 2798 N N . GLU B 1 95 ? 5.035 -35.594 -4.098 1 97.56 95 GLU B N 1
ATOM 2799 C CA . GLU B 1 95 ? 5.305 -36.938 -3.613 1 97.56 95 GLU B CA 1
ATOM 2800 C C . GLU B 1 95 ? 4.066 -37.562 -2.965 1 97.56 95 GLU B C 1
ATOM 2802 O O . GLU B 1 95 ? 3.74 -38.719 -3.211 1 97.56 95 GLU B O 1
ATOM 2807 N N . TRP B 1 96 ? 3.441 -36.781 -2.172 1 97.75 96 TRP B N 1
ATOM 2808 C CA . TRP B 1 96 ? 2.238 -37.25 -1.495 1 97.75 96 TRP B CA 1
ATOM 2809 C C . TRP B 1 96 ? 1.137 -37.562 -2.502 1 97.75 96 TRP B C 1
ATOM 2811 O O . TRP B 1 96 ? 0.458 -38.594 -2.385 1 97.75 96 TRP B O 1
ATOM 2821 N N . LEU B 1 97 ? 0.913 -36.688 -3.467 1 98.19 97 LEU B N 1
ATOM 2822 C CA . LEU B 1 97 ? -0.125 -36.875 -4.477 1 98.19 97 LEU B CA 1
ATOM 2823 C C . LEU B 1 97 ? 0.134 -38.125 -5.301 1 98.19 97 LEU B C 1
ATOM 2825 O O . LEU B 1 97 ? -0.799 -38.875 -5.633 1 98.19 97 LEU B O 1
ATOM 2829 N N . SER B 1 98 ? 1.383 -38.281 -5.672 1 97.69 98 SER B N 1
ATOM 2830 C CA . SER B 1 98 ? 1.744 -39.469 -6.438 1 97.69 98 SER B CA 1
ATOM 2831 C C . SER B 1 98 ? 1.468 -40.75 -5.645 1 97.69 98 SER B C 1
ATOM 2833 O O . SER B 1 98 ? 0.908 -41.688 -6.18 1 97.69 98 SER B O 1
ATOM 2835 N N . ALA B 1 99 ? 1.741 -40.75 -4.391 1 97.12 99 ALA B N 1
ATOM 2836 C CA . ALA B 1 99 ? 1.639 -41.938 -3.541 1 97.12 99 ALA B CA 1
ATOM 2837 C C . ALA B 1 99 ? 0.187 -42.219 -3.168 1 97.12 99 ALA B C 1
ATOM 2839 O O . ALA B 1 99 ? -0.206 -43.375 -3.018 1 97.12 99 ALA B O 1
ATOM 2840 N N . ASN B 1 100 ? -0.57 -41.156 -3.113 1 97.5 100 ASN B N 1
ATOM 2841 C CA . ASN B 1 100 ? -1.859 -41.344 -2.457 1 97.5 100 ASN B CA 1
ATOM 2842 C C . ASN B 1 100 ? -3.018 -41.062 -3.408 1 97.5 100 ASN B C 1
ATOM 2844 O O . ASN B 1 100 ? -4.156 -41.438 -3.145 1 97.5 100 ASN B O 1
ATOM 2848 N N . ARG B 1 101 ? -2.713 -40.375 -4.535 1 97.75 101 ARG B N 1
ATOM 2849 C CA . ARG B 1 101 ? -3.828 -39.938 -5.359 1 97.75 101 ARG B CA 1
ATOM 2850 C C . ARG B 1 101 ? -3.576 -40.25 -6.832 1 97.75 101 ARG B C 1
ATOM 2852 O O . ARG B 1 101 ? -4.328 -39.781 -7.703 1 97.75 101 ARG B O 1
ATOM 2859 N N . SER B 1 102 ? -2.506 -40.906 -7.141 1 97.12 102 SER B N 1
ATOM 2860 C CA . SER B 1 102 ? -2.166 -41.344 -8.492 1 97.12 102 SER B CA 1
ATOM 2861 C C . SER B 1 102 ? -2.002 -40.156 -9.43 1 97.12 102 SER B C 1
ATOM 2863 O O . SER B 1 102 ? -2.5 -40.188 -10.562 1 97.12 102 SER B O 1
ATOM 2865 N N . VAL B 1 103 ? -1.413 -39.125 -8.969 1 98.12 103 VAL B N 1
ATOM 2866 C CA . VAL B 1 103 ? -1.097 -37.938 -9.773 1 98.12 103 VAL B CA 1
ATOM 2867 C C . VAL B 1 103 ? 0.371 -38 -10.195 1 98.12 103 VAL B C 1
ATOM 2869 O O . VAL B 1 103 ? 1.25 -38.281 -9.375 1 98.12 103 VAL B O 1
ATOM 2872 N N . LYS B 1 104 ? 0.618 -37.781 -11.477 1 96.06 104 LYS B N 1
ATOM 2873 C CA . LYS B 1 104 ? 1.999 -37.688 -11.938 1 96.06 104 LYS B CA 1
ATOM 2874 C C . LYS B 1 104 ? 2.77 -36.594 -11.195 1 96.06 104 LYS B C 1
ATOM 2876 O O . LYS B 1 104 ? 2.268 -35.5 -11.016 1 96.06 104 LYS B O 1
ATOM 2881 N N . PRO B 1 105 ? 3.932 -36.969 -10.812 1 96.56 105 PRO B N 1
ATOM 2882 C CA . PRO B 1 105 ? 4.707 -35.938 -10.109 1 96.56 105 PRO B CA 1
ATOM 2883 C C . PRO B 1 105 ? 5.363 -34.938 -11.062 1 96.56 105 PRO B C 1
ATOM 2885 O O . PRO B 1 105 ? 5.875 -33.906 -10.625 1 96.56 105 PRO B O 1
ATOM 2888 N N . THR B 1 106 ? 5.383 -35.219 -12.391 1 97.69 106 THR B N 1
ATOM 2889 C CA . THR B 1 106 ? 5.969 -34.344 -13.406 1 97.69 106 THR B CA 1
ATOM 2890 C C . THR B 1 106 ? 4.941 -34 -14.484 1 97.69 106 THR B C 1
ATOM 2892 O O . THR B 1 106 ? 3.834 -34.531 -14.484 1 97.69 106 THR B O 1
ATOM 2895 N N . GLY B 1 107 ? 5.348 -33.031 -15.273 1 98.06 107 GLY B N 1
ATOM 2896 C CA . GLY B 1 107 ? 4.469 -32.688 -16.391 1 98.06 107 GLY B CA 1
ATOM 2897 C C . GLY B 1 107 ? 3.201 -31.984 -15.961 1 98.06 107 GLY B C 1
ATOM 2898 O O . GLY B 1 107 ? 2.133 -32.219 -16.531 1 98.06 107 GLY B O 1
ATOM 2899 N N . SER B 1 108 ? 3.311 -31.156 -14.898 1 98.25 108 SER B N 1
ATOM 2900 C CA . SER B 1 108 ? 2.172 -30.453 -14.32 1 98.25 108 SER B CA 1
ATOM 2901 C C . SER B 1 108 ? 2.166 -28.984 -14.727 1 98.25 108 SER B C 1
ATOM 2903 O O . SER B 1 108 ? 3.109 -28.5 -15.367 1 98.25 108 SER B O 1
ATOM 2905 N N . ALA B 1 109 ? 1.09 -28.312 -14.414 1 98.94 109 ALA B N 1
ATOM 2906 C CA . ALA B 1 109 ? 0.94 -26.875 -14.617 1 98.94 109 ALA B CA 1
ATOM 2907 C C . ALA B 1 109 ? 0.79 -26.141 -13.289 1 98.94 109 ALA B C 1
ATOM 2909 O O . ALA B 1 109 ? 0.182 -26.656 -12.352 1 98.94 109 ALA B O 1
ATOM 2910 N N . ALA B 1 110 ? 1.351 -24.969 -13.227 1 98.94 110 ALA B N 1
ATOM 2911 C CA . ALA B 1 110 ? 1.059 -24.016 -12.148 1 98.94 110 ALA B CA 1
ATOM 2912 C C . ALA B 1 110 ? 0.351 -22.781 -12.695 1 98.94 110 ALA B C 1
ATOM 2914 O O . ALA B 1 110 ? 0.852 -22.125 -13.609 1 98.94 110 ALA B O 1
ATOM 2915 N N . ILE B 1 111 ? -0.833 -22.516 -12.211 1 98.94 111 ILE B N 1
ATOM 2916 C CA . ILE B 1 111 ? -1.601 -21.328 -12.586 1 98.94 111 ILE B CA 1
ATOM 2917 C C . ILE B 1 111 ? -1.757 -20.406 -11.383 1 98.94 111 ILE B C 1
ATOM 2919 O O . ILE B 1 111 ? -2.182 -20.859 -10.305 1 98.94 111 ILE B O 1
ATOM 2923 N N . GLY B 1 112 ? -1.352 -19.172 -11.508 1 98.88 112 GLY B N 1
ATOM 2924 C CA . GLY B 1 112 ? -1.45 -18.219 -10.422 1 98.88 112 GLY B CA 1
ATOM 2925 C C . GLY B 1 112 ? -2.076 -16.906 -10.836 1 98.88 112 GLY B C 1
ATOM 2926 O O . GLY B 1 112 ? -2.086 -16.562 -12.016 1 98.88 112 GLY B O 1
ATOM 2927 N N . ILE B 1 113 ? -2.604 -16.188 -9.836 1 98.81 113 ILE B N 1
ATOM 2928 C CA . ILE B 1 113 ? -3.205 -14.867 -10.055 1 98.81 113 ILE B CA 1
ATOM 2929 C C . ILE B 1 113 ? -2.453 -13.812 -9.242 1 98.81 113 ILE B C 1
ATOM 2931 O O . ILE B 1 113 ? -1.964 -14.102 -8.141 1 98.81 113 ILE B O 1
ATOM 2935 N N . SER B 1 114 ? -2.406 -12.594 -9.828 1 98.12 114 SER B N 1
ATOM 2936 C CA . SER B 1 114 ? -1.841 -11.477 -9.086 1 98.12 114 SER B CA 1
ATOM 2937 C C . SER B 1 114 ? -0.484 -11.836 -8.492 1 98.12 114 SER B C 1
ATOM 2939 O O . SER B 1 114 ? 0.462 -12.133 -9.227 1 98.12 114 SER B O 1
ATOM 2941 N N . MET B 1 115 ? -0.374 -12.055 -7.266 1 96.75 115 MET B N 1
ATOM 2942 C CA . MET B 1 115 ? 0.834 -12.453 -6.555 1 96.75 115 MET B CA 1
ATOM 2943 C C . MET B 1 115 ? 1.375 -13.773 -7.098 1 96.75 115 MET B C 1
ATOM 2945 O O . MET B 1 115 ? 2.566 -13.891 -7.387 1 96.75 115 MET B O 1
ATOM 2949 N N . SER B 1 116 ? 0.536 -14.711 -7.273 1 98.62 116 SER B N 1
ATOM 2950 C CA . SER B 1 116 ? 0.977 -16.062 -7.574 1 98.62 116 SER B CA 1
ATOM 2951 C C . SER B 1 116 ? 1.195 -16.266 -9.07 1 98.62 116 SER B C 1
ATOM 2953 O O . SER B 1 116 ? 1.754 -17.266 -9.5 1 98.62 116 SER B O 1
ATOM 2955 N N . GLY B 1 117 ? 0.79 -15.234 -9.875 1 98.81 117 GLY B N 1
ATOM 2956 C CA . GLY B 1 117 ? 1.189 -15.289 -11.273 1 98.81 117 GLY B CA 1
ATOM 2957 C C . GLY B 1 117 ? 2.693 -15.305 -11.469 1 98.81 117 GLY B C 1
ATOM 2958 O O . GLY B 1 117 ? 3.215 -16.031 -12.305 1 98.81 117 GLY B O 1
ATOM 2959 N N . SER B 1 118 ? 3.357 -14.484 -10.695 1 98.56 118 SER B N 1
ATOM 2960 C CA . SER B 1 118 ? 4.816 -14.5 -10.711 1 98.56 118 SER B CA 1
ATOM 2961 C C . SER B 1 118 ? 5.363 -15.805 -10.148 1 98.56 118 SER B C 1
ATOM 2963 O O . SER B 1 118 ? 6.344 -16.344 -10.656 1 98.56 118 SER B O 1
ATOM 2965 N N . SER B 1 119 ? 4.715 -16.328 -9.141 1 98.69 119 SER B N 1
ATOM 2966 C CA . SER B 1 119 ? 5.137 -17.578 -8.508 1 98.69 119 SER B CA 1
ATOM 2967 C C . SER B 1 119 ? 5.055 -18.75 -9.484 1 98.69 119 SER B C 1
ATOM 2969 O O . SER B 1 119 ? 5.922 -19.625 -9.484 1 98.69 119 SER B O 1
ATOM 2971 N N . ALA B 1 120 ? 4.004 -18.781 -10.25 1 98.94 120 ALA B N 1
ATOM 2972 C CA . ALA B 1 120 ? 3.822 -19.844 -11.234 1 98.94 120 ALA B CA 1
ATOM 2973 C C . ALA B 1 120 ? 4.984 -19.875 -12.219 1 98.94 120 ALA B C 1
ATOM 2975 O O . ALA B 1 120 ? 5.508 -20.953 -12.531 1 98.94 120 ALA B O 1
ATOM 2976 N N . MET B 1 121 ? 5.398 -18.719 -12.617 1 98.88 121 MET B N 1
ATOM 2977 C CA . MET B 1 121 ? 6.531 -18.609 -13.531 1 98.88 121 MET B CA 1
ATOM 2978 C C . MET B 1 121 ? 7.812 -19.094 -12.867 1 98.88 121 MET B C 1
ATOM 2980 O O . MET B 1 121 ? 8.594 -19.828 -13.469 1 98.88 121 MET B O 1
ATOM 2984 N N . ILE B 1 122 ? 7.996 -18.75 -11.68 1 98.94 122 ILE B N 1
ATOM 2985 C CA . ILE B 1 122 ? 9.227 -19.062 -10.969 1 98.94 122 ILE B CA 1
ATOM 2986 C C . ILE B 1 122 ? 9.289 -20.562 -10.688 1 98.94 122 ILE B C 1
ATOM 2988 O O . ILE B 1 122 ? 10.352 -21.172 -10.789 1 98.94 122 ILE B O 1
ATOM 2992 N N . LEU B 1 123 ? 8.156 -21.125 -10.336 1 98.94 123 LEU B N 1
ATOM 2993 C CA . LEU B 1 123 ? 8.109 -22.578 -10.164 1 98.94 123 LEU B CA 1
ATOM 2994 C C . LEU B 1 123 ? 8.508 -23.297 -11.453 1 98.94 123 LEU B C 1
ATOM 2996 O O . LEU B 1 123 ? 9.273 -24.25 -11.414 1 98.94 123 LEU B O 1
ATOM 3000 N N . ALA B 1 124 ? 8.062 -22.828 -12.578 1 98.94 124 ALA B N 1
ATOM 3001 C CA . ALA B 1 124 ? 8.391 -23.438 -13.859 1 98.94 124 ALA B CA 1
ATOM 3002 C C . ALA B 1 124 ? 9.875 -23.25 -14.188 1 98.94 124 ALA B C 1
ATOM 3004 O O . ALA B 1 124 ? 10.477 -24.109 -14.844 1 98.94 124 ALA B O 1
ATOM 3005 N N . VAL B 1 125 ? 10.461 -22.141 -13.727 1 98.94 125 VAL B N 1
ATOM 3006 C CA . VAL B 1 125 ? 11.867 -21.844 -13.969 1 98.94 125 VAL B CA 1
ATOM 3007 C C . VAL B 1 125 ? 12.742 -22.859 -13.234 1 98.94 125 VAL B C 1
ATOM 3009 O O . VAL B 1 125 ? 13.625 -23.484 -13.836 1 98.94 125 VAL B O 1
ATOM 3012 N N . TYR B 1 126 ? 12.461 -23.141 -12.039 1 98.88 126 TYR B N 1
ATOM 3013 C CA . TYR B 1 126 ? 13.414 -23.859 -11.203 1 98.88 126 TYR B CA 1
ATOM 3014 C C . TYR B 1 126 ? 13.008 -25.312 -11.039 1 98.88 126 TYR B C 1
ATOM 3016 O O . TYR B 1 126 ? 13.797 -26.141 -10.562 1 98.88 126 TYR B O 1
ATOM 3024 N N . HIS B 1 127 ? 11.82 -25.641 -11.453 1 98.81 127 HIS B N 1
ATOM 3025 C CA . HIS B 1 127 ? 11.328 -27.016 -11.453 1 98.81 127 HIS B CA 1
ATOM 3026 C C . HIS B 1 127 ? 10.688 -27.375 -12.789 1 98.81 127 HIS B C 1
ATOM 3028 O O . HIS B 1 127 ? 9.523 -27.781 -12.836 1 98.81 127 HIS B O 1
ATOM 3034 N N . PRO B 1 128 ? 11.508 -27.344 -13.852 1 98.75 128 PRO B N 1
ATOM 3035 C CA . PRO B 1 128 ? 10.969 -27.406 -15.211 1 98.75 128 PRO B CA 1
ATOM 3036 C C . PRO B 1 128 ? 10.406 -28.781 -15.562 1 98.75 128 PRO B C 1
ATOM 3038 O O . PRO B 1 128 ? 9.594 -28.906 -16.484 1 98.75 128 PRO B O 1
ATOM 3041 N N . GLN B 1 129 ? 10.828 -29.828 -14.852 1 98.31 129 GLN B N 1
ATOM 3042 C CA . GLN B 1 129 ? 10.258 -31.156 -15.117 1 98.31 129 GLN B CA 1
ATOM 3043 C C . GLN B 1 129 ? 8.891 -31.297 -14.461 1 98.31 129 GLN B C 1
ATOM 3045 O O . GLN B 1 129 ? 8.016 -31.984 -15 1 98.31 129 GLN B O 1
ATOM 3050 N N . GLN B 1 130 ? 8.75 -30.656 -13.383 1 98.62 130 GLN B N 1
ATOM 3051 C CA . GLN B 1 130 ? 7.465 -30.719 -12.695 1 98.62 130 GLN B CA 1
ATOM 3052 C C . GLN B 1 130 ? 6.445 -29.797 -13.352 1 98.62 130 GLN B C 1
ATOM 3054 O O . GLN B 1 130 ? 5.305 -30.188 -13.602 1 98.62 130 GLN B O 1
ATOM 3059 N N . PHE B 1 131 ? 6.879 -28.594 -13.578 1 98.88 131 PHE B N 1
ATOM 3060 C CA . PHE B 1 131 ? 5.977 -27.609 -14.156 1 98.88 131 PHE B CA 1
ATOM 3061 C C . PHE B 1 131 ? 6.395 -27.266 -15.578 1 98.88 131 PHE B C 1
ATOM 3063 O O . PHE B 1 131 ? 7.188 -26.344 -15.797 1 98.88 131 PHE B O 1
ATOM 3070 N N . VAL B 1 132 ? 5.789 -27.906 -16.531 1 98.88 132 VAL B N 1
ATOM 3071 C CA . VAL B 1 132 ? 6.082 -27.688 -17.953 1 98.88 132 VAL B CA 1
ATOM 3072 C C . VAL B 1 132 ? 5.156 -26.609 -18.516 1 98.88 132 VAL B C 1
ATOM 3074 O O . VAL B 1 132 ? 5.324 -26.172 -19.641 1 98.88 132 VAL B O 1
ATOM 3077 N N . TYR B 1 133 ? 4.203 -26.141 -17.703 1 98.94 133 TYR B N 1
ATOM 3078 C CA . TYR B 1 133 ? 3.186 -25.141 -18.031 1 98.94 133 TYR B CA 1
ATOM 3079 C C . TYR B 1 133 ? 3.033 -24.125 -16.891 1 98.94 133 TYR B C 1
ATOM 3081 O O . TYR B 1 133 ? 2.922 -24.516 -15.727 1 98.94 133 TYR B O 1
ATOM 3089 N N . ALA B 1 134 ? 3.088 -22.812 -17.234 1 98.94 134 ALA B N 1
ATOM 3090 C CA . ALA B 1 134 ? 2.865 -21.766 -16.25 1 98.94 134 ALA B CA 1
ATOM 3091 C C . ALA B 1 134 ? 1.823 -20.766 -16.75 1 98.94 134 ALA B C 1
ATOM 3093 O O . ALA B 1 134 ? 1.936 -20.234 -17.844 1 98.94 134 ALA B O 1
ATOM 3094 N N . GLY B 1 135 ? 0.77 -20.578 -16 1 98.94 135 GLY B N 1
ATOM 3095 C CA . GLY B 1 135 ? -0.222 -19.547 -16.234 1 98.94 135 GLY B CA 1
ATOM 3096 C C . GLY B 1 135 ? -0.083 -18.375 -15.273 1 98.94 135 GLY B C 1
ATOM 3097 O O . GLY B 1 135 ? -0.089 -18.547 -14.055 1 98.94 135 GLY B O 1
ATOM 3098 N N . SER B 1 136 ? 0.099 -17.203 -15.789 1 98.94 136 SER B N 1
ATOM 3099 C CA . SER B 1 136 ? 0.227 -15.969 -15.023 1 98.94 136 SER B CA 1
ATOM 3100 C C . SER B 1 136 ? -0.892 -14.992 -15.359 1 98.94 136 SER B C 1
ATOM 3102 O O . SER B 1 136 ? -0.939 -14.453 -16.469 1 98.94 136 SER B O 1
ATOM 3104 N N . LEU B 1 137 ? -1.779 -14.766 -14.383 1 98.88 137 LEU B N 1
ATOM 3105 C CA . LEU B 1 137 ? -2.941 -13.914 -14.609 1 98.88 137 LEU B CA 1
ATOM 3106 C C . LEU B 1 137 ? -2.859 -12.648 -13.766 1 98.88 137 LEU B C 1
ATOM 3108 O O . LEU B 1 137 ? -2.988 -12.703 -12.539 1 98.88 137 LEU B O 1
ATOM 3112 N N . SER B 1 138 ? -2.621 -11.508 -14.414 1 98.75 138 SER B N 1
ATOM 3113 C CA . SER B 1 138 ? -2.639 -10.18 -13.82 1 98.75 138 SER B CA 1
ATOM 3114 C C . SER B 1 138 ? -1.523 -10.016 -12.789 1 98.75 138 SER B C 1
ATOM 3116 O O . SER B 1 138 ? -1.739 -9.453 -11.719 1 98.75 138 SER B O 1
ATOM 3118 N N . ALA B 1 139 ? -0.284 -10.547 -13.062 1 98.69 139 ALA B N 1
ATOM 3119 C CA . ALA B 1 139 ? 0.831 -10.484 -12.117 1 98.69 139 ALA B CA 1
ATOM 3120 C C . ALA B 1 139 ? 1.727 -9.281 -12.406 1 98.69 139 ALA B C 1
ATOM 3122 O O . ALA B 1 139 ? 1.735 -8.758 -13.523 1 98.69 139 ALA B O 1
ATOM 3123 N N . LEU B 1 140 ? 2.365 -8.766 -11.391 1 98.19 140 LEU B N 1
ATOM 3124 C CA . LEU B 1 140 ? 3.576 -7.98 -11.609 1 98.19 140 LEU B CA 1
ATOM 3125 C C . LEU B 1 140 ? 4.738 -8.875 -12.023 1 98.19 140 LEU B C 1
ATOM 3127 O O . LEU B 1 140 ? 5.27 -9.633 -11.211 1 98.19 140 LEU B O 1
ATOM 3131 N N . LEU B 1 141 ? 5.172 -8.734 -13.273 1 98.81 141 LEU B N 1
ATOM 3132 C CA . LEU B 1 141 ? 6.102 -9.719 -13.812 1 98.81 141 LEU B CA 1
ATOM 3133 C C . LEU B 1 141 ? 7.543 -9.234 -13.688 1 98.81 141 LEU B C 1
ATOM 3135 O O . LEU B 1 141 ? 8.477 -9.938 -14.086 1 98.81 141 LEU B O 1
ATOM 3139 N N . ASP B 1 142 ? 7.766 -8.039 -13.125 1 98.5 142 ASP B N 1
ATOM 3140 C CA . ASP B 1 142 ? 9.094 -7.523 -12.82 1 98.5 142 ASP B CA 1
ATOM 3141 C C . ASP B 1 142 ? 9.18 -7.043 -11.375 1 98.5 142 ASP B C 1
ATOM 3143 O O . ASP B 1 142 ? 9.609 -5.918 -11.109 1 98.5 142 ASP B O 1
ATOM 3147 N N . PRO B 1 143 ? 8.938 -7.992 -10.438 1 98.12 143 PRO B N 1
ATOM 3148 C CA . PRO B 1 143 ? 8.805 -7.613 -9.023 1 98.12 143 PRO B CA 1
ATOM 3149 C C . PRO B 1 143 ? 10.102 -7.078 -8.43 1 98.12 143 PRO B C 1
ATOM 3151 O O . PRO B 1 143 ? 10.086 -6.449 -7.367 1 98.12 143 PRO B O 1
ATOM 3154 N N . SER B 1 144 ? 11.297 -7.344 -9 1 97.94 144 SER B N 1
ATOM 3155 C CA . SER B 1 144 ? 12.578 -6.918 -8.43 1 97.94 144 SER B CA 1
ATOM 3156 C C . SER B 1 144 ? 12.984 -5.543 -8.953 1 97.94 144 SER B C 1
ATOM 3158 O O . SER B 1 144 ? 13.977 -4.973 -8.492 1 97.94 144 SER B O 1
ATOM 3160 N N . GLN B 1 145 ? 12.188 -5.035 -9.898 1 94.81 145 GLN B N 1
ATOM 3161 C CA . GLN B 1 145 ? 12.602 -3.828 -10.609 1 94.81 145 GLN B CA 1
ATOM 3162 C C . GLN B 1 145 ? 11.805 -2.613 -10.141 1 94.81 145 GLN B C 1
ATOM 3164 O O . GLN B 1 145 ? 10.656 -2.746 -9.719 1 94.81 145 GLN B O 1
ATOM 3169 N N . GLY B 1 146 ? 12.484 -1.494 -10.203 1 92 146 GLY B N 1
ATOM 3170 C CA . GLY B 1 146 ? 11.797 -0.246 -9.906 1 92 146 GLY B CA 1
ATOM 3171 C C . GLY B 1 146 ? 11.109 -0.25 -8.562 1 92 146 GLY B C 1
ATOM 3172 O O . GLY B 1 146 ? 11.719 -0.576 -7.543 1 92 146 GLY B O 1
ATOM 3173 N N . MET B 1 147 ? 9.766 0.078 -8.578 1 91 147 MET B N 1
ATOM 3174 C CA . MET B 1 147 ? 8.984 0.207 -7.352 1 91 147 MET B CA 1
ATOM 3175 C C . MET B 1 147 ? 8.43 -1.146 -6.914 1 91 147 MET B C 1
ATOM 3177 O O . MET B 1 147 ? 7.695 -1.23 -5.93 1 91 147 MET B O 1
ATOM 3181 N N . GLY B 1 148 ? 8.812 -2.125 -7.574 1 94.44 148 GLY B N 1
ATOM 3182 C CA . GLY B 1 148 ? 8.273 -3.449 -7.301 1 94.44 148 GLY B CA 1
ATOM 3183 C C . GLY B 1 148 ? 8.406 -3.855 -5.844 1 94.44 148 GLY B C 1
ATOM 3184 O O . GLY B 1 148 ? 7.402 -4.125 -5.18 1 94.44 148 GLY B O 1
ATOM 3185 N N . PRO B 1 149 ? 9.664 -3.852 -5.363 1 95.44 149 PRO B N 1
ATOM 3186 C CA . PRO B 1 149 ? 9.859 -4.273 -3.973 1 95.44 149 PRO B CA 1
ATOM 3187 C C . PRO B 1 149 ? 9.062 -3.43 -2.982 1 95.44 149 PRO B C 1
ATOM 3189 O O . PRO B 1 149 ? 8.484 -3.967 -2.035 1 95.44 149 PRO B O 1
ATOM 3192 N N . PHE B 1 150 ? 8.953 -2.133 -3.248 1 92.06 150 PHE B N 1
ATOM 3193 C CA . PHE B 1 150 ? 8.219 -1.242 -2.354 1 92.06 150 PHE B CA 1
ATOM 3194 C C . PHE B 1 150 ? 6.727 -1.534 -2.396 1 92.06 150 PHE B C 1
ATOM 3196 O O . PHE B 1 150 ? 6.086 -1.679 -1.354 1 92.06 150 PHE B O 1
ATOM 3203 N N . LEU B 1 151 ? 6.184 -1.642 -3.562 1 91.56 151 LEU B N 1
ATOM 3204 C CA . LEU B 1 151 ? 4.75 -1.855 -3.727 1 91.56 151 LEU B CA 1
ATOM 3205 C C . LEU B 1 151 ? 4.34 -3.227 -3.199 1 91.56 151 LEU B C 1
ATOM 3207 O O . LEU B 1 151 ? 3.26 -3.379 -2.625 1 91.56 151 LEU B O 1
ATOM 3211 N N . ILE B 1 152 ? 5.188 -4.203 -3.377 1 95.5 152 ILE B N 1
ATOM 3212 C CA . ILE B 1 152 ? 4.941 -5.527 -2.822 1 95.5 152 ILE B CA 1
ATOM 3213 C C . ILE B 1 152 ? 4.941 -5.457 -1.297 1 95.5 152 ILE B C 1
ATOM 3215 O O . ILE B 1 152 ? 4.062 -6.023 -0.643 1 95.5 152 ILE B O 1
ATOM 3219 N N . GLY B 1 153 ? 5.918 -4.781 -0.77 1 93.94 153 GLY B N 1
ATOM 3220 C CA . GLY B 1 153 ? 5.941 -4.602 0.673 1 93.94 153 GLY B CA 1
ATOM 3221 C C . GLY B 1 153 ? 4.68 -3.953 1.212 1 93.94 153 GLY B C 1
ATOM 3222 O O . GLY B 1 153 ? 4.125 -4.402 2.219 1 93.94 153 GLY B O 1
ATOM 3223 N N . LEU B 1 154 ? 4.223 -2.896 0.486 1 90.25 154 LEU B N 1
ATOM 3224 C CA . LEU B 1 154 ? 3.002 -2.209 0.887 1 90.25 154 LEU B CA 1
ATOM 3225 C C . LEU B 1 154 ? 1.806 -3.154 0.845 1 90.25 154 LEU B C 1
ATOM 3227 O O . LEU B 1 154 ? 0.996 -3.18 1.774 1 90.25 154 LEU B O 1
ATOM 3231 N N . ALA B 1 155 ? 1.702 -3.896 -0.182 1 92.81 155 ALA B N 1
ATOM 3232 C CA . ALA B 1 155 ? 0.586 -4.82 -0.368 1 92.81 155 ALA B CA 1
ATOM 3233 C C . ALA B 1 155 ? 0.6 -5.918 0.693 1 92.81 155 ALA B C 1
ATOM 3235 O O . ALA B 1 155 ? -0.45 -6.293 1.22 1 92.81 155 ALA B O 1
ATOM 3236 N N . MET B 1 156 ? 1.765 -6.426 1.032 1 95.31 156 MET B N 1
ATOM 3237 C CA . MET B 1 156 ? 1.906 -7.465 2.051 1 95.31 156 MET B CA 1
ATOM 3238 C C . MET B 1 156 ? 1.51 -6.934 3.426 1 95.31 156 MET B C 1
ATOM 3240 O O . MET B 1 156 ? 0.866 -7.641 4.203 1 95.31 156 MET B O 1
ATOM 3244 N N . GLY B 1 157 ? 1.958 -5.785 3.672 1 92.31 157 GLY B N 1
ATOM 3245 C CA . GLY B 1 157 ? 1.553 -5.148 4.914 1 92.31 157 GLY B CA 1
ATOM 3246 C C . GLY B 1 157 ? 0.047 -5.039 5.066 1 92.31 157 GLY B C 1
ATOM 3247 O O . GLY B 1 157 ? -0.497 -5.309 6.141 1 92.31 157 GLY B O 1
ATOM 3248 N N . ASP B 1 158 ? -0.594 -4.629 3.949 1 89.56 158 ASP B N 1
ATOM 3249 C CA . ASP B 1 158 ? -2.049 -4.5 3.957 1 89.56 158 ASP B CA 1
ATOM 3250 C C . ASP B 1 158 ? -2.721 -5.867 4.066 1 89.56 158 ASP B C 1
ATOM 3252 O O . ASP B 1 158 ? -3.76 -6.004 4.719 1 89.56 158 ASP B O 1
ATOM 3256 N N . ALA B 1 159 ? -2.066 -6.785 3.354 1 91.81 159 ALA B N 1
ATOM 3257 C CA . ALA B 1 159 ? -2.621 -8.133 3.32 1 91.81 159 ALA B CA 1
ATOM 3258 C C . ALA B 1 159 ? -2.07 -8.984 4.465 1 91.81 159 ALA B C 1
ATOM 3260 O O . ALA B 1 159 ? -1.329 -9.945 4.234 1 91.81 159 ALA B O 1
ATOM 3261 N N . GLY B 1 160 ? -2.361 -8.695 5.684 1 91.62 160 GLY B N 1
ATOM 3262 C CA . GLY B 1 160 ? -2.064 -9.562 6.816 1 91.62 160 GLY B CA 1
ATOM 3263 C C . GLY B 1 160 ? -0.93 -9.039 7.68 1 91.62 160 GLY B C 1
ATOM 3264 O O . GLY B 1 160 ? -0.602 -9.641 8.711 1 91.62 160 GLY B O 1
ATOM 3265 N N . GLY B 1 161 ? -0.26 -7.941 7.316 1 91.88 161 GLY B N 1
ATOM 3266 C CA . GLY B 1 161 ? 0.772 -7.348 8.148 1 91.88 161 GLY B CA 1
ATOM 3267 C C . GLY B 1 161 ? 2.145 -7.949 7.926 1 91.88 161 GLY B C 1
ATOM 3268 O O . GLY B 1 161 ? 3.039 -7.801 8.758 1 91.88 161 GLY B O 1
ATOM 3269 N N . TYR B 1 162 ? 2.379 -8.523 6.801 1 95.19 162 TYR B N 1
ATOM 3270 C CA . TYR B 1 162 ? 3.629 -9.211 6.508 1 95.19 162 TYR B CA 1
ATOM 3271 C C . TYR B 1 162 ? 4.688 -8.234 6.008 1 95.19 162 TYR B C 1
ATOM 3273 O O . TYR B 1 162 ? 4.363 -7.121 5.586 1 95.19 162 TYR B O 1
ATOM 3281 N N . LYS B 1 163 ? 5.977 -8.703 6.117 1 94.25 163 LYS B N 1
ATOM 3282 C CA . LYS B 1 163 ? 7.105 -7.879 5.691 1 94.25 163 LYS B CA 1
ATOM 3283 C C . LYS B 1 163 ? 7.895 -8.562 4.578 1 94.25 163 LYS B C 1
ATOM 3285 O O . LYS B 1 163 ? 8.359 -9.688 4.742 1 94.25 163 LYS B O 1
ATOM 3290 N N . ALA B 1 164 ? 8.102 -7.82 3.502 1 97.19 164 ALA B N 1
ATOM 3291 C CA . ALA B 1 164 ? 8.844 -8.367 2.365 1 97.19 164 ALA B CA 1
ATOM 3292 C C . ALA B 1 164 ? 10.273 -8.711 2.758 1 97.19 164 ALA B C 1
ATOM 3294 O O . ALA B 1 164 ? 10.867 -9.648 2.217 1 97.19 164 ALA B O 1
ATOM 3295 N N . GLY B 1 165 ? 10.812 -7.969 3.73 1 97.31 165 GLY B N 1
ATOM 3296 C CA . GLY B 1 165 ? 12.156 -8.242 4.211 1 97.31 165 GLY B CA 1
ATOM 3297 C C . GLY B 1 165 ? 12.312 -9.625 4.816 1 97.31 165 GLY B C 1
ATOM 3298 O O . GLY B 1 165 ? 13.375 -10.234 4.73 1 97.31 165 GLY B O 1
ATOM 3299 N N . ASP B 1 166 ? 11.273 -10.117 5.465 1 98.25 166 ASP B N 1
ATOM 3300 C CA . ASP B 1 166 ? 11.289 -11.469 6.023 1 98.25 166 ASP B CA 1
ATOM 3301 C C . ASP B 1 166 ? 11.273 -12.516 4.918 1 98.25 166 ASP B C 1
ATOM 3303 O O . ASP B 1 166 ? 11.789 -13.625 5.094 1 98.25 166 ASP B O 1
ATOM 3307 N N . MET B 1 167 ? 10.719 -12.18 3.742 1 98.62 167 MET B N 1
ATOM 3308 C CA . MET B 1 167 ? 10.586 -13.102 2.619 1 98.62 167 MET B CA 1
ATOM 3309 C C . MET B 1 167 ? 11.883 -13.18 1.819 1 98.62 167 MET B C 1
ATOM 3311 O O . MET B 1 167 ? 12.547 -14.219 1.8 1 98.62 167 MET B O 1
ATOM 3315 N N . TRP B 1 168 ? 12.305 -12.039 1.348 1 98.62 168 TRP B N 1
ATOM 3316 C CA . TRP B 1 168 ? 13.398 -12.023 0.381 1 98.62 168 TRP B CA 1
ATOM 3317 C C . TRP B 1 168 ? 14.477 -11.031 0.799 1 98.62 168 TRP B C 1
ATOM 3319 O O . TRP B 1 168 ? 15.336 -10.672 -0.003 1 98.62 168 TRP B O 1
ATOM 3329 N N . GLY B 1 169 ? 14.484 -10.508 2.01 1 97.88 169 GLY B N 1
ATOM 3330 C CA . GLY B 1 169 ? 15.484 -9.539 2.439 1 97.88 169 GLY B CA 1
ATOM 3331 C C . GLY B 1 169 ? 15.289 -8.164 1.832 1 97.88 169 GLY B C 1
ATOM 3332 O O . GLY B 1 169 ? 14.203 -7.848 1.344 1 97.88 169 GLY B O 1
ATOM 3333 N N . PRO B 1 170 ? 16.359 -7.324 1.946 1 95.25 170 PRO B N 1
ATOM 3334 C CA . PRO B 1 170 ? 16.266 -6.004 1.32 1 95.25 170 PRO B CA 1
ATOM 3335 C C . PRO B 1 170 ? 16.156 -6.078 -0.201 1 95.25 170 PRO B C 1
ATOM 3337 O O . PRO B 1 170 ? 16.422 -7.129 -0.792 1 95.25 170 PRO B O 1
ATOM 3340 N N . SER B 1 171 ? 15.734 -4.973 -0.78 1 94.19 171 SER B N 1
ATOM 3341 C CA . SER B 1 171 ? 15.445 -4.953 -2.211 1 94.19 171 SER B CA 1
ATOM 3342 C C . SER B 1 171 ? 16.672 -5.316 -3.029 1 94.19 171 SER B C 1
ATOM 3344 O O . SER B 1 171 ? 16.562 -5.723 -4.188 1 94.19 171 SER B O 1
ATOM 3346 N N . SER B 1 172 ? 17.828 -5.16 -2.418 1 94.81 172 SER B N 1
ATOM 3347 C CA . SER B 1 172 ? 19.062 -5.453 -3.123 1 94.81 172 SER B CA 1
ATOM 3348 C C . SER B 1 172 ? 19.422 -6.934 -3.037 1 94.81 172 SER B C 1
ATOM 3350 O O . SER B 1 172 ? 20.359 -7.395 -3.693 1 94.81 172 SER B O 1
ATOM 3352 N N . ASP B 1 173 ? 18.672 -7.68 -2.16 1 97.81 173 ASP B N 1
ATOM 3353 C CA . ASP B 1 173 ? 18.984 -9.094 -1.996 1 97.81 173 ASP B CA 1
ATOM 3354 C C . ASP B 1 173 ? 18.766 -9.859 -3.301 1 97.81 173 ASP B C 1
ATOM 3356 O O . ASP B 1 173 ? 17.781 -9.609 -4.02 1 97.81 173 ASP B O 1
ATOM 3360 N N . PRO B 1 174 ? 19.578 -10.867 -3.617 1 98.12 174 PRO B N 1
ATOM 3361 C CA . PRO B 1 174 ? 19.469 -11.633 -4.863 1 98.12 174 PRO B CA 1
ATOM 3362 C C . PRO B 1 174 ? 18.156 -12.422 -4.949 1 98.12 174 PRO B C 1
ATOM 3364 O O . PRO B 1 174 ? 17.75 -12.828 -6.043 1 98.12 174 PRO B O 1
ATOM 3367 N N . ALA B 1 175 ? 17.531 -12.656 -3.846 1 98.62 175 ALA B N 1
ATOM 3368 C CA . ALA B 1 175 ? 16.281 -13.398 -3.857 1 98.62 175 ALA B CA 1
ATOM 3369 C C . ALA B 1 175 ? 15.227 -12.688 -4.703 1 98.62 175 ALA B C 1
ATOM 3371 O O . ALA B 1 175 ? 14.383 -13.328 -5.332 1 98.62 175 ALA B O 1
ATOM 3372 N N . TRP B 1 176 ? 15.281 -11.359 -4.707 1 98.62 176 TRP B N 1
ATOM 3373 C CA . TRP B 1 176 ? 14.328 -10.609 -5.52 1 98.62 176 TRP B CA 1
ATOM 3374 C C . TRP B 1 176 ? 14.523 -10.906 -7 1 98.62 176 TRP B C 1
ATOM 3376 O O . TRP B 1 176 ? 13.555 -11.156 -7.719 1 98.62 176 TRP B O 1
ATOM 3386 N N . GLN B 1 177 ? 15.75 -10.953 -7.453 1 98.5 177 GLN B N 1
ATOM 3387 C CA . GLN B 1 177 ? 16.031 -11.242 -8.859 1 98.5 177 GLN B CA 1
ATOM 3388 C C . GLN B 1 177 ? 15.734 -12.703 -9.18 1 98.5 177 GLN B C 1
ATOM 3390 O O . GLN B 1 177 ? 15.234 -13.016 -10.266 1 98.5 177 GLN B O 1
ATOM 3395 N N . ARG B 1 178 ? 16.016 -13.562 -8.242 1 98.75 178 ARG B N 1
ATOM 3396 C CA . ARG B 1 178 ? 15.727 -14.977 -8.438 1 98.75 178 ARG B CA 1
ATOM 3397 C C . ARG B 1 178 ? 14.242 -15.195 -8.703 1 98.75 178 ARG B C 1
ATOM 3399 O O . ARG B 1 178 ? 13.867 -16.078 -9.477 1 98.75 178 ARG B O 1
ATOM 3406 N N . ASN B 1 179 ? 13.461 -14.359 -8.055 1 98.81 179 ASN B N 1
ATOM 3407 C CA . ASN B 1 179 ? 12.023 -14.562 -8.109 1 98.81 179 ASN B CA 1
ATOM 3408 C C . ASN B 1 179 ? 11.352 -13.562 -9.047 1 98.81 179 ASN B C 1
ATOM 3410 O O . ASN B 1 179 ? 10.156 -13.281 -8.906 1 98.81 179 ASN B O 1
ATOM 3414 N N . ASP B 1 180 ? 12.062 -13.031 -10.039 1 98.88 180 ASP B N 1
ATOM 3415 C CA . ASP B 1 180 ? 11.578 -12.094 -11.039 1 98.88 180 ASP B CA 1
ATOM 3416 C C . ASP B 1 180 ? 11.43 -12.766 -12.398 1 98.88 180 ASP B C 1
ATOM 3418 O O . ASP B 1 180 ? 12.43 -13.047 -13.078 1 98.88 180 ASP B O 1
ATOM 3422 N N . PRO B 1 181 ? 10.172 -12.945 -12.812 1 98.94 181 PRO B N 1
ATOM 3423 C CA . PRO B 1 181 ? 9.961 -13.648 -14.086 1 98.94 181 PRO B CA 1
ATOM 3424 C C . PRO B 1 181 ? 10.664 -12.977 -15.258 1 98.94 181 PRO B C 1
ATOM 3426 O O . PRO B 1 181 ? 11.172 -13.656 -16.156 1 98.94 181 PRO B O 1
ATOM 3429 N N . THR B 1 182 ? 10.711 -11.688 -15.273 1 98.88 182 THR B N 1
ATOM 3430 C CA . THR B 1 182 ? 11.336 -10.984 -16.391 1 98.88 182 THR B CA 1
ATOM 3431 C C . THR B 1 182 ? 12.828 -11.289 -16.438 1 98.88 182 THR B C 1
ATOM 3433 O O . THR B 1 182 ? 13.391 -11.477 -17.531 1 98.88 182 THR B O 1
ATOM 3436 N N . ILE B 1 183 ? 13.414 -11.336 -15.289 1 98.75 183 ILE B N 1
ATOM 3437 C CA . ILE B 1 183 ? 14.828 -11.672 -15.227 1 98.75 183 ILE B CA 1
ATOM 3438 C C . ILE B 1 183 ? 15.031 -13.125 -15.656 1 98.75 183 ILE B C 1
ATOM 3440 O O . ILE B 1 183 ? 16.062 -13.461 -16.25 1 98.75 183 ILE B O 1
ATOM 3444 N N . GLN B 1 184 ? 14.086 -14 -15.453 1 98.88 184 GLN B N 1
ATOM 3445 C CA . GLN B 1 184 ? 14.234 -15.43 -15.68 1 98.88 184 GLN B CA 1
ATOM 3446 C C . GLN B 1 184 ? 13.734 -15.82 -17.078 1 98.88 184 GLN B C 1
ATOM 3448 O O . GLN B 1 184 ? 13.578 -17 -17.375 1 98.88 184 GLN B O 1
ATOM 3453 N N . ILE B 1 185 ? 13.516 -14.898 -17.938 1 98.94 185 ILE B N 1
ATOM 3454 C CA . ILE B 1 185 ? 13.008 -15.164 -19.266 1 98.94 185 ILE B CA 1
ATOM 3455 C C . ILE B 1 185 ? 13.945 -16.141 -19.984 1 98.94 185 ILE B C 1
ATOM 3457 O O . ILE B 1 185 ? 13.484 -17.109 -20.609 1 98.94 185 ILE B O 1
ATOM 3461 N N . PRO B 1 186 ? 15.297 -16 -19.875 1 98.88 186 PRO B N 1
ATOM 3462 C CA . PRO B 1 186 ? 16.156 -16.969 -20.562 1 98.88 186 PRO B CA 1
ATOM 3463 C C . PRO B 1 186 ? 15.898 -18.406 -20.109 1 98.88 186 PRO B C 1
ATOM 3465 O O . PRO B 1 186 ? 15.891 -19.312 -20.938 1 98.88 186 PRO B O 1
ATOM 3468 N N . ALA B 1 187 ? 15.625 -18.609 -18.875 1 98.88 187 ALA B N 1
ATOM 3469 C CA . ALA B 1 187 ? 15.352 -19.953 -18.359 1 98.88 187 ALA B CA 1
ATOM 3470 C C . ALA B 1 187 ? 14 -20.469 -18.859 1 98.88 187 ALA B C 1
ATOM 3472 O O . ALA B 1 187 ? 13.867 -21.641 -19.203 1 98.88 187 ALA B O 1
ATOM 3473 N N . LEU B 1 188 ? 13 -19.594 -18.859 1 98.94 188 LEU B N 1
ATOM 3474 C CA . LEU B 1 188 ? 11.688 -19.984 -19.359 1 98.94 188 LEU B CA 1
ATOM 3475 C C . LEU B 1 188 ? 11.773 -20.422 -20.812 1 98.94 188 LEU B C 1
ATOM 3477 O O . LEU B 1 188 ? 11.148 -21.406 -21.219 1 98.94 188 LEU B O 1
ATOM 3481 N N . VAL B 1 189 ? 12.57 -19.688 -21.578 1 98.88 189 VAL B N 1
ATOM 3482 C CA . VAL B 1 189 ? 12.734 -19.984 -23 1 98.88 189 VAL B CA 1
ATOM 3483 C C . VAL B 1 189 ? 13.531 -21.281 -23.172 1 98.88 189 VAL B C 1
ATOM 3485 O O . VAL B 1 189 ? 13.141 -22.156 -23.938 1 98.88 189 VAL B O 1
ATOM 3488 N N . SER B 1 190 ? 14.602 -21.422 -22.406 1 98.75 190 SER B N 1
ATOM 3489 C CA . SER B 1 190 ? 15.453 -22.609 -22.5 1 98.75 190 SER B CA 1
ATOM 3490 C C . SER B 1 190 ? 14.695 -23.859 -22.094 1 98.75 190 SER B C 1
ATOM 3492 O O . SER B 1 190 ? 14.867 -24.922 -22.703 1 98.75 190 SER B O 1
ATOM 3494 N N . ASN B 1 191 ? 13.844 -23.719 -21.109 1 98.69 191 ASN B N 1
ATOM 3495 C CA . ASN B 1 191 ? 13.047 -24.828 -20.625 1 98.69 191 ASN B CA 1
ATOM 3496 C C . ASN B 1 191 ? 11.883 -25.141 -21.578 1 98.69 191 ASN B C 1
ATOM 3498 O O . ASN B 1 191 ? 11.25 -26.188 -21.453 1 98.69 191 ASN B O 1
ATOM 3502 N N . ASN B 1 192 ? 11.648 -24.266 -22.484 1 98.56 192 ASN B N 1
ATOM 3503 C CA . ASN B 1 192 ? 10.516 -24.344 -23.391 1 98.56 192 ASN B CA 1
ATOM 3504 C C . ASN B 1 192 ? 9.195 -24.5 -22.625 1 98.56 192 ASN B C 1
ATOM 3506 O O . ASN B 1 192 ? 8.336 -25.281 -23.031 1 98.56 192 ASN B O 1
ATOM 3510 N N . THR B 1 193 ? 9.125 -23.812 -21.5 1 98.88 193 THR B N 1
ATOM 3511 C CA . THR B 1 193 ? 7.895 -23.812 -20.719 1 98.88 193 THR B CA 1
ATOM 3512 C C . THR B 1 193 ? 6.73 -23.266 -21.547 1 98.88 193 THR B C 1
ATOM 3514 O O . THR B 1 193 ? 6.875 -22.266 -22.25 1 98.88 193 THR B O 1
ATOM 3517 N N . ARG B 1 194 ? 5.586 -23.984 -21.562 1 98.94 194 ARG B N 1
ATOM 3518 C CA . ARG B 1 194 ? 4.363 -23.422 -22.125 1 98.94 194 ARG B CA 1
ATOM 3519 C C . ARG B 1 194 ? 3.783 -22.344 -21.219 1 98.94 194 ARG B C 1
ATOM 3521 O O . ARG B 1 194 ? 3.543 -22.594 -20.031 1 98.94 194 ARG B O 1
ATOM 3528 N N . LEU B 1 195 ? 3.586 -21.125 -21.797 1 98.94 195 LEU B N 1
ATOM 3529 C CA . LEU B 1 195 ? 3.113 -20.016 -20.984 1 98.94 195 LEU B CA 1
ATOM 3530 C C . LEU B 1 195 ? 1.72 -19.578 -21.422 1 98.94 195 LEU B C 1
ATOM 3532 O O . LEU B 1 195 ? 1.421 -19.547 -22.625 1 98.94 195 LEU B O 1
ATOM 3536 N N . TRP B 1 196 ? 0.832 -19.297 -20.5 1 98.94 196 TRP B N 1
ATOM 3537 C CA . TRP B 1 196 ? -0.421 -18.578 -20.656 1 98.94 196 TRP B CA 1
ATOM 3538 C C . TRP B 1 196 ? -0.417 -17.297 -19.812 1 98.94 196 TRP B C 1
ATOM 3540 O O . TRP B 1 196 ? -0.525 -17.359 -18.578 1 98.94 196 TRP B O 1
ATOM 3550 N N . VAL B 1 197 ? -0.263 -16.141 -20.484 1 98.94 197 VAL B N 1
ATOM 3551 C CA . VAL B 1 197 ? -0.118 -14.875 -19.766 1 98.94 197 VAL B CA 1
ATOM 3552 C C . VAL B 1 197 ? -1.309 -13.961 -20.062 1 98.94 197 VAL B C 1
ATOM 3554 O O . VAL B 1 197 ? -1.623 -13.711 -21.234 1 98.94 197 VAL B O 1
ATOM 3557 N N . TYR B 1 198 ? -1.943 -13.523 -18.969 1 98.88 198 TYR B N 1
ATOM 3558 C CA . TYR B 1 198 ? -3.1 -12.648 -19.141 1 98.88 198 TYR B CA 1
ATOM 3559 C C . TYR B 1 198 ? -2.934 -11.367 -18.312 1 98.88 198 TYR B C 1
ATOM 3561 O O . TYR B 1 198 ? -2.465 -11.414 -17.172 1 98.88 198 TYR B O 1
ATOM 3569 N N . CYS B 1 199 ? -3.307 -10.242 -18.922 1 98.75 199 CYS B N 1
ATOM 3570 C CA . CYS B 1 199 ? -3.502 -8.984 -18.219 1 98.75 199 CYS B CA 1
ATOM 3571 C C . CYS B 1 199 ? -4.48 -8.086 -18.969 1 98.75 199 CYS B C 1
ATOM 3573 O O . CYS B 1 199 ? -4.316 -7.852 -20.172 1 98.75 199 CYS B O 1
ATOM 3575 N N . GLY B 1 200 ? -5.543 -7.676 -18.281 1 98.12 200 GLY B N 1
ATOM 3576 C CA . GLY B 1 200 ? -6.43 -6.68 -18.875 1 98.12 200 GLY B CA 1
ATOM 3577 C C . GLY B 1 200 ? -5.852 -5.277 -18.844 1 98.12 200 GLY B C 1
ATOM 3578 O O . GLY B 1 200 ? -4.648 -5.102 -18.656 1 98.12 200 GLY B O 1
ATOM 3579 N N . ASN B 1 201 ? -6.742 -4.266 -19.156 1 97.25 201 ASN B N 1
ATOM 3580 C CA . ASN B 1 201 ? -6.266 -2.889 -19.172 1 97.25 201 ASN B CA 1
ATOM 3581 C C . ASN B 1 201 ? -6.977 -2.041 -18.109 1 97.25 201 ASN B C 1
ATOM 3583 O O . ASN B 1 201 ? -6.914 -0.811 -18.156 1 97.25 201 ASN B O 1
ATOM 3587 N N . GLY B 1 202 ? -7.707 -2.709 -17.312 1 97.25 202 GLY B N 1
ATOM 3588 C CA . GLY B 1 202 ? -8.375 -2.004 -16.219 1 97.25 202 GLY B CA 1
ATOM 3589 C C . GLY B 1 202 ? -9.789 -1.57 -16.578 1 97.25 202 GLY B C 1
ATOM 3590 O O . GLY B 1 202 ? -10.531 -1.112 -15.703 1 97.25 202 GLY B O 1
ATOM 3591 N N . THR B 1 203 ? -10.234 -1.711 -17.828 1 97.38 203 THR B N 1
ATOM 3592 C CA . THR B 1 203 ? -11.586 -1.354 -18.234 1 97.38 203 THR B CA 1
ATOM 3593 C C . THR B 1 203 ? -12.547 -2.518 -18 1 97.38 203 THR B C 1
ATOM 3595 O O . THR B 1 203 ? -12.352 -3.609 -18.547 1 97.38 203 THR B O 1
ATOM 3598 N N . PRO B 1 204 ? -13.57 -2.238 -17.234 1 96.88 204 PRO B N 1
ATOM 3599 C CA . PRO B 1 204 ? -14.523 -3.324 -17.016 1 96.88 204 PRO B CA 1
ATOM 3600 C C . PRO B 1 204 ? -15.297 -3.717 -18.266 1 96.88 204 PRO B C 1
ATOM 3602 O O . PRO B 1 204 ? -15.438 -2.904 -19.188 1 96.88 204 PRO B O 1
ATOM 3605 N N . SER B 1 205 ? -15.727 -4.93 -18.328 1 96.81 205 SER B N 1
ATOM 3606 C CA . SER B 1 205 ? -16.594 -5.449 -19.391 1 96.81 205 SER B CA 1
ATOM 3607 C C . SER B 1 205 ? -17.875 -6.016 -18.812 1 96.81 205 SER B C 1
ATOM 3609 O O . SER B 1 205 ? -18.188 -5.805 -17.641 1 96.81 205 SER B O 1
ATOM 3611 N N . GLU B 1 206 ? -18.609 -6.746 -19.688 1 95.94 206 GLU B N 1
ATOM 3612 C CA . GLU B 1 206 ? -19.875 -7.336 -19.281 1 95.94 206 GLU B CA 1
ATOM 3613 C C . GLU B 1 206 ? -19.672 -8.438 -18.234 1 95.94 206 GLU B C 1
ATOM 3615 O O . GLU B 1 206 ? -20.609 -8.844 -17.562 1 95.94 206 GLU B O 1
ATOM 3620 N N . LEU B 1 207 ? -18.406 -8.836 -18.031 1 95 207 LEU B N 1
ATOM 3621 C CA . LEU B 1 207 ? -18.109 -9.883 -17.047 1 95 207 LEU B CA 1
ATOM 3622 C C . LEU B 1 207 ? -18.188 -9.328 -15.625 1 95 207 LEU B C 1
ATOM 3624 O O . LEU B 1 207 ? -18.266 -10.094 -14.664 1 95 207 LEU B O 1
ATOM 3628 N N . GLY B 1 208 ? -18.094 -7.969 -15.516 1 95.69 208 GLY B N 1
ATOM 3629 C CA . GLY B 1 208 ? -18.156 -7.348 -14.203 1 95.69 208 GLY B CA 1
ATOM 3630 C C . GLY B 1 208 ? -16.797 -6.992 -13.641 1 95.69 208 GLY B C 1
ATOM 3631 O O . GLY B 1 208 ? -15.922 -6.527 -14.367 1 95.69 208 GLY B O 1
ATOM 3632 N N . GLY B 1 209 ? -16.688 -7 -12.328 1 93.31 209 GLY B N 1
ATOM 3633 C CA . GLY B 1 209 ? -15.43 -6.75 -11.656 1 93.31 209 GLY B CA 1
ATOM 3634 C C . GLY B 1 209 ? -15.055 -5.277 -11.617 1 93.31 209 GLY B C 1
ATOM 3635 O O . GLY B 1 209 ? -13.883 -4.934 -11.438 1 93.31 209 GLY B O 1
ATOM 3636 N N . ALA B 1 210 ? -16.078 -4.391 -11.828 1 91.75 210 ALA B N 1
ATOM 3637 C CA . ALA B 1 210 ? -15.82 -2.953 -11.82 1 91.75 210 ALA B CA 1
ATOM 3638 C C . ALA B 1 210 ? -15.617 -2.441 -10.398 1 91.75 210 ALA B C 1
ATOM 3640 O O . ALA B 1 210 ? -16.453 -2.664 -9.523 1 91.75 210 ALA B O 1
ATOM 3641 N N . SER B 1 211 ? -14.57 -1.93 -10.102 1 91.88 211 SER B N 1
ATOM 3642 C CA . SER B 1 211 ? -14.203 -1.163 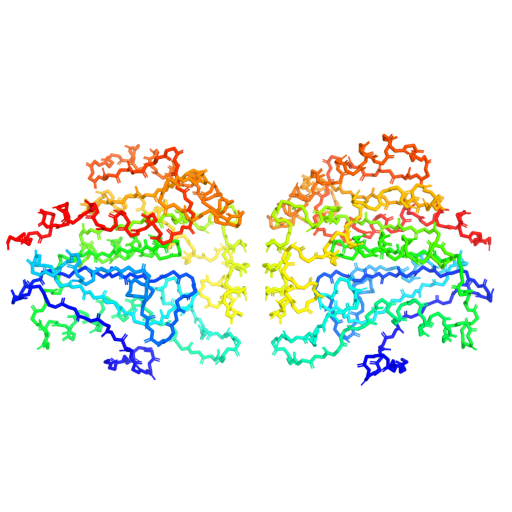-8.914 1 91.88 211 SER B CA 1
ATOM 3643 C C . SER B 1 211 ? -12.93 -0.356 -9.148 1 91.88 211 SER B C 1
ATOM 3645 O O . SER B 1 211 ? -12.023 -0.808 -9.852 1 91.88 211 SER B O 1
ATOM 3647 N N . LEU B 1 212 ? -12.836 0.773 -8.57 1 87.44 212 LEU B N 1
ATOM 3648 C CA . LEU B 1 212 ? -11.703 1.66 -8.812 1 87.44 212 LEU B CA 1
ATOM 3649 C C . LEU B 1 212 ? -10.383 0.968 -8.469 1 87.44 212 LEU B C 1
ATOM 3651 O O . LEU B 1 212 ? -9.445 0.974 -9.266 1 87.44 212 LEU B O 1
ATOM 3655 N N . PRO B 1 213 ? -10.32 0.256 -7.312 1 89.94 213 PRO B N 1
ATOM 3656 C CA . PRO B 1 213 ? -9.062 -0.426 -7.008 1 89.94 213 PRO B CA 1
ATOM 3657 C C . PRO B 1 213 ? -8.711 -1.497 -8.039 1 89.94 213 PRO B C 1
ATOM 3659 O O . PRO B 1 213 ? -7.551 -1.596 -8.461 1 89.94 213 PRO B O 1
ATOM 3662 N N . ALA B 1 214 ? -9.672 -2.279 -8.453 1 95.25 214 ALA B N 1
ATOM 3663 C CA . ALA B 1 214 ? -9.43 -3.35 -9.422 1 95.25 214 ALA B CA 1
ATOM 3664 C C . ALA B 1 214 ? -9 -2.781 -10.766 1 95.25 214 ALA B C 1
ATOM 3666 O O . ALA B 1 214 ? -8.117 -3.338 -11.43 1 95.25 214 ALA B O 1
ATOM 3667 N N . GLU B 1 215 ? -9.656 -1.718 -11.148 1 95.31 215 GLU B N 1
ATOM 3668 C CA . GLU B 1 215 ? -9.312 -1.053 -12.406 1 95.31 215 GLU B CA 1
ATOM 3669 C C . GLU B 1 215 ? -7.898 -0.488 -12.367 1 95.31 215 GLU B C 1
ATOM 3671 O O . GLU B 1 215 ? -7.125 -0.675 -13.305 1 95.31 215 GLU B O 1
ATOM 3676 N N . PHE B 1 216 ? -7.578 0.104 -11.344 1 89.94 216 PHE B N 1
ATOM 3677 C CA . PHE B 1 216 ? -6.277 0.74 -11.18 1 89.94 216 PHE B CA 1
ATOM 3678 C C . PHE B 1 216 ? -5.168 -0.304 -11.133 1 89.94 216 PHE B C 1
ATOM 3680 O O . PHE B 1 216 ? -4.152 -0.173 -11.812 1 89.94 216 PHE B O 1
ATOM 3687 N N . LEU B 1 217 ? -5.367 -1.277 -10.289 1 93.75 217 LEU B N 1
ATOM 3688 C CA . LEU B 1 217 ? -4.328 -2.283 -10.102 1 93.75 217 LEU B CA 1
ATOM 3689 C C . LEU B 1 217 ? -4.035 -3.021 -11.398 1 93.75 217 LEU B C 1
ATOM 3691 O O . LEU B 1 217 ? -2.879 -3.318 -11.703 1 93.75 217 LEU B O 1
ATOM 3695 N N . GLU B 1 218 ? -5.094 -3.359 -12.133 1 97.25 218 GLU B N 1
ATOM 3696 C CA . GLU B 1 218 ? -4.902 -4.043 -13.414 1 97.25 218 GLU B CA 1
ATOM 3697 C C . GLU B 1 218 ? -4.086 -3.188 -14.375 1 97.25 218 GLU B C 1
ATOM 3699 O O . GLU B 1 218 ? -3.17 -3.688 -15.031 1 97.25 218 GLU B O 1
ATOM 3704 N N . ASN B 1 219 ? -4.469 -1.95 -14.453 1 93.12 219 ASN B N 1
ATOM 3705 C CA . ASN B 1 219 ? -3.717 -1.032 -15.297 1 93.12 219 ASN B CA 1
ATOM 3706 C C . ASN B 1 219 ? -2.27 -0.896 -14.836 1 93.12 219 ASN B C 1
ATOM 3708 O O . ASN B 1 219 ? -1.358 -0.788 -15.656 1 93.12 219 ASN B O 1
ATOM 3712 N N . PHE B 1 220 ? -2.131 -0.913 -13.617 1 89.38 220 PHE B N 1
ATOM 3713 C CA . PHE B 1 220 ? -0.825 -0.718 -13 1 89.38 220 PHE B CA 1
ATOM 3714 C C . PHE B 1 220 ? 0.121 -1.855 -13.359 1 89.38 220 PHE B C 1
ATOM 3716 O O . PHE B 1 220 ? 1.304 -1.627 -13.625 1 89.38 220 PHE B O 1
ATOM 3723 N N . VAL B 1 221 ? -0.343 -3.045 -13.375 1 96.38 221 VAL B N 1
ATOM 3724 C CA . VAL B 1 221 ? 0.559 -4.168 -13.609 1 96.38 221 VAL B CA 1
ATOM 3725 C C . VAL B 1 221 ? 0.715 -4.406 -15.109 1 96.38 221 VAL B C 1
ATOM 3727 O O . VAL B 1 221 ? 1.573 -5.18 -15.539 1 96.38 221 VAL B O 1
ATOM 3730 N N . ARG B 1 222 ? -0.042 -3.734 -15.938 1 97.38 222 ARG B N 1
ATOM 3731 C CA . ARG B 1 222 ? -0.117 -4.043 -17.359 1 97.38 222 ARG B CA 1
ATOM 3732 C C . ARG B 1 222 ? 1.223 -3.793 -18.047 1 97.38 222 ARG B C 1
ATOM 3734 O O . ARG B 1 222 ? 1.654 -4.586 -18.891 1 97.38 222 ARG B O 1
ATOM 3741 N N . SER B 1 223 ? 1.903 -2.707 -17.672 1 96.81 223 SER B N 1
ATOM 3742 C CA . SER B 1 223 ? 3.156 -2.365 -18.344 1 96.81 223 SER B CA 1
ATOM 3743 C C . SER B 1 223 ? 4.191 -3.475 -18.172 1 96.81 223 SER B C 1
ATOM 3745 O O . SER B 1 223 ? 4.934 -3.781 -19.109 1 96.81 223 SER B O 1
ATOM 3747 N N . SER B 1 224 ? 4.262 -4.055 -17 1 98.06 224 SER B N 1
ATOM 3748 C CA . SER B 1 224 ? 5.23 -5.121 -16.781 1 98.06 224 SER B CA 1
ATOM 3749 C C . SER B 1 224 ? 4.914 -6.344 -17.641 1 98.06 224 SER B C 1
ATOM 3751 O O . SER B 1 224 ? 5.82 -7.082 -18.031 1 98.06 224 SER B O 1
ATOM 3753 N N . ASN B 1 225 ? 3.631 -6.609 -17.922 1 98.75 225 ASN B N 1
ATOM 3754 C CA . ASN B 1 225 ? 3.229 -7.734 -18.75 1 98.75 225 ASN B CA 1
ATOM 3755 C C . ASN B 1 225 ? 3.588 -7.504 -20.219 1 98.75 225 ASN B C 1
ATOM 3757 O O . ASN B 1 225 ? 4.086 -8.406 -20.891 1 98.75 225 ASN B O 1
ATOM 3761 N N . LEU B 1 226 ? 3.367 -6.293 -20.672 1 98.56 226 LEU B N 1
ATOM 3762 C CA . LEU B 1 226 ? 3.742 -5.945 -22.047 1 98.56 226 LEU B CA 1
ATOM 3763 C C . LEU B 1 226 ? 5.254 -6.027 -22.219 1 98.56 226 LEU B C 1
ATOM 3765 O O . LEU B 1 226 ? 5.73 -6.57 -23.219 1 98.56 226 LEU B O 1
ATOM 3769 N N . LYS B 1 227 ? 5.957 -5.52 -21.266 1 98.44 227 LYS B N 1
ATOM 3770 C CA . LYS B 1 227 ? 7.414 -5.586 -21.312 1 98.44 227 LYS B CA 1
ATOM 3771 C C . LYS B 1 227 ? 7.902 -7.031 -21.281 1 98.44 227 LYS B C 1
ATOM 3773 O O . LYS B 1 227 ? 8.883 -7.375 -21.938 1 98.44 227 LYS B O 1
ATOM 3778 N N . PHE B 1 228 ? 7.246 -7.816 -20.516 1 98.88 228 PHE B N 1
ATOM 3779 C CA . PHE B 1 228 ? 7.582 -9.234 -20.453 1 98.88 228 PHE B CA 1
ATOM 3780 C C . PHE B 1 228 ? 7.422 -9.883 -21.828 1 98.88 228 PHE B C 1
ATOM 3782 O O . PHE B 1 228 ? 8.305 -10.609 -22.281 1 98.88 228 PHE B O 1
ATOM 3789 N N . GLN B 1 229 ? 6.277 -9.641 -22.438 1 98.88 229 GLN B N 1
ATOM 3790 C CA . GLN B 1 229 ? 6.039 -10.195 -23.766 1 98.88 229 GLN B CA 1
ATOM 3791 C C . GLN B 1 229 ? 7.152 -9.797 -24.734 1 98.88 229 GLN B C 1
ATOM 3793 O O . GLN B 1 229 ? 7.68 -10.648 -25.469 1 98.88 229 GLN B O 1
ATOM 3798 N N . ASP B 1 230 ? 7.484 -8.531 -24.734 1 98.81 230 ASP B N 1
ATOM 3799 C CA . ASP B 1 230 ? 8.516 -8.023 -25.641 1 98.81 230 ASP B CA 1
ATOM 3800 C C . ASP B 1 230 ? 9.859 -8.703 -25.375 1 98.81 230 ASP B C 1
ATOM 3802 O O . ASP B 1 230 ? 10.523 -9.148 -26.312 1 98.81 230 ASP B O 1
ATOM 3806 N N . ALA B 1 231 ? 10.203 -8.805 -24.125 1 98.81 231 ALA B N 1
ATOM 3807 C CA . ALA B 1 231 ? 11.484 -9.398 -23.75 1 98.81 231 ALA B CA 1
ATOM 3808 C C . ALA B 1 231 ? 11.5 -10.891 -24.047 1 98.81 231 ALA B C 1
ATOM 3810 O O . ALA B 1 231 ? 12.523 -11.438 -24.484 1 98.81 231 ALA B O 1
ATOM 3811 N N . TYR B 1 232 ? 10.391 -11.547 -23.781 1 98.88 232 TYR B N 1
ATOM 3812 C CA . TYR B 1 232 ? 10.266 -12.977 -24.047 1 98.88 232 TYR B CA 1
ATOM 3813 C C . TYR B 1 232 ? 10.469 -13.266 -25.531 1 98.88 232 TYR B C 1
ATOM 3815 O O . TYR B 1 232 ? 11.227 -14.164 -25.906 1 98.88 232 TYR B O 1
ATOM 3823 N N . ASN B 1 233 ? 9.789 -12.5 -26.375 1 98.69 233 ASN B N 1
ATOM 3824 C CA . ASN B 1 233 ? 9.922 -12.648 -27.812 1 98.69 233 ASN B CA 1
ATOM 3825 C C . ASN B 1 233 ? 11.352 -12.359 -28.281 1 98.69 233 ASN B C 1
ATOM 3827 O O . ASN B 1 233 ? 11.891 -13.086 -29.109 1 98.69 233 ASN B O 1
ATOM 3831 N N . ALA B 1 234 ? 11.914 -11.375 -27.719 1 98.75 234 ALA B N 1
ATOM 3832 C CA . ALA B 1 234 ? 13.273 -10.984 -28.094 1 98.75 234 ALA B CA 1
ATOM 3833 C C . ALA B 1 234 ? 14.273 -12.07 -27.719 1 98.75 234 ALA B C 1
ATOM 3835 O O . ALA B 1 234 ? 15.289 -12.242 -28.391 1 98.75 234 ALA B O 1
ATOM 3836 N N . ALA B 1 235 ? 13.961 -12.828 -26.734 1 98.75 235 ALA B N 1
ATOM 3837 C CA . ALA B 1 235 ? 14.852 -13.883 -26.266 1 98.75 235 ALA B CA 1
ATOM 3838 C C . ALA B 1 235 ? 14.641 -15.172 -27.047 1 98.75 235 ALA B C 1
ATOM 3840 O O . ALA B 1 235 ? 15.281 -16.188 -26.766 1 98.75 235 ALA B O 1
ATOM 3841 N N . GLY B 1 236 ? 13.703 -15.203 -27.984 1 98.5 236 GLY B N 1
ATOM 3842 C CA . GLY B 1 236 ? 13.461 -16.359 -28.828 1 98.5 236 GLY B CA 1
ATOM 3843 C C . GLY B 1 236 ? 12.328 -17.234 -28.344 1 98.5 236 GLY B C 1
ATOM 3844 O O . GLY B 1 236 ? 12.141 -18.344 -28.844 1 98.5 236 GLY B O 1
ATOM 3845 N N . GLY B 1 237 ? 11.562 -16.703 -27.406 1 98.44 237 GLY B N 1
ATOM 3846 C CA . GLY B 1 237 ? 10.414 -17.469 -26.938 1 98.44 237 GLY B CA 1
ATOM 3847 C C . GLY B 1 237 ? 9.328 -17.625 -27.969 1 98.44 237 GLY B C 1
ATOM 3848 O O . GLY B 1 237 ? 9.062 -16.688 -28.75 1 98.44 237 GLY B O 1
ATOM 3849 N N . HIS B 1 238 ? 8.672 -18.891 -28 1 98.06 238 HIS B N 1
ATOM 3850 C CA . HIS B 1 238 ? 7.637 -19.141 -28.984 1 98.06 238 HIS B CA 1
ATOM 3851 C C . HIS B 1 238 ? 6.551 -20.062 -28.438 1 98.06 238 HIS B C 1
ATOM 3853 O O . HIS B 1 238 ? 5.688 -20.531 -29.188 1 98.06 238 HIS B O 1
ATOM 3859 N N . ASN B 1 239 ? 6.648 -20.359 -27.203 1 98.69 239 ASN B N 1
ATOM 3860 C CA . ASN B 1 239 ? 5.715 -21.281 -26.578 1 98.69 239 ASN B CA 1
ATOM 3861 C C . ASN B 1 239 ? 4.816 -20.578 -25.562 1 98.69 239 ASN B C 1
ATOM 3863 O O . ASN B 1 239 ? 4.695 -21.031 -24.422 1 98.69 239 ASN B O 1
ATOM 3867 N N . ALA B 1 240 ? 4.207 -19.438 -26 1 98.81 240 ALA B N 1
ATOM 3868 C CA . ALA B 1 240 ? 3.385 -18.656 -25.094 1 98.81 240 ALA B CA 1
ATOM 3869 C C . ALA B 1 240 ? 2.131 -18.141 -25.781 1 98.81 240 ALA B C 1
ATOM 3871 O O . ALA B 1 240 ? 2.146 -17.875 -27 1 98.81 240 ALA B O 1
ATOM 3872 N N . VAL B 1 241 ? 1.101 -18.078 -25.031 1 98.25 241 VAL B N 1
ATOM 3873 C CA . VAL B 1 241 ? -0.086 -17.328 -25.406 1 98.25 241 VAL B CA 1
ATOM 3874 C C . VAL B 1 241 ? -0.189 -16.062 -24.531 1 98.25 241 VAL B C 1
ATOM 3876 O O . VAL B 1 241 ? -0.126 -16.156 -23.297 1 98.25 241 VAL B O 1
ATOM 3879 N N . PHE B 1 242 ? -0.237 -14.93 -25.219 1 98.62 242 PHE B N 1
ATOM 3880 C CA . PHE B 1 242 ? -0.421 -13.664 -24.531 1 98.62 242 PHE B CA 1
ATOM 3881 C C . PHE B 1 242 ? -1.823 -13.109 -24.766 1 98.62 242 PHE B C 1
ATOM 3883 O O . PHE B 1 242 ? -2.209 -12.852 -25.906 1 98.62 242 PHE B O 1
ATOM 3890 N N . ASN B 1 243 ? -2.553 -13.016 -23.688 1 98.12 243 ASN B N 1
ATOM 3891 C CA . ASN B 1 243 ? -3.918 -12.5 -23.719 1 98.12 243 ASN B CA 1
ATOM 3892 C C . ASN B 1 243 ? -4.012 -11.117 -23.078 1 98.12 243 ASN B C 1
ATOM 3894 O O . ASN B 1 243 ? -4.395 -11 -21.906 1 98.12 243 ASN B O 1
ATOM 3898 N N . PHE B 1 244 ? -3.771 -10.047 -23.906 1 97.12 244 PHE B N 1
ATOM 3899 C CA . PHE B 1 244 ? -3.818 -8.672 -23.422 1 97.12 244 PHE B CA 1
ATOM 3900 C C . PHE B 1 244 ? -4.996 -7.922 -24.031 1 97.12 244 PHE B C 1
ATOM 3902 O O . PHE B 1 244 ? -4.809 -7.031 -24.859 1 97.12 244 PHE B O 1
ATOM 3909 N N . ASN B 1 245 ? -6.156 -8.195 -23.5 1 89.19 245 ASN B N 1
ATOM 3910 C CA . ASN B 1 245 ? -7.406 -7.641 -24.016 1 89.19 245 ASN B CA 1
ATOM 3911 C C . ASN B 1 245 ? -7.551 -6.164 -23.656 1 89.19 245 ASN B C 1
ATOM 3913 O O . ASN B 1 245 ? -6.902 -5.684 -22.719 1 89.19 245 ASN B O 1
ATOM 3917 N N . ASP B 1 246 ? -8.484 -5.488 -24.375 1 93.56 246 ASP B N 1
ATOM 3918 C CA . ASP B 1 246 ? -8.742 -4.074 -24.125 1 93.56 246 ASP B CA 1
ATOM 3919 C C . ASP B 1 246 ? -9.773 -3.896 -23 1 93.56 246 ASP B C 1
ATOM 3921 O O . ASP B 1 246 ? -10.477 -2.885 -22.953 1 93.56 246 ASP B O 1
ATOM 3925 N N . ASN B 1 247 ? -9.977 -4.879 -22.312 1 96.94 247 ASN B N 1
ATOM 3926 C CA . ASN B 1 247 ? -10.766 -4.832 -21.078 1 96.94 247 ASN B CA 1
ATOM 3927 C C . ASN B 1 247 ? -10.234 -5.793 -20.031 1 96.94 247 ASN B C 1
ATOM 3929 O O . ASN B 1 247 ? -9.234 -6.484 -20.266 1 96.94 247 ASN B O 1
ATOM 3933 N N . GLY B 1 248 ? -10.938 -5.766 -18.875 1 97.69 248 GLY B N 1
ATOM 3934 C CA . GLY B 1 248 ? -10.578 -6.637 -17.766 1 97.69 248 GLY B CA 1
ATOM 3935 C C . GLY B 1 248 ? -10.016 -5.883 -16.578 1 97.69 248 GLY B C 1
ATOM 3936 O O . GLY B 1 248 ? -9.227 -4.953 -16.734 1 97.69 248 GLY B O 1
ATOM 3937 N N . THR B 1 249 ? -10.5 -6.215 -15.445 1 97.94 249 THR B N 1
ATOM 3938 C CA . THR B 1 249 ? -10.023 -5.645 -14.188 1 97.94 249 THR B CA 1
ATOM 3939 C C . THR B 1 249 ? -9.32 -6.707 -13.352 1 97.94 249 THR B C 1
ATOM 3941 O O . THR B 1 249 ? -9.25 -7.875 -13.742 1 97.94 249 THR B O 1
ATOM 3944 N N . HIS B 1 250 ? -8.719 -6.281 -12.297 1 97.75 250 HIS B N 1
ATOM 3945 C CA . HIS B 1 250 ? -8.008 -7.172 -11.383 1 97.75 250 HIS B CA 1
ATOM 3946 C C . HIS B 1 250 ? -8.984 -7.98 -10.539 1 97.75 250 HIS B C 1
ATOM 3948 O O . HIS B 1 250 ? -9.086 -7.773 -9.328 1 97.75 250 HIS B O 1
ATOM 3954 N N . SER B 1 251 ? -9.711 -8.953 -11.219 1 97.88 251 SER B N 1
ATOM 3955 C CA . SER B 1 251 ? -10.82 -9.57 -10.508 1 97.88 251 SER B CA 1
ATOM 3956 C C . SER B 1 251 ? -11.023 -11.016 -10.953 1 97.88 251 SER B C 1
ATOM 3958 O O . SER B 1 251 ? -10.539 -11.422 -12.016 1 97.88 251 SER B O 1
ATOM 3960 N N . TRP B 1 252 ? -11.766 -11.711 -10.102 1 98.25 252 TRP B N 1
ATOM 3961 C CA . TRP B 1 252 ? -11.953 -13.148 -10.25 1 98.25 252 TRP B CA 1
ATOM 3962 C C . TRP B 1 252 ? -12.75 -13.469 -11.508 1 98.25 252 TRP B C 1
ATOM 3964 O O . TRP B 1 252 ? -12.578 -14.531 -12.109 1 98.25 252 TRP B O 1
ATOM 3974 N N . GLU B 1 253 ? -13.617 -12.531 -11.945 1 98 253 GLU B N 1
ATOM 3975 C CA . GLU B 1 253 ? -14.406 -12.75 -13.156 1 98 253 GLU B CA 1
ATOM 3976 C C . GLU B 1 253 ? -13.508 -13 -14.359 1 98 253 GLU B C 1
ATOM 3978 O O . GLU B 1 253 ? -13.75 -13.914 -15.148 1 98 253 GLU B O 1
ATOM 3983 N N . TYR B 1 254 ? -12.5 -12.312 -14.43 1 98.5 254 TYR B N 1
ATOM 3984 C CA . TYR B 1 254 ? -11.609 -12.414 -15.578 1 98.5 254 TYR B CA 1
ATOM 3985 C C . TYR B 1 254 ? -10.633 -13.57 -15.406 1 98.5 254 TYR B C 1
ATOM 3987 O O . TYR B 1 254 ? -10.297 -14.258 -16.375 1 98.5 254 TYR B O 1
ATOM 3995 N N . TRP B 1 255 ? -10.172 -13.789 -14.188 1 98.69 255 TRP B N 1
ATOM 3996 C CA . TRP B 1 255 ? -9.289 -14.914 -13.93 1 98.69 255 TRP B CA 1
ATOM 3997 C C . TRP B 1 255 ? -10 -16.234 -14.18 1 98.69 255 TRP B C 1
ATOM 3999 O O . TRP B 1 255 ? -9.422 -17.172 -14.742 1 98.69 255 TRP B O 1
ATOM 4009 N N . GLY B 1 256 ? -11.242 -16.297 -13.711 1 98.56 256 GLY B N 1
ATOM 4010 C CA . GLY B 1 256 ? -12.031 -17.469 -14.008 1 98.56 256 GLY B CA 1
ATOM 4011 C C . GLY B 1 256 ? -12.219 -17.719 -15.492 1 98.56 256 GLY B C 1
ATOM 4012 O O . GLY B 1 256 ? -12.102 -18.844 -15.961 1 98.56 256 GLY B O 1
ATOM 4013 N N . ALA B 1 257 ? -12.531 -16.656 -16.219 1 98.31 257 ALA B N 1
ATOM 4014 C CA . ALA B 1 257 ? -12.695 -16.781 -17.672 1 98.31 257 ALA B CA 1
ATOM 4015 C C . ALA B 1 257 ? -11.43 -17.312 -18.328 1 98.31 257 ALA B C 1
ATOM 4017 O O . ALA B 1 257 ? -11.492 -18.125 -19.25 1 98.31 257 ALA B O 1
ATOM 4018 N N . GLN B 1 258 ? -10.32 -16.844 -17.859 1 98.62 258 GLN B N 1
ATOM 4019 C CA . GLN B 1 258 ? -9.047 -17.312 -18.406 1 98.62 258 GLN B CA 1
ATOM 4020 C C . GLN B 1 258 ? -8.82 -18.781 -18.062 1 98.62 258 GLN B C 1
ATOM 4022 O O . GLN B 1 258 ? -8.359 -19.562 -18.906 1 98.62 258 GLN B O 1
ATOM 4027 N N . LEU B 1 259 ? -9.109 -19.172 -16.797 1 98.88 259 LEU B N 1
ATOM 4028 C CA . LEU B 1 259 ? -8.945 -20.562 -16.406 1 98.88 259 LEU B CA 1
ATOM 4029 C C . LEU B 1 259 ? -9.812 -21.469 -17.266 1 98.88 259 LEU B C 1
ATOM 4031 O O . LEU B 1 259 ? -9.375 -22.562 -17.656 1 98.88 259 LEU B O 1
ATOM 4035 N N . ASN B 1 260 ? -11.008 -21.078 -17.5 1 98.44 260 ASN B N 1
ATOM 4036 C CA . ASN B 1 260 ? -11.891 -21.859 -18.359 1 98.44 260 ASN B CA 1
ATOM 4037 C C . ASN B 1 260 ? -11.359 -21.922 -19.797 1 98.44 260 ASN B C 1
ATOM 4039 O O . ASN B 1 260 ? -11.383 -22.984 -20.422 1 98.44 260 ASN B O 1
ATOM 4043 N N . ALA B 1 261 ? -10.875 -20.859 -20.312 1 98.25 261 ALA B N 1
ATOM 4044 C CA . ALA B 1 261 ? -10.414 -20.766 -21.703 1 98.25 261 ALA B CA 1
ATOM 4045 C C . ALA B 1 261 ? -9.148 -21.594 -21.922 1 98.25 261 ALA B C 1
ATOM 4047 O O . ALA B 1 261 ? -8.914 -22.109 -23.016 1 98.25 261 ALA B O 1
ATOM 4048 N N . MET B 1 262 ? -8.352 -21.766 -20.906 1 98.38 262 MET B N 1
ATOM 4049 C CA . MET B 1 262 ? -7.055 -22.406 -21.109 1 98.38 262 MET B CA 1
ATOM 4050 C C . MET B 1 262 ? -7.168 -23.922 -21 1 98.38 262 MET B C 1
ATOM 4052 O O . MET B 1 262 ? -6.191 -24.641 -21.234 1 98.38 262 MET B O 1
ATOM 4056 N N . LYS B 1 263 ? -8.344 -24.453 -20.766 1 98.38 263 LYS B N 1
ATOM 4057 C CA . LYS B 1 263 ? -8.523 -25.891 -20.516 1 98.38 263 LYS B CA 1
ATOM 4058 C C . LYS B 1 263 ? -8 -26.734 -21.672 1 98.38 263 LYS B C 1
ATOM 4060 O O . LYS B 1 263 ? -7.242 -27.672 -21.469 1 98.38 263 LYS B O 1
ATOM 4065 N N . GLY B 1 264 ? -8.438 -26.359 -22.844 1 98.19 264 GLY B N 1
ATOM 4066 C CA . GLY B 1 264 ? -7.984 -27.109 -24 1 98.19 264 GLY B CA 1
ATOM 4067 C C . GLY B 1 264 ? -6.48 -27.062 -24.188 1 98.19 264 GLY B C 1
ATOM 4068 O O . GLY B 1 264 ? -5.859 -28.078 -24.516 1 98.19 264 GLY B O 1
ATOM 4069 N N . ASP B 1 265 ? -5.898 -25.922 -24 1 98.62 265 ASP B N 1
ATOM 4070 C CA . ASP B 1 265 ? -4.453 -25.766 -24.109 1 98.62 265 ASP B CA 1
ATOM 4071 C C . ASP B 1 265 ? -3.721 -26.594 -23.062 1 98.62 265 ASP B C 1
ATOM 4073 O O . ASP B 1 265 ? -2.684 -27.203 -23.344 1 98.62 265 ASP B O 1
ATOM 4077 N N . LEU B 1 266 ? -4.238 -26.625 -21.844 1 98.75 266 LEU B N 1
ATOM 4078 C CA . LEU B 1 266 ? -3.688 -27.453 -20.781 1 98.75 266 LEU B CA 1
ATOM 4079 C C . LEU B 1 266 ? -3.748 -28.938 -21.141 1 98.75 266 LEU B C 1
ATOM 4081 O O . LEU B 1 266 ? -2.758 -29.656 -21 1 98.75 266 LEU B O 1
ATOM 4085 N N . GLN B 1 267 ? -4.887 -29.391 -21.625 1 98.25 267 GLN B N 1
ATOM 4086 C CA . GLN B 1 267 ? -5.051 -30.797 -21.969 1 98.25 267 GLN B CA 1
ATOM 4087 C C . GLN B 1 267 ? -4.055 -31.219 -23.047 1 98.25 267 GLN B C 1
ATOM 4089 O O . GLN B 1 267 ? -3.424 -32.281 -22.938 1 98.25 267 GLN B O 1
ATOM 4094 N N . THR B 1 268 ? -3.938 -30.359 -24.016 1 97.56 268 THR B N 1
ATOM 4095 C CA . THR B 1 268 ? -3.033 -30.656 -25.125 1 97.56 268 THR B CA 1
ATOM 4096 C C . THR B 1 268 ? -1.582 -30.641 -24.641 1 97.56 268 THR B C 1
ATOM 4098 O O . THR B 1 268 ? -0.816 -31.562 -24.969 1 97.56 268 THR B O 1
ATOM 4101 N N . SER B 1 269 ? -1.178 -29.672 -23.859 1 97.94 269 SER B N 1
ATOM 4102 C CA . SER B 1 269 ? 0.209 -29.469 -23.469 1 97.94 269 SER B CA 1
ATOM 4103 C C . SER B 1 269 ? 0.647 -30.516 -22.438 1 97.94 269 SER B C 1
ATOM 4105 O O . SER B 1 269 ? 1.816 -30.906 -22.406 1 97.94 269 SER B O 1
ATOM 4107 N N . LEU B 1 270 ? -0.32 -30.953 -21.578 1 98.06 270 LEU B N 1
ATOM 4108 C CA . LEU B 1 270 ? 0.046 -31.844 -20.484 1 98.06 270 LEU B CA 1
ATOM 4109 C C . LEU B 1 270 ? -0.228 -33.312 -20.859 1 98.06 270 LEU B C 1
ATOM 4111 O O . LEU B 1 270 ? 0.178 -34.219 -20.141 1 98.06 270 LEU B O 1
ATOM 4115 N N . GLY B 1 271 ? -0.862 -33.531 -21.938 1 92.75 271 GLY B N 1
ATOM 4116 C CA . GLY B 1 271 ? -1.118 -34.875 -22.422 1 92.75 271 GLY B CA 1
ATOM 4117 C C . GLY B 1 271 ? -2.289 -35.562 -21.734 1 92.75 271 GLY B C 1
ATOM 4118 O O . GLY B 1 271 ? -2.244 -36.75 -21.438 1 92.75 271 GLY B O 1
ATOM 4119 N N . ALA B 1 272 ? -3.135 -34.688 -21.344 1 81.25 272 ALA B N 1
ATOM 4120 C CA . ALA B 1 272 ? -4.32 -35.25 -20.703 1 81.25 272 ALA B CA 1
ATOM 4121 C C . ALA B 1 272 ? -5.383 -35.625 -21.734 1 81.25 272 ALA B C 1
ATOM 4123 O O . ALA B 1 272 ? -5.551 -34.938 -22.734 1 81.25 272 ALA B O 1
ATOM 4124 N N . ALA B 1 273 ? -5.355 -36.75 -22.422 1 63.12 273 ALA B N 1
ATOM 4125 C CA . ALA B 1 273 ? -6.359 -37.25 -23.375 1 63.12 273 ALA B CA 1
ATOM 4126 C C . ALA B 1 273 ? -7.551 -37.875 -22.641 1 63.12 273 ALA B C 1
ATOM 4128 O O . ALA B 1 273 ? -7.398 -38.375 -21.531 1 63.12 273 ALA B O 1
#

Organism: NCBI:txid1299332

Nearest PDB structures (foldseek):
  1f0p-assembly1_A  TM=1.000E+00  e=1.554E-50  Mycobacterium tuberculosis
  1sfr-assembly1_A  TM=1.000E+00  e=7.360E-47  Mycobacterium tuberculosis
  3hrh-assembly1_B  TM=9.903E-01  e=1.029E-41  Mycobacterium tuberculosis
  1dqz-assembly1_B  TM=9.901E-01  e=4.722E-41  Mycobacterium tuberculosis
  4mql-assembly1_A  TM=9.445E-01  e=5.457E-38  Mycobacterium tuberculosis

InterPro domains:
  IPR000801 Esterase-like [PF00756] (3-266)
  IPR029058 Alpha/Beta hydrolase fold [G3DSA:3.40.50.1820] (1-273)
  IPR029058 Alpha/Beta hydrolase fold [SSF53474] (3-270)
  IPR050583 Mycobacterial A85 antigen [PTHR48098] (18-269)

Foldseek 3Di:
DDDPQFGGDWDKDKDDLDAQAAEEEEEAAQQFDQPDGPCVVLAPLCVLCPNLSYMYIYTGDQHLNLQDQWQAWWQFPVGTTGRHRLCCLLPVVLVCCCVPPNYHQFLYAYAYEASNLLVRLLSCLVPVRRHLEGERALYQQALLDDCNQVVSQVSNCVNGHTGVCRGQRDSPGCSSLSSHNLSSLLSCQVSLRAYEYEAEQLAADPLDPDDPVQSVSSNVSVVSLVVSVVSNVVSPHDRYDYHYDNGDTSDPSVVNVSSSVCSVVSCVSSVSD/DDDPQFRGDWDKDKDDLDAQAAEEEEEAAQQFDQPDGPCVVLAPLCVLCPNLSYMYIYTGDQHLNLQDQWQAWWQFPVGTTGRHRLCCLLPVVLVCCCVPPNYHQFLYAYAYEASNLLVRLLSCLVVVRRHLEGERALYQQALLDDCNQVVSQVSNCVNGHTGVCRGQRDSPGCSSLSSHNLNSLLSCQVSLRAYEYEAEQLAADPLDPDDPVQSVSSNVSVVSLVVSVVSNVVSPHDRYDYHYDNGDTSDPSVVNVSSSVCSVVSCVSSVSD

Radius of gyration: 26.69 Å; Cα contacts (8 Å, |Δi|>4): 1328; chains: 2; bounding box: 42×82×61 Å

Sequence (546 aa):
MPSAAMGRSIKVQFQSGGDNSPAVYLLDGLRAQDDYNGWDINTPAFEWYYQSGLSVIMPVGGQSSFYANWYQPACGKSGCSTYKWETFLTSELPEWLSANRSVKPTGSAAIGISMSGSSAMILAVYHPQQFVYAGSLSALLDPSQGMGPFLIGLAMGDAGGYKAGDMWGPSSDPAWQRNDPTIQIPALVSNNTRLWVYCGNGTPSELGGASLPAEFLENFVRSSNLKFQDAYNAAGGHNAVFNFNDNGTHSWEYWGAQLNAMKGDLQTSLGAAMPSAAMGRSIKVQFQSGGDNSPAVYLLDGLRAQDDYNGWDINTPAFEWYYQSGLSVIMPVGGQSSFYANWYQPACGKSGCSTYKWETFLTSELPEWLSANRSVKPTGSAAIGISMSGSSAMILAVYHPQQFVYAGSLSALLDPSQGMGPFLIGLAMGDAGGYKAGDMWGPSSDPAWQRNDPTIQIPALVSNNTRLWVYCGNGTPSELGGASLPAEFLENFVRSSNLKFQDAYNAAGGHNAVFNFNDNGTHSWEYWGAQLNAMKGDLQTSLGAA

pLDDT: mean 97.09, std 3.37, range [63.06, 98.94]